Protein 1SBY (pdb70)

Secondary structure (DSSP, 8-state):
---TT-EEEEETTTSHHHHHHHHHHHHT--SEEEEEESS--HHHHHHHHHH-TTSEEEEEE--TTS-HHHHHHHHHHHHHHHS---EEEE------TT-HHHHHIIIIIHHHHHHHHHHHHH-GGGT---EEEEEE--GGGTS--TTSHHHHHHHHHHHHHHHHHHHHHHHHSEEEEEEEE-SEESHHHHS-PPGGGS-TTHHHHHTTS--EEHHHHHHHHHHHHHH--TT-EEEEETTEEEEPPPP-S-----/---TT-EEEEETTTSHHHHHHHHHHHTT--SEEEEEESS--HHHHHHHHHH-TTSEEEEEE--TTS-HHHHHHHHHHHHHHHS---EEEE------TT-HHHHHIIIIIHHHHHHHHHHHHH-GGGT---EEEEEE--GGGTS--TTSHHHHHHHHHHHHHHHHHHHHHHHHSEEEEEEEE-SEESSTTSS-PPGGGS-TTHHHHHTTS--EEHHHHHHHHHHHHHH--TT-EEEEETTEEEEPPPP-S-----

Sequence (508 aa):
MMDLTNKNVIFVAALGGIGLDTSRELVKRNLKNFVILDDRVENPTALAELKAINPKVNITFHTYDVTVPVAESKKLLKKIFDQLLKTVDILINGAGIILDDHQIERTIAINFTGLVNTTTAILDFWDKRKGGPGGIIANICCSVTGFNAIHQVPVYSASKAAVVVSFTNSLAKLAPITGVTAYSINPGITRTPLVHHTFNSWLDVEPRVAELLLSHPTQTSEQCGQNFVKAIEANKNGAIWKLDLGTLEAIEWTKHWDSHIMDLTNKNVIFVAALGGIGLDTSRELVKRNNLKNFVILDDRVVENPTALAELKAINPKVNITTFHTTYDVTVPVVAESKKLLKKKIFDQQLKTVDILINGAGILDDHQIERTIAINFTGLVNTTTAILDFWDKRKGGPGGIIANICSVTGFNAIHQVPVYSASKAAVVSFTNSLAKLAPITGVTAYSINPGITRTPLVHTFNSWLDVEPRVVAELLLSHPTQTTSSEEQCGQQNFVKAIEANKNGAIWKLDLGTLEAIIEWTKHWDSHI

GO terms:
  GO:0042802 identical protein binding (F, IPI)

InterPro domains:
  IPR002347 Short-chain dehydrogenase/reductase SDR [PF00106] (6-195)
  IPR002347 Short-chain dehydrogenase/reductase SDR [PR00080] (83-94)
  IPR002347 Short-chain dehydrogenase/reductase SDR [PR00080] (131-139)
  IPR002347 Short-chain dehydrogenase/reductase SDR [PR00080] (151-170)
  IPR002425 Alcohol dehydrogenase, Drosophila-type [PR01168] (37-45)
  IPR002425 Alcohol dehydrogenase, Drosophila-type [PR01168] (53-63)
  IPR002425 Alcohol dehydrogenase, Drosophila-type [PR01168] (113-131)
  IPR002425 Alcohol dehydrogenase, Drosophila-type [PR01168] (171-181)
  IPR002425 Alcohol dehydrogenase, Drosophila-type [PR01168] (211-226)
  IPR002425 Alcohol dehydrogenase, Drosophila-type [PR01168] (231-244)
  IPR020904 Short-chain dehydrogenase/reductase, conserved site [PS00061] (138-166)
  IPR036291 NAD(P)-binding domain superfamily [SSF51735] (1-243)

B-factor: mean 19.2, std 11.91, range [5.81, 82.91]

Solvent-accessible surface area: 18992 Å² total; per-residue (Å²): 54,99,1,55,92,52,5,1,0,0,4,18,0,20,40,29,30,5,21,19,0,0,62,23,0,0,112,54,63,3,114,17,0,1,0,0,28,135,95,91,54,93,110,3,21,59,64,0,110,81,60,14,116,176,10,82,19,45,38,41,97,14,43,13,58,33,78,47,69,94,1,66,144,32,1,106,120,0,18,116,108,31,178,75,6,41,1,0,0,4,16,22,34,40,17,25,2,97,73,17,92,96,0,4,32,14,1,0,15,1,10,0,6,1,0,10,0,0,4,43,45,0,6,103,106,134,72,17,106,7,14,21,0,0,0,15,3,8,1,3,5,5,10,14,4,27,10,0,0,0,15,0,0,0,9,8,0,0,0,10,0,2,20,0,5,8,112,0,10,99,61,4,24,4,38,0,0,0,0,0,10,4,21,6,130,20,99,65,12,111,96,22,58,2,1,62,73,8,34,109,132,0,8,94,51,2,61,80,66,96,30,1,50,17,106,74,0,0,76,22,0,0,118,0,0,49,36,50,120,68,34,16,7,25,36,0,17,98,24,64,46,91,65,28,148,68,41,147,44,21,52,10,112,51,53,96,2,55,88,54,8,0,0,0,5,28,0,11,42,29,34,5,27,20,0,0,69,16,0,0,99,50,65,0,98,15,0,3,0,0,12,136,110,120,57,100,113,5,40,61,70,0,104,74,63,23,110,103,8,81,10,46,45,24,68,15,37,12,49,34,74,30,75,97,2,66,161,30,3,116,101,1,19,76,108,28,151,76,6,40,1,0,0,4,16,22,33,43,18,25,2,96,77,21,93,106,0,4,31,18,1,0,16,1,12,0,4,1,0,11,0,0,2,58,49,0,7,107,106,130,72,19,107,7,14,21,0,0,0,19,3,8,1,4,6,5,16,15,4,26,10,0,0,0,17,0,0,0,10,8,0,0,0,11,0,2,22,0,5,5,104,1,12,96,52,3,24,3,40,0,1,0,0,0,10,6,19,3,130,34,84,79,14,134,117,16,54,1,2,56,76,10,29,107,129,0,6,89,46,1,79,73,62,108,25,0,49,15,110,82,0,0,64,23,0,0,116,0,0,54,31,50,110,72,30,15,7,24,23,0,16,98,24,71,54,88,62,22,155,68,43,104,42,23,62,8,109,49

Radius of gyration: 23.25 Å; Cα contacts (8 Å, |Δi|>4): 1228; chains: 2; bounding box: 58×46×71 Å

Foldseek 3Di:
DQQAQAAEEEEPLPFFLNLLLLLVSLLRHYQEYEYEYQDDDVVSVVVSCVSHVNYHYYYDHDDLLDALVVLLVVVVVVCVVVVDHAEYEQEWAAQAQVCLPVRLSTLAVSSVSNVVSCLCQAFVVNVHPEHEYEYEAACLLVPNPVQRVSNSVSSVNVQVVQLVQLVCCVRGVYFYEYQHEYAEDTPRQCAYYGNVCPDNCVSVVSVVDDWYYSNLSSVLVVVVVVVRDGNWYWYRTNSDTDTDDDDPPDDPVD/DQQAQAAEEEEAQQFFLNLLLLQVSVLSHYQEYEYEYQDDDVVSVVVSCVSHVNHHYHYDYHDLLDALVVLLVVVVVVCVVVVDHAEYEQDWAAQAQVPLVVRLSTLAVSSVSNVVSCLVQAFVVVPHPEHEYEYEAACLLVPNPVQRVSNSVSSVNVQVVQLVVLVCCVRGVYFYEYQHEYAEPGCSLPFYHGNVCPDRCRSVVSVVDDWYYSNLSSVLVVVVVVVRDGNFYWYRTNSDTDTDDDDPPDDPVD

Structure (mmCIF, N/CA/C/O backbone):
data_1SBY
#
_entry.id   1SBY
#
_cell.length_a   66.30
_cell.length_b   52.73
_cell.length_c   69.92
_cell.angle_alpha   90.0
_cell.angle_beta   107.34
_cell.angle_gamma   90.0
#
_symmetry.space_group_name_H-M   'P 1 21 1'
#
loop_
_entity.id
_entity.type
_entity.pdbx_description
1 polymer 'Alcohol dehydrogenase'
2 non-polymer NICOTINAMIDE-ADENINE-DINUCLEOTIDE
3 non-polymer TRIFLUOROETHANOL
4 water water
#
loop_
_atom_site.group_PDB
_atom_site.id
_atom_site.type_symbol
_atom_site.label_atom_id
_atom_site.label_alt_id
_atom_site.label_comp_id
_atom_site.label_asym_id
_atom_site.label_entity_id
_atom_site.label_seq_id
_atom_site.pdbx_PDB_ins_code
_atom_site.Cartn_x
_atom_site.Cartn_y
_atom_site.Cartn_z
_atom_site.occupancy
_atom_site.B_iso_or_equiv
_atom_site.auth_seq_id
_atom_site.auth_comp_id
_atom_site.auth_asym_id
_atom_site.auth_atom_id
_atom_site.pdbx_PDB_model_num
ATOM 1 N N A MET A 1 1 ? -4.796 2.904 42.796 0.61 10.25 1 MET A N 1
ATOM 2 N N B MET A 1 1 ? -5.327 3.602 43.117 0.39 16.33 1 MET A N 1
ATOM 3 C CA A MET A 1 1 ? -5.127 1.482 42.772 0.61 13.69 1 MET A CA 1
ATOM 4 C CA B MET A 1 1 ? -5.573 2.167 43.155 0.39 17.67 1 MET A CA 1
ATOM 5 C C A MET A 1 1 ? -4.786 0.891 44.138 0.61 11.67 1 MET A C 1
ATOM 6 C C B MET A 1 1 ? -5.034 1.497 44.427 0.39 19.72 1 MET A C 1
ATOM 7 O O A MET A 1 1 ? -3.625 0.886 44.534 0.61 12.55 1 MET A O 1
ATOM 8 O O B MET A 1 1 ? -3.898 1.709 44.835 0.39 23.10 1 MET A O 1
ATOM 17 N N . ASP A 1 2 ? -5.836 0.562 44.899 1.00 17.69 2 ASP A N 1
ATOM 18 C CA . ASP A 1 2 ? -5.689 -0.232 46.102 1.00 18.00 2 ASP A CA 1
ATOM 19 C C . ASP A 1 2 ? -5.671 -1.685 45.618 1.00 14.59 2 ASP A C 1
ATOM 20 O O . ASP A 1 2 ? -6.663 -2.197 45.102 1.00 16.79 2 ASP A O 1
ATOM 25 N N . LEU A 1 3 ? -4.526 -2.325 45.735 1.00 14.09 3 LEU A N 1
ATOM 26 C CA . LEU A 1 3 ? -4.351 -3.670 45.226 1.00 15.20 3 LEU A CA 1
ATOM 27 C C . LEU A 1 3 ? -5.085 -4.732 46.023 1.00 13.59 3 LEU A C 1
ATOM 28 O O . LEU A 1 3 ? -5.204 -5.870 45.573 1.00 13.71 3 LEU A O 1
ATOM 33 N N . THR A 1 4 ? -5.591 -4.341 47.196 1.00 13.68 4 THR A N 1
ATOM 34 C CA . THR A 1 4 ? -6.374 -5.268 48.007 1.00 13.12 4 THR A CA 1
ATOM 35 C C . THR A 1 4 ? -7.494 -5.898 47.179 1.00 12.75 4 THR A C 1
ATOM 36 O O . THR A 1 4 ? -8.281 -5.169 46.570 1.00 12.78 4 THR A O 1
ATOM 40 N N . ASN A 1 5 ? -7.588 -7.219 47.174 1.00 13.16 5 ASN A N 1
ATOM 41 C CA . ASN A 1 5 ? -8.626 -7.973 46.514 1.00 12.18 5 ASN A CA 1
ATOM 42 C C . ASN A 1 5 ? -8.615 -7.869 44.996 1.00 12.52 5 ASN A C 1
ATOM 43 O O . ASN A 1 5 ? -9.615 -8.235 44.382 1.00 14.45 5 ASN A O 1
ATOM 48 N N . LYS A 1 6 ? -7.494 -7.429 44.418 1.00 11.66 6 LYS A N 1
ATOM 49 C CA . LYS A 1 6 ? -7.436 -7.366 42.954 1.00 10.87 6 LYS A CA 1
ATOM 50 C C . LYS A 1 6 ? -6.865 -8.648 42.363 1.00 9.53 6 LYS A C 1
ATOM 51 O O . LYS A 1 6 ? -6.217 -9.455 43.029 1.00 10.96 6 LYS A O 1
ATOM 57 N N . ASN A 1 7 ? -7.138 -8.806 41.077 1.00 9.35 7 ASN A N 1
ATOM 58 C CA . ASN A 1 7 ? -6.643 -9.892 40.260 1.00 9.55 7 ASN A CA 1
ATOM 59 C C . ASN A 1 7 ? -5.617 -9.358 39.263 1.00 8.91 7 ASN A C 1
ATOM 60 O O . ASN A 1 7 ? -5.937 -8.484 38.459 1.00 9.41 7 ASN A O 1
ATOM 65 N N . VAL A 1 8 ? -4.421 -9.926 39.335 1.00 9.27 8 VAL A N 1
ATOM 66 C CA . VAL A 1 8 ? -3.291 -9.448 38.534 1.00 8.89 8 VAL A CA 1
ATOM 67 C C . VAL A 1 8 ? -2.702 -10.613 37.753 1.00 7.97 8 VAL A C 1
ATOM 68 O O . VAL A 1 8 ? -2.401 -11.643 38.345 1.00 9.75 8 VAL A O 1
ATOM 72 N N . ILE A 1 9 ? -2.475 -10.381 36.460 1.00 7.93 9 ILE A N 1
ATOM 73 C CA . ILE A 1 9 ? -1.674 -11.263 35.612 1.00 8.04 9 ILE A CA 1
ATOM 74 C C . ILE A 1 9 ? -0.306 -10.626 35.400 1.00 6.98 9 ILE A C 1
ATOM 75 O O . ILE A 1 9 ? -0.248 -9.479 35.000 1.00 8.69 9 ILE A O 1
ATOM 80 N N . PHE A 1 10 ? 0.746 -11.388 35.658 1.00 7.63 10 PHE A N 1
ATOM 81 C CA . PHE A 1 10 ? 2.114 -10.878 35.475 1.00 8.12 10 PHE A CA 1
ATOM 82 C C . PHE A 1 10 ? 2.850 -11.860 34.559 1.00 7.80 10 PHE A C 1
ATOM 83 O O . PHE A 1 10 ? 3.210 -12.956 34.957 1.00 8.85 10 PHE A O 1
ATOM 91 N N . VAL A 1 11 ? 3.108 -11.367 33.339 1.00 7.66 11 VAL A N 1
ATOM 92 C CA . VAL A 1 11 ? 3.942 -12.073 32.369 1.00 8.06 11 VAL A CA 1
ATOM 93 C C . VAL A 1 11 ? 5.400 -11.796 32.719 1.00 8.32 11 VAL A C 1
ATOM 94 O O . VAL A 1 11 ? 5.818 -10.630 32.802 1.00 9.19 11 VAL A O 1
ATOM 98 N N . ALA A 1 12 ? 6.173 -12.849 32.942 1.00 9.51 12 ALA A N 1
ATOM 99 C CA . ALA A 1 12 ? 7.584 -12.753 33.306 1.00 11.65 12 ALA A CA 1
ATOM 100 C C . ALA A 1 12 ? 7.769 -12.301 34.742 1.00 10.65 12 ALA A C 1
ATOM 101 O O . ALA A 1 12 ? 8.658 -11.519 35.107 1.00 11.72 12 ALA A O 1
ATOM 103 N N . ALA A 1 13 ? 6.956 -12.862 35.629 1.00 10.71 13 ALA A N 1
ATOM 104 C CA . ALA A 1 13 ? 6.983 -12.498 37.035 1.00 11.34 13 ALA A CA 1
ATOM 105 C C . ALA A 1 13 ? 8.152 -13.082 37.814 1.00 12.82 13 ALA A C 1
ATOM 106 O O . ALA A 1 13 ? 8.386 -12.636 38.943 1.00 12.90 13 ALA A O 1
ATOM 108 N N . LEU A 1 14 ? 8.865 -14.042 37.250 1.00 12.59 14 LEU A N 1
ATOM 109 C CA . LEU A 1 14 ? 9.818 -14.812 38.028 1.00 14.55 14 LEU A CA 1
ATOM 110 C C . LEU A 1 14 ? 11.265 -14.480 37.685 1.00 14.20 14 LEU A C 1
ATOM 111 O O . LEU A 1 14 ? 12.139 -15.136 38.260 1.00 17.97 14 LEU A O 1
ATOM 116 N N . GLY A 1 15 ? 11.531 -13.502 36.830 1.00 14.12 15 GLY A N 1
ATOM 117 C CA . GLY A 1 15 ? 12.898 -13.045 36.616 1.00 14.86 15 GLY A CA 1
ATOM 118 C C . GLY A 1 15 ? 13.367 -12.110 37.706 1.00 16.26 15 GLY A C 1
ATOM 119 O O . GLY A 1 15 ? 12.742 -11.991 38.760 1.00 15.14 15 GLY A O 1
ATOM 120 N N . GLY A 1 16 ? 14.504 -11.425 37.517 1.00 14.42 16 GLY A N 1
ATOM 121 C CA . GLY A 1 16 ? 15.100 -10.658 38.592 1.00 14.82 16 GLY A CA 1
ATOM 122 C C . GLY A 1 16 ? 14.231 -9.534 39.108 1.00 15.46 16 GLY A C 1
ATOM 123 O O . GLY A 1 16 ? 13.841 -9.525 40.283 1.00 16.22 16 GLY A O 1
ATOM 124 N N . ILE A 1 17 ? 13.876 -8.612 38.213 1.00 13.46 17 ILE A N 1
ATOM 125 C CA . ILE A 1 17 ? 12.930 -7.542 38.557 1.00 13.43 17 ILE A CA 1
ATOM 126 C C . ILE A 1 17 ? 11.557 -8.120 38.856 1.00 13.02 17 ILE A C 1
ATOM 127 O O . ILE A 1 17 ? 10.901 -7.672 39.798 1.00 13.79 17 ILE A O 1
ATOM 132 N N . GLY A 1 18 ? 11.103 -9.054 38.023 1.00 12.18 18 GLY A N 1
ATOM 133 C CA . GLY A 1 18 ? 9.800 -9.681 38.169 1.00 12.88 18 GLY A CA 1
ATOM 134 C C . GLY A 1 18 ? 9.619 -10.199 39.581 1.00 11.98 18 GLY A C 1
ATOM 135 O O . GLY A 1 18 ? 8.605 -9.927 40.240 1.00 13.81 18 GLY A O 1
ATOM 136 N N . LEU A 1 19 ? 10.569 -11.008 40.059 1.00 13.17 19 LEU A N 1
ATOM 137 C CA . LEU A 1 19 ? 10.341 -11.685 41.335 1.00 13.59 19 LEU A CA 1
ATOM 138 C C . LEU A 1 19 ? 10.362 -10.688 42.490 1.00 11.97 19 LEU A C 1
ATOM 139 O O . LEU A 1 19 ? 9.573 -10.788 43.428 1.00 12.87 19 LEU A O 1
ATOM 144 N N . ASP A 1 20 ? 11.243 -9.686 42.457 1.00 12.97 20 ASP A N 1
ATOM 145 C CA . ASP A 1 20 ? 11.238 -8.663 43.504 1.00 13.59 20 ASP A CA 1
ATOM 146 C C . ASP A 1 20 ? 9.986 -7.801 43.442 1.00 12.50 20 ASP A C 1
ATOM 147 O O . ASP A 1 20 ? 9.450 -7.410 44.481 1.00 15.02 20 ASP A O 1
ATOM 152 N N . THR A 1 21 ? 9.455 -7.532 42.257 1.00 11.53 21 THR A N 1
ATOM 153 C CA . THR A 1 21 ? 8.161 -6.875 42.148 1.00 12.21 21 THR A CA 1
ATOM 154 C C . THR A 1 21 ? 7.040 -7.765 42.683 1.00 11.71 21 THR A C 1
ATOM 155 O O . THR A 1 21 ? 6.167 -7.298 43.413 1.00 12.63 21 THR A O 1
ATOM 159 N N . SER A 1 22 ? 7.085 -9.052 42.353 1.00 12.08 22 SER A N 1
ATOM 160 C CA . SER A 1 22 ? 6.112 -10.037 42.807 1.00 11.31 22 SER A CA 1
ATOM 161 C C . SER A 1 22 ? 6.122 -10.144 44.330 1.00 10.77 22 SER A C 1
ATOM 162 O O . SER A 1 22 ? 5.066 -10.255 44.951 1.00 11.97 22 SER A O 1
ATOM 165 N N . ARG A 1 23 ? 7.308 -10.139 44.935 1.00 12.26 23 ARG A N 1
ATOM 166 C CA . ARG A 1 23 ? 7.407 -10.194 46.392 1.00 12.62 23 ARG A CA 1
ATOM 167 C C . ARG A 1 23 ? 6.642 -9.027 47.008 1.00 12.80 23 ARG A C 1
ATOM 168 O O . ARG A 1 23 ? 5.928 -9.166 48.005 1.00 15.75 23 ARG A O 1
ATOM 176 N N . GLU A 1 24 ? 6.795 -7.851 46.396 1.00 12.59 24 GLU A N 1
ATOM 177 C CA . GLU A 1 24 ? 6.107 -6.672 46.906 1.00 12.81 24 GLU A CA 1
ATOM 178 C C . GLU A 1 24 ? 4.606 -6.725 46.619 1.00 12.51 24 GLU A C 1
ATOM 179 O O . GLU A 1 24 ? 3.787 -6.359 47.466 1.00 13.54 24 GLU A O 1
ATOM 185 N N . LEU A 1 25 ? 4.232 -7.180 45.426 1.00 11.20 25 LEU A N 1
ATOM 186 C CA . LEU A 1 25 ? 2.830 -7.291 45.065 1.00 11.38 25 LEU A CA 1
ATOM 187 C C . LEU A 1 25 ? 2.053 -8.150 46.057 1.00 10.95 25 LEU A C 1
ATOM 188 O O . LEU A 1 25 ? 0.941 -7.804 46.442 1.00 12.38 25 LEU A O 1
ATOM 193 N N . VAL A 1 26 ? 2.631 -9.307 46.415 1.00 10.99 26 VAL A N 1
ATOM 194 C CA . VAL A 1 26 ? 1.874 -10.251 47.224 1.00 12.12 26 VAL A CA 1
ATOM 195 C C . VAL A 1 26 ? 1.785 -9.764 48.657 1.00 13.14 26 VAL A C 1
ATOM 196 O O . VAL A 1 26 ? 0.864 -10.166 49.361 1.00 23.88 26 VAL A O 1
ATOM 200 N N . LYS A 1 27 ? 2.669 -8.842 49.043 1.00 12.40 27 LYS A N 1
ATOM 201 C CA . LYS A 1 27 ? 2.486 -8.177 50.322 1.00 13.45 27 LYS A CA 1
ATOM 202 C C . LYS A 1 27 ? 1.212 -7.347 50.381 1.00 15.39 27 LYS A C 1
ATOM 203 O O . LYS A 1 27 ? 0.724 -7.110 51.489 1.00 21.46 27 LYS A O 1
ATOM 209 N N . ARG A 1 28 ? 0.665 -6.977 49.229 1.00 14.05 28 ARG A N 1
ATOM 210 C CA . ARG A 1 28 ? -0.536 -6.181 49.096 1.00 16.50 28 ARG A CA 1
ATOM 211 C C . ARG A 1 28 ? -1.863 -6.889 49.119 1.00 18.58 28 ARG A C 1
ATOM 212 O O . ARG A 1 28 ? -2.900 -6.201 48.973 1.00 32.10 28 ARG A O 1
ATOM 220 N N . ASN A 1 29 ? -1.961 -8.177 49.355 1.00 29.18 29 ASN A N 1
ATOM 221 C CA . ASN A 1 29 ? -3.287 -8.737 49.676 1.00 20.80 29 ASN A CA 1
ATOM 222 C C . ASN A 1 29 ? -4.209 -8.821 48.464 1.00 17.60 29 ASN A C 1
ATOM 223 O O . ASN A 1 29 ? -5.435 -8.706 48.488 1.00 16.89 29 ASN A O 1
ATOM 228 N N . LEU A 1 30 ? -3.554 -9.069 47.336 1.00 14.83 30 LEU A N 1
ATOM 229 C CA . LEU A 1 30 ? -4.235 -9.445 46.106 1.00 12.96 30 LEU A CA 1
ATOM 230 C C . LEU A 1 30 ? -5.195 -10.602 46.365 1.00 11.87 30 LEU A C 1
ATOM 231 O O . LEU A 1 30 ? -4.916 -11.465 47.188 1.00 16.16 30 LEU A O 1
ATOM 236 N N . LYS A 1 31 ? -6.284 -10.667 45.596 1.00 12.20 31 LYS A N 1
ATOM 237 C CA . LYS A 1 31 ? -7.138 -11.853 45.566 1.00 12.12 31 LYS A CA 1
ATOM 238 C C . LYS A 1 31 ? -6.452 -12.976 44.784 1.00 12.09 31 LYS A C 1
ATOM 239 O O . LYS A 1 31 ? -6.268 -14.080 45.307 1.00 13.14 31 LYS A O 1
ATOM 245 N N . ASN A 1 32 ? -6.064 -12.708 43.542 1.00 10.23 32 ASN A N 1
ATOM 246 C CA . ASN A 1 32 ? -5.408 -13.662 42.681 1.00 10.21 32 ASN A CA 1
ATOM 247 C C . ASN A 1 32 ? -4.160 -13.033 42.047 1.00 10.42 32 ASN A C 1
ATOM 248 O O . ASN A 1 32 ? -4.241 -11.916 41.541 1.00 11.91 32 ASN A O 1
ATOM 253 N N . PHE A 1 33 ? -3.092 -13.799 42.036 1.00 9.95 33 PHE A N 1
ATOM 254 C CA . PHE A 1 33 ? -1.853 -13.421 41.371 1.00 10.15 33 PHE A CA 1
ATOM 255 C C . PHE A 1 33 ? -1.507 -14.552 40.409 1.00 9.49 33 PHE A C 1
ATOM 256 O O . PHE A 1 33 ? -1.220 -15.656 40.842 1.00 10.93 33 PHE A O 1
ATOM 264 N N . VAL A 1 34 ? -1.629 -14.246 39.130 1.00 9.79 34 VAL A N 1
ATOM 265 C CA . VAL A 1 34 ? -1.496 -15.229 38.072 1.00 9.76 34 VAL A CA 1
ATOM 266 C C . VAL A 1 34 ? -0.179 -14.985 37.347 1.00 9.22 34 VAL A C 1
ATOM 267 O O . VAL A 1 34 ? 0.008 -13.947 36.701 1.00 9.87 34 VAL A O 1
ATOM 271 N N . ILE A 1 35 ? 0.738 -15.925 37.502 1.00 10.34 35 ILE A N 1
ATOM 272 C CA . ILE A 1 35 ? 2.058 -15.842 36.916 1.00 10.36 35 ILE A CA 1
ATOM 273 C C . ILE A 1 35 ? 2.094 -16.588 35.582 1.00 10.22 35 ILE A C 1
ATOM 274 O O . ILE A 1 35 ? 1.768 -17.768 35.534 1.00 11.27 35 ILE A O 1
ATOM 279 N N . LEU A 1 36 ? 2.506 -15.862 34.551 1.00 9.65 36 LEU A N 1
ATOM 280 C CA . LEU A 1 36 ? 2.678 -16.449 33.227 1.00 10.30 36 LEU A CA 1
ATOM 281 C C . LEU A 1 36 ? 4.148 -16.346 32.854 1.00 10.81 36 LEU A C 1
ATOM 282 O O . LEU A 1 36 ? 4.681 -15.246 32.665 1.00 15.91 36 LEU A O 1
ATOM 287 N N . ASP A 1 37 ? 4.878 -17.451 32.874 1.00 10.35 37 ASP A N 1
ATOM 288 C CA A ASP A 1 37 ? 6.300 -17.377 32.528 0.68 12.67 37 ASP A CA 1
ATOM 289 C CA B ASP A 1 37 ? 6.308 -17.432 32.618 0.32 12.50 37 ASP A CA 1
ATOM 290 C C . ASP A 1 37 ? 6.679 -18.648 31.775 1.00 12.22 37 ASP A C 1
ATOM 291 O O . ASP A 1 37 ? 5.943 -19.632 31.744 1.00 12.46 37 ASP A O 1
ATOM 300 N N . ARG A 1 38 ? 7.860 -18.579 31.169 1.00 15.05 38 ARG A N 1
ATOM 301 C CA . ARG A 1 38 ? 8.274 -19.594 30.217 1.00 18.49 38 ARG A CA 1
ATOM 302 C C . ARG A 1 38 ? 8.547 -20.909 30.923 1.00 16.95 38 ARG A C 1
ATOM 303 O O . ARG A 1 38 ? 8.240 -21.971 30.374 1.00 22.60 38 ARG A O 1
ATOM 311 N N . VAL A 1 39 ? 9.117 -20.835 32.118 1.00 15.54 39 VAL A N 1
ATOM 312 C CA . VAL A 1 39 ? 9.488 -22.038 32.872 1.00 15.52 39 VAL A CA 1
ATOM 313 C C . VAL A 1 39 ? 9.014 -21.845 34.315 1.00 16.48 39 VAL A C 1
ATOM 314 O O . VAL A 1 39 ? 9.160 -20.750 34.854 1.00 17.74 39 VAL A O 1
ATOM 318 N N . GLU A 1 40 ? 8.450 -22.885 34.889 1.00 17.27 40 GLU A N 1
ATOM 319 C CA . GLU A 1 40 ? 8.003 -22.927 36.279 1.00 17.39 40 GLU A CA 1
ATOM 320 C C . GLU A 1 40 ? 9.174 -22.818 37.244 1.00 22.42 40 GLU A C 1
ATOM 321 O O . GLU A 1 40 ? 10.239 -23.385 36.995 1.00 25.86 40 GLU A O 1
ATOM 327 N N . ASN A 1 41 ? 9.025 -22.069 38.324 1.00 19.52 41 ASN A N 1
ATOM 328 C CA . ASN A 1 41 ? 10.057 -21.999 39.357 1.00 18.59 41 ASN A CA 1
ATOM 329 C C . ASN A 1 41 ? 9.429 -22.314 40.709 1.00 16.67 41 ASN A C 1
ATOM 330 O O . ASN A 1 41 ? 8.874 -21.418 41.340 1.00 17.73 41 ASN A O 1
ATOM 335 N N . PRO A 1 42 ? 9.474 -23.563 41.147 1.00 17.65 42 PRO A N 1
ATOM 336 C CA . PRO A 1 42 ? 8.790 -23.911 42.399 1.00 17.21 42 PRO A CA 1
ATOM 337 C C . PRO A 1 42 ? 9.334 -23.209 43.636 1.00 16.47 42 PRO A C 1
ATOM 338 O O . PRO A 1 42 ? 8.569 -22.985 44.588 1.00 18.58 42 PRO A O 1
ATOM 342 N N . THR A 1 43 ? 10.621 -22.863 43.627 1.00 18.13 43 THR A N 1
ATOM 343 C CA . THR A 1 43 ? 11.206 -22.196 44.795 1.00 18.42 43 THR A CA 1
ATOM 344 C C . THR A 1 43 ? 10.590 -20.810 44.957 1.00 21.21 43 THR A C 1
ATOM 345 O O . THR A 1 43 ? 10.191 -20.398 46.045 1.00 15.78 43 THR A O 1
ATOM 349 N N . ALA A 1 44 ? 10.490 -20.102 43.840 1.00 17.53 44 ALA A N 1
ATOM 350 C CA . ALA A 1 44 ? 9.935 -18.752 43.865 1.00 17.51 44 ALA A CA 1
ATOM 351 C C . ALA A 1 44 ? 8.457 -18.808 44.237 1.00 16.66 44 ALA A C 1
ATOM 352 O O . ALA A 1 44 ? 7.992 -17.973 44.997 1.00 17.47 44 ALA A O 1
ATOM 354 N N . LEU A 1 45 ? 7.715 -19.790 43.714 1.00 18.22 45 LEU A N 1
ATOM 355 C CA . LEU A 1 45 ? 6.315 -19.943 44.109 1.00 20.73 45 LEU A CA 1
ATOM 356 C C . LEU A 1 45 ? 6.192 -20.173 45.611 1.00 19.96 45 LEU A C 1
ATOM 357 O O . LEU A 1 45 ? 5.292 -19.601 46.231 1.00 22.04 45 LEU A O 1
ATOM 362 N N . ALA A 1 46 ? 7.027 -21.051 46.164 1.00 19.76 46 ALA A N 1
ATOM 363 C CA . ALA A 1 46 ? 7.022 -21.282 47.607 1.00 20.54 46 ALA A CA 1
ATOM 364 C C . ALA A 1 46 ? 7.313 -20.002 48.372 1.00 16.94 46 ALA A C 1
ATOM 365 O O . ALA A 1 46 ? 6.728 -19.702 49.411 1.00 20.15 46 ALA A O 1
ATOM 367 N N . GLU A 1 47 ? 8.251 -19.215 47.839 1.00 15.38 47 GLU A N 1
ATOM 368 C CA . GLU A 1 47 ? 8.615 -17.977 48.515 1.00 15.46 47 GLU A CA 1
ATOM 369 C C . GLU A 1 47 ? 7.429 -17.025 48.579 1.00 13.90 47 GLU A C 1
ATOM 370 O O . GLU A 1 47 ? 7.080 -16.467 49.614 1.00 15.39 47 GLU A O 1
ATOM 376 N N . LEU A 1 48 ? 6.770 -16.854 47.428 1.00 12.60 48 LEU A N 1
ATOM 377 C CA . LEU A 1 48 ? 5.621 -15.954 47.382 1.00 12.92 48 LEU A CA 1
ATOM 378 C C . LEU A 1 48 ? 4.497 -16.412 48.296 1.00 13.52 48 LEU A C 1
ATOM 379 O O . LEU A 1 48 ? 3.868 -15.597 48.965 1.00 16.23 48 LEU A O 1
ATOM 384 N N . LYS A 1 49 ? 4.224 -17.715 48.301 1.00 16.11 49 LYS A N 1
ATOM 385 C CA . LYS A 1 49 ? 3.194 -18.257 49.183 1.00 19.55 49 LYS A CA 1
ATOM 386 C C . LYS A 1 49 ? 3.523 -18.033 50.647 1.00 18.65 49 LYS A C 1
ATOM 387 O O . LYS A 1 49 ? 2.620 -17.719 51.439 1.00 22.74 49 LYS A O 1
ATOM 398 N N . ALA A 1 50 ? 4.801 -18.110 51.018 1.00 19.47 50 ALA A N 1
ATOM 399 C CA . ALA A 1 50 ? 5.206 -17.883 52.402 1.00 18.82 50 ALA A CA 1
ATOM 400 C C . ALA A 1 50 ? 5.083 -16.415 52.788 1.00 17.88 50 ALA A C 1
ATOM 401 O O . ALA A 1 50 ? 4.790 -16.082 53.924 1.00 20.93 50 ALA A O 1
ATOM 403 N N . ILE A 1 51 ? 5.262 -15.508 51.820 1.00 19.40 51 ILE A N 1
ATOM 404 C CA . ILE A 1 51 ? 5.149 -14.081 52.119 1.00 17.78 51 ILE A CA 1
ATOM 405 C C . ILE A 1 51 ? 3.709 -13.726 52.449 1.00 17.24 51 ILE A C 1
ATOM 406 O O . ILE A 1 51 ? 3.408 -13.018 53.418 1.00 20.91 51 ILE A O 1
ATOM 411 N N . ASN A 1 52 ? 2.771 -14.319 51.709 1.00 18.16 52 ASN A N 1
ATOM 412 C CA . ASN A 1 52 ? 1.368 -14.029 51.985 1.00 16.97 52 ASN A CA 1
ATOM 413 C C . ASN A 1 52 ? 0.499 -15.214 51.618 1.00 16.53 52 ASN A C 1
ATOM 414 O O . ASN A 1 52 ? 0.058 -15.324 50.483 1.00 17.27 52 ASN A O 1
ATOM 419 N N . PRO A 1 53 ? 0.225 -16.076 52.587 1.00 21.94 53 PRO A N 1
ATOM 420 C CA . PRO A 1 53 ? -0.668 -17.208 52.363 1.00 25.73 53 PRO A CA 1
ATOM 421 C C . PRO A 1 53 ? -2.073 -16.836 51.906 1.00 25.10 53 PRO A C 1
ATOM 422 O O . PRO A 1 53 ? -2.784 -17.717 51.402 1.00 26.19 53 PRO A O 1
ATOM 426 N N . LYS A 1 54 ? -2.517 -15.600 52.047 1.00 21.41 54 LYS A N 1
ATOM 427 C CA . LYS A 1 54 ? -3.868 -15.143 51.741 1.00 23.71 54 LYS A CA 1
ATOM 428 C C . LYS A 1 54 ? -4.104 -15.025 50.230 1.00 21.12 54 LYS A C 1
ATOM 429 O O . LYS A 1 54 ? -5.234 -15.067 49.750 1.00 27.95 54 LYS A O 1
ATOM 435 N N . VAL A 1 55 ? -3.046 -14.794 49.469 1.00 16.70 55 VAL A N 1
ATOM 436 C CA . VAL A 1 55 ? -3.159 -14.591 48.020 1.00 16.55 55 VAL A CA 1
ATOM 437 C C . VAL A 1 55 ? -3.265 -15.938 47.325 1.00 14.21 55 VAL A C 1
ATOM 438 O O . VAL A 1 55 ? -2.524 -16.865 47.633 1.00 16.39 55 VAL A O 1
ATOM 442 N N . ASN A 1 56 ? -4.191 -16.046 46.379 1.00 13.01 56 ASN A N 1
ATOM 443 C CA . ASN A 1 56 ? -4.277 -17.236 45.539 1.00 13.26 56 ASN A CA 1
ATOM 444 C C . ASN A 1 56 ? -3.308 -17.097 44.371 1.00 12.26 56 ASN A C 1
ATOM 445 O O . ASN A 1 56 ? -3.550 -16.266 43.499 1.00 12.23 56 ASN A O 1
ATOM 450 N N . ILE A 1 57 ? -2.221 -17.841 44.428 1.00 14.35 57 ILE A N 1
ATOM 451 C CA . ILE A 1 57 ? -1.178 -17.761 43.410 1.00 14.51 57 ILE A CA 1
ATOM 452 C C . ILE A 1 57 ? -1.249 -18.943 42.463 1.00 15.83 57 ILE A C 1
ATOM 453 O O . ILE A 1 57 ? -1.207 -20.103 42.871 1.00 24.42 57 ILE A O 1
ATOM 458 N N . THR A 1 58 ? -1.316 -18.602 41.179 1.00 14.71 58 THR A N 1
ATOM 459 C CA . THR A 1 58 ? -1.378 -19.651 40.158 1.00 15.78 58 THR A CA 1
ATOM 460 C C . THR A 1 58 ? -0.314 -19.406 39.100 1.00 13.59 58 THR A C 1
ATOM 461 O O . THR A 1 58 ? 0.128 -18.280 38.890 1.00 15.94 58 THR A O 1
ATOM 465 N N . PHE A 1 59 ? 0.120 -20.491 38.481 1.00 14.89 59 PHE A N 1
ATOM 466 C CA . PHE A 1 59 ? 1.151 -20.469 37.459 1.00 13.92 59 PHE A CA 1
ATOM 467 C C . PHE A 1 59 ? 0.604 -21.058 36.165 1.00 12.56 59 PHE A C 1
ATOM 468 O O . PHE A 1 59 ? -0.028 -22.119 36.178 1.00 16.75 59 PHE A O 1
ATOM 476 N N . HIS A 1 60 ? 0.974 -20.433 35.051 1.00 11.89 60 HIS A N 1
ATOM 477 C CA . HIS A 1 60 ? 0.757 -21.013 33.738 1.00 12.00 60 HIS A CA 1
ATOM 478 C C . HIS A 1 60 ? 2.007 -20.806 32.876 1.00 12.23 60 HIS A C 1
ATOM 479 O O . HIS A 1 60 ? 2.559 -19.711 32.820 1.00 11.98 60 HIS A O 1
ATOM 486 N N . THR A 1 61 ? 2.427 -21.873 32.220 1.00 12.90 61 THR A N 1
ATOM 487 C CA . THR A 1 61 ? 3.469 -21.766 31.211 1.00 13.30 61 THR A CA 1
ATOM 488 C C . THR A 1 61 ? 3.027 -20.837 30.091 1.00 13.22 61 THR A C 1
ATOM 489 O O . THR A 1 61 ? 1.913 -20.928 29.575 1.00 15.48 61 THR A O 1
ATOM 493 N N . TYR A 1 62 ? 3.922 -19.926 29.723 1.00 11.94 62 TYR A N 1
ATOM 494 C CA . TYR A 1 62 ? 3.599 -18.940 28.698 1.00 10.40 62 TYR A CA 1
ATOM 495 C C . TYR A 1 62 ? 4.892 -18.431 28.070 1.00 10.89 62 TYR A C 1
ATOM 496 O O . TYR A 1 62 ? 5.803 -17.984 28.772 1.00 13.51 62 TYR A O 1
ATOM 505 N N . ASP A 1 63 ? 4.911 -18.458 26.761 1.00 12.16 63 ASP A N 1
ATOM 506 C CA . ASP A 1 63 ? 5.999 -17.949 25.936 1.00 12.20 63 ASP A CA 1
ATOM 507 C C . ASP A 1 63 ? 5.455 -16.834 25.047 1.00 10.50 63 ASP A C 1
ATOM 508 O O . ASP A 1 63 ? 4.582 -17.090 24.226 1.00 10.50 63 ASP A O 1
ATOM 513 N N . VAL A 1 64 ? 5.961 -15.609 25.205 1.00 10.10 64 VAL A N 1
ATOM 514 C CA . VAL A 1 64 ? 5.370 -14.493 24.484 1.00 9.91 64 VAL A CA 1
ATOM 515 C C . VAL A 1 64 ? 5.584 -14.598 22.978 1.00 9.65 64 VAL A C 1
ATOM 516 O O . VAL A 1 64 ? 5.013 -13.774 22.255 1.00 10.84 64 VAL A O 1
ATOM 520 N N . THR A 1 65 ? 6.406 -15.524 22.508 1.00 9.66 65 THR A N 1
ATOM 521 C CA . THR A 1 65 ? 6.652 -15.603 21.068 1.00 9.84 65 THR A CA 1
ATOM 522 C C . THR A 1 65 ? 5.597 -16.432 20.352 1.00 10.32 65 THR A C 1
ATOM 523 O O . THR A 1 65 ? 5.667 -16.569 19.135 1.00 12.58 65 THR A O 1
ATOM 527 N N . VAL A 1 66 ? 4.608 -16.974 21.068 1.00 11.12 66 VAL A N 1
ATOM 528 C CA . VAL A 1 66 ? 3.552 -17.734 20.426 1.00 12.06 66 VAL A CA 1
ATOM 529 C C . VAL A 1 66 ? 2.637 -16.800 19.642 1.00 11.13 66 VAL A C 1
ATOM 530 O O . VAL A 1 66 ? 2.567 -15.597 19.907 1.00 11.24 66 VAL A O 1
ATOM 534 N N . PRO A 1 67 ? 1.921 -17.330 18.665 1.00 12.47 67 PRO A N 1
ATOM 535 C CA . PRO A 1 67 ? 0.963 -16.497 17.924 1.00 13.65 67 PRO A CA 1
ATOM 536 C C . PRO A 1 67 ? -0.135 -15.935 18.813 1.00 11.47 67 PRO A C 1
ATOM 537 O O . PRO A 1 67 ? -0.485 -16.481 19.864 1.00 12.15 67 PRO A O 1
ATOM 541 N N . VAL A 1 68 ? -0.741 -14.831 18.376 1.00 11.68 68 VAL A N 1
ATOM 542 C CA . VAL A 1 68 ? -1.768 -14.156 19.161 1.00 11.56 68 VAL A CA 1
ATOM 543 C C . VAL A 1 68 ? -2.915 -15.096 19.487 1.00 10.59 68 VAL A C 1
ATOM 544 O O . VAL A 1 68 ? -3.456 -15.032 20.602 1.00 11.86 68 VAL A O 1
ATOM 548 N N . ALA A 1 69 ? -3.302 -16.001 18.587 1.00 12.12 69 ALA A N 1
ATOM 549 C CA . ALA A 1 69 ? -4.366 -16.951 18.898 1.00 13.68 69 ALA A CA 1
ATOM 550 C C . ALA A 1 69 ? -4.071 -17.792 20.138 1.00 11.92 69 ALA A C 1
ATOM 551 O O . ALA A 1 69 ? -4.986 -18.153 20.883 1.00 13.79 69 ALA A O 1
ATOM 553 N N . GLU A 1 70 ? -2.815 -18.196 20.306 1.00 12.97 70 GLU A N 1
ATOM 554 C CA . GLU A 1 70 ? -2.444 -19.019 21.453 1.00 11.83 70 GLU A CA 1
ATOM 555 C C . GLU A 1 70 ? -2.521 -18.203 22.734 1.00 11.34 70 GLU A C 1
ATOM 556 O O . GLU A 1 70 ? -2.941 -18.698 23.779 1.00 13.09 70 GLU A O 1
ATOM 562 N N . SER A 1 71 ? -2.137 -16.927 22.655 1.00 10.15 71 SER A N 1
ATOM 563 C CA . SER A 1 71 ? -2.312 -16.056 23.818 1.00 9.65 71 SER A CA 1
ATOM 564 C C . SER A 1 71 ? -3.784 -15.851 24.158 1.00 9.95 71 SER A C 1
ATOM 565 O O . SER A 1 71 ? -4.181 -15.866 25.323 1.00 11.04 71 SER A O 1
ATOM 568 N N . LYS A 1 72 ? -4.623 -15.625 23.158 1.00 10.30 72 LYS A N 1
ATOM 569 C CA . LYS A 1 72 ? -6.063 -15.515 23.386 1.00 11.08 72 LYS A CA 1
ATOM 570 C C . LYS A 1 72 ? -6.609 -16.759 24.070 1.00 11.35 72 LYS A C 1
ATOM 571 O O . LYS A 1 72 ? -7.454 -16.639 24.959 1.00 12.20 72 LYS A O 1
ATOM 577 N N . LYS A 1 73 ? -6.173 -17.936 23.660 1.00 11.84 73 LYS A N 1
ATOM 578 C CA . LYS A 1 73 ? -6.684 -19.190 24.232 1.00 13.30 73 LYS A CA 1
ATOM 579 C C . LYS A 1 73 ? -6.408 -19.257 25.721 1.00 12.36 73 LYS A C 1
ATOM 580 O O . LYS A 1 73 ? -7.273 -19.638 26.524 1.00 14.33 73 LYS A O 1
ATOM 586 N N . LEU A 1 74 ? -5.183 -18.927 26.106 1.00 11.51 74 LEU A N 1
ATOM 587 C CA . LEU A 1 74 ? -4.776 -18.974 27.502 1.00 11.23 74 LEU A CA 1
ATOM 588 C C . LEU A 1 74 ? -5.513 -17.919 28.303 1.00 10.10 74 LEU A C 1
ATOM 589 O O . LEU A 1 74 ? -6.067 -18.186 29.370 1.00 11.40 74 LEU A O 1
ATOM 594 N N . LEU A 1 75 ? -5.528 -16.694 27.798 1.00 10.41 75 LEU A N 1
ATOM 595 C CA . LEU A 1 75 ? -6.188 -15.615 28.517 1.00 10.09 75 LEU A CA 1
ATOM 596 C C . LEU A 1 75 ? -7.678 -15.884 28.656 1.00 9.60 75 LEU A C 1
ATOM 597 O O . LEU A 1 75 ? -8.288 -15.538 29.660 1.00 10.82 75 LEU A O 1
ATOM 602 N N . LYS A 1 76 ? -8.300 -16.474 27.643 1.00 10.32 76 LYS A N 1
ATOM 603 C CA . LYS A 1 76 ? -9.719 -16.783 27.708 1.00 11.65 76 LYS A CA 1
ATOM 604 C C . LYS A 1 76 ? -10.010 -17.632 28.936 1.00 10.82 76 LYS A C 1
ATOM 605 O O . LYS A 1 76 ? -10.986 -17.396 29.651 1.00 12.11 76 LYS A O 1
ATOM 616 N N . LYS A 1 77 ? -9.186 -18.652 29.132 1.00 11.73 77 LYS A N 1
ATOM 617 C CA . LYS A 1 77 ? -9.362 -19.566 30.255 1.00 12.20 77 LYS A CA 1
ATOM 618 C C . LYS A 1 77 ? -9.172 -18.877 31.602 1.00 10.05 77 LYS A C 1
ATOM 619 O O . LYS A 1 77 ? -9.930 -19.088 32.562 1.00 11.29 77 LYS A O 1
ATOM 629 N N . ILE A 1 78 ? -8.163 -18.031 31.707 1.00 10.27 78 ILE A N 1
ATOM 630 C CA . ILE A 1 78 ? -7.913 -17.293 32.952 1.00 9.90 78 ILE A CA 1
ATOM 631 C C . ILE A 1 78 ? -9.083 -16.377 33.247 1.00 9.56 78 ILE A C 1
ATOM 632 O O . ILE A 1 78 ? -9.573 -16.351 34.379 1.00 10.34 78 ILE A O 1
ATOM 637 N N . PHE A 1 79 ? -9.552 -15.626 32.249 1.00 10.02 79 PHE A N 1
ATOM 638 C CA . PHE A 1 79 ? -10.709 -14.763 32.456 1.00 10.18 79 PHE A CA 1
ATOM 639 C C . PHE A 1 79 ? -11.940 -15.584 32.814 1.00 9.44 79 PHE A C 1
ATOM 640 O O . PHE A 1 79 ? -12.776 -15.167 33.621 1.00 10.64 79 PHE A O 1
ATOM 648 N N . ASP A 1 80 ? -12.088 -16.754 32.216 1.00 9.99 80 ASP A N 1
ATOM 649 C CA . ASP A 1 80 ? -13.250 -17.583 32.544 1.00 9.45 80 ASP A CA 1
ATOM 650 C C . ASP A 1 80 ? -13.225 -17.959 34.026 1.00 10.23 80 ASP A C 1
ATOM 651 O O . ASP A 1 80 ? -14.214 -17.864 34.752 1.00 9.71 80 ASP A O 1
ATOM 656 N N . GLN A 1 81 ? -12.067 -18.438 34.469 1.00 9.52 81 GLN A N 1
ATOM 657 C CA . GLN A 1 81 ? -11.897 -18.899 35.833 1.00 10.31 81 GLN A CA 1
ATOM 658 C C . GLN A 1 81 ? -12.082 -17.789 36.858 1.00 10.51 81 GLN A C 1
ATOM 659 O O . GLN A 1 81 ? -12.741 -17.973 37.889 1.00 11.77 81 GLN A O 1
ATOM 665 N N . LEU A 1 82 ? -11.451 -16.646 36.600 1.00 9.97 82 LEU A N 1
ATOM 666 C CA A LEU A 1 82 ? -11.422 -15.544 37.549 0.44 9.35 82 LEU A CA 1
ATOM 667 C CA B LEU A 1 82 ? -11.419 -15.542 37.549 0.56 9.90 82 LEU A CA 1
ATOM 668 C C . LEU A 1 82 ? -12.622 -14.600 37.417 1.00 9.73 82 LEU A C 1
ATOM 669 O O . LEU A 1 82 ? -12.838 -13.822 38.344 1.00 10.85 82 LEU A O 1
ATOM 678 N N . LYS A 1 83 ? -13.290 -14.615 36.285 1.00 10.83 83 LYS A N 1
ATOM 679 C CA . LYS A 1 83 ? -14.333 -13.701 35.845 1.00 10.76 83 LYS A CA 1
ATOM 680 C C . LYS A 1 83 ? -13.771 -12.333 35.468 1.00 10.68 83 LYS A C 1
ATOM 681 O O . LYS A 1 83 ? -14.102 -11.808 34.410 1.00 12.62 83 LYS A O 1
ATOM 687 N N . THR A 1 84 ? -12.923 -11.768 36.323 1.00 11.26 84 THR A N 1
ATOM 688 C CA . THR A 1 84 ? -12.342 -10.450 36.087 1.00 10.82 84 THR A CA 1
ATOM 689 C C . THR A 1 84 ? -10.827 -10.485 36.307 1.00 9.86 84 THR A C 1
ATOM 690 O O . THR A 1 84 ? -10.302 -11.250 37.114 1.00 10.51 84 THR A O 1
ATOM 694 N N . VAL A 1 85 ? -10.174 -9.605 35.573 1.00 9.26 85 VAL A N 1
ATOM 695 C CA . VAL A 1 85 ? -8.769 -9.291 35.778 1.00 9.21 85 VAL A CA 1
ATOM 696 C C . VAL A 1 85 ? -8.645 -7.774 35.849 1.00 8.76 85 VAL A C 1
ATOM 697 O O . VAL A 1 85 ? -9.197 -7.061 35.009 1.00 9.77 85 VAL A O 1
ATOM 701 N N . ASP A 1 86 ? -7.902 -7.288 36.842 1.00 8.54 86 ASP A N 1
ATOM 702 C CA . ASP A 1 86 ? -7.730 -5.862 37.056 1.00 8.76 86 ASP A CA 1
ATOM 703 C C . ASP A 1 86 ? -6.536 -5.266 36.322 1.00 8.19 86 ASP A C 1
ATOM 704 O O . ASP A 1 86 ? -6.613 -4.149 35.804 1.00 9.31 86 ASP A O 1
ATOM 709 N N . ILE A 1 87 ? -5.407 -5.966 36.344 1.00 7.81 87 ILE A N 1
ATOM 710 C CA . ILE A 1 87 ? -4.139 -5.458 35.839 1.00 7.84 87 ILE A CA 1
ATOM 711 C C . ILE A 1 87 ? -3.377 -6.560 35.108 1.00 7.84 87 ILE A C 1
ATOM 712 O O . ILE A 1 87 ? -3.309 -7.681 35.622 1.00 7.97 87 ILE A O 1
ATOM 717 N N . LEU A 1 88 ? -2.819 -6.216 33.955 1.00 7.40 88 LEU A N 1
ATOM 718 C CA . LEU A 1 88 ? -1.854 -7.040 33.231 1.00 7.10 88 LEU A CA 1
ATOM 719 C C . LEU A 1 88 ? -0.486 -6.334 33.289 1.00 6.97 88 LEU A C 1
ATOM 720 O O . LEU A 1 88 ? -0.413 -5.152 32.954 1.00 7.51 88 LEU A O 1
ATOM 725 N N . ILE A 1 89 ? 0.525 -7.085 33.696 1.00 7.04 89 ILE A N 1
ATOM 726 C CA . ILE A 1 89 ? 1.902 -6.622 33.667 1.00 6.77 89 ILE A CA 1
ATOM 727 C C . ILE A 1 89 ? 2.654 -7.397 32.590 1.00 7.07 89 ILE A C 1
ATOM 728 O O . ILE A 1 89 ? 2.766 -8.618 32.675 1.00 7.94 89 ILE A O 1
ATOM 733 N N . ASN A 1 90 ? 3.133 -6.679 31.576 1.00 7.01 90 ASN A N 1
ATOM 734 C CA . ASN A 1 90 ? 3.912 -7.315 30.509 1.00 7.55 90 ASN A CA 1
ATOM 735 C C . ASN A 1 90 ? 5.401 -7.104 30.786 1.00 6.80 90 ASN A C 1
ATOM 736 O O . ASN A 1 90 ? 5.914 -5.991 30.589 1.00 8.19 90 ASN A O 1
ATOM 741 N N . GLY A 1 91 ? 6.067 -8.153 31.283 1.00 7.63 91 GLY A N 1
ATOM 742 C CA . GLY A 1 91 ? 7.434 -8.064 31.737 1.00 9.24 91 GLY A CA 1
ATOM 743 C C . GLY A 1 91 ? 8.495 -8.793 30.962 1.00 10.07 91 GLY A C 1
ATOM 744 O O . GLY A 1 91 ? 9.640 -8.740 31.397 1.00 12.58 91 GLY A O 1
ATOM 745 N N . ALA A 1 92 ? 8.160 -9.488 29.879 1.00 8.32 92 ALA A N 1
ATOM 746 C CA . ALA A 1 92 ? 9.155 -10.342 29.226 1.00 8.77 92 ALA A CA 1
ATOM 747 C C . ALA A 1 92 ? 10.255 -9.533 28.564 1.00 8.83 92 ALA A C 1
ATOM 748 O O . ALA A 1 92 ? 9.996 -8.554 27.870 1.00 10.93 92 ALA A O 1
ATOM 750 N N . GLY A 1 93 ? 11.508 -9.976 28.696 1.00 9.67 93 GLY A N 1
ATOM 751 C CA . GLY A 1 93 ? 12.584 -9.345 27.954 1.00 9.34 93 GLY A CA 1
ATOM 752 C C . GLY A 1 93 ? 13.821 -10.205 27.909 1.00 9.56 93 GLY A C 1
ATOM 753 O O . GLY A 1 93 ? 14.095 -10.960 28.842 1.00 13.14 93 GLY A O 1
ATOM 754 N N . ILE A 1 94 ? 14.593 -10.032 26.836 1.00 8.96 94 ILE A N 1
ATOM 755 C CA A ILE A 1 94 ? 15.926 -10.582 26.710 0.71 9.11 94 ILE A CA 1
ATOM 756 C CA B ILE A 1 94 ? 15.934 -10.571 26.749 0.29 9.45 94 ILE A CA 1
ATOM 757 C C . ILE A 1 94 ? 16.872 -9.455 26.289 1.00 8.91 94 ILE A C 1
ATOM 758 O O . ILE A 1 94 ? 16.466 -8.472 25.674 1.00 9.24 94 ILE A O 1
ATOM 767 N N . LEU A 1 95 ? 18.142 -9.652 26.619 1.00 9.36 95 LEU A N 1
ATOM 768 C CA . LEU A 1 95 ? 19.222 -8.748 26.277 1.00 10.13 95 LEU A CA 1
ATOM 769 C C . LEU A 1 95 ? 20.358 -9.586 25.673 1.00 9.99 95 LEU A C 1
ATOM 770 O O . LEU A 1 95 ? 21.104 -10.285 26.367 1.00 11.37 95 LEU A O 1
ATOM 775 N N . ASP A 1 96 ? 20.444 -9.546 24.359 1.00 10.70 96 ASP A N 1
ATOM 776 C CA . ASP A 1 96 ? 21.383 -10.325 23.564 1.00 10.63 96 ASP A CA 1
ATOM 777 C C . ASP A 1 96 ? 21.321 -9.838 22.112 1.00 9.74 96 ASP A C 1
ATOM 778 O O . ASP A 1 96 ? 20.511 -10.314 21.306 1.00 9.94 96 ASP A O 1
ATOM 783 N N . ASP A 1 97 ? 22.206 -8.890 21.784 1.00 9.48 97 ASP A N 1
ATOM 784 C CA . ASP A 1 97 ? 22.170 -8.329 20.432 1.00 10.17 97 ASP A CA 1
ATOM 785 C C . ASP A 1 97 ? 22.826 -9.224 19.394 1.00 10.17 97 ASP A C 1
ATOM 786 O O . ASP A 1 97 ? 22.895 -8.826 18.220 1.00 11.73 97 ASP A O 1
ATOM 791 N N . HIS A 1 98 ? 23.236 -10.435 19.755 1.00 10.72 98 HIS A N 1
ATOM 792 C CA . HIS A 1 98 ? 23.501 -11.469 18.768 1.00 12.07 98 HIS A CA 1
ATOM 793 C C . HIS A 1 98 ? 22.217 -12.135 18.277 1.00 11.84 98 HIS A C 1
ATOM 794 O O . HIS A 1 98 ? 22.261 -12.874 17.295 1.00 15.81 98 HIS A O 1
ATOM 801 N N . GLN A 1 99 ? 21.108 -11.909 18.969 1.00 10.91 99 GLN A N 1
ATOM 802 C CA . GLN A 1 99 ? 19.818 -12.523 18.655 1.00 10.65 99 GLN A CA 1
ATOM 803 C C . GLN A 1 99 ? 18.865 -11.414 18.228 1.00 9.51 99 GLN A C 1
ATOM 804 O O . GLN A 1 99 ? 18.006 -10.952 18.982 1.00 10.29 99 GLN A O 1
ATOM 810 N N . ILE A 1 100 ? 19.042 -10.911 17.009 1.00 9.77 100 ILE A N 1
ATOM 811 C CA . ILE A 1 100 ? 18.279 -9.762 16.531 1.00 10.02 100 ILE A CA 1
ATOM 812 C C . ILE A 1 100 ? 16.794 -10.059 16.451 1.00 9.41 100 ILE A C 1
ATOM 813 O O . ILE A 1 100 ? 15.963 -9.381 17.059 1.00 10.46 100 ILE A O 1
ATOM 818 N N . GLU A 1 101 ? 16.433 -11.122 15.740 1.00 10.38 101 GLU A N 1
ATOM 819 C CA . GLU A 1 101 ? 15.037 -11.473 15.543 1.00 10.19 101 GLU A CA 1
ATOM 820 C C . GLU A 1 101 ? 14.360 -11.791 16.874 1.00 9.84 101 GLU A C 1
ATOM 821 O O . GLU A 1 101 ? 13.231 -11.367 17.110 1.00 10.08 101 GLU A O 1
ATOM 827 N N . ARG A 1 102 ? 15.031 -12.536 17.749 1.00 10.26 102 ARG A N 1
ATOM 828 C CA . ARG A 1 102 ? 14.404 -12.984 18.990 1.00 10.32 102 ARG A CA 1
ATOM 829 C C . ARG A 1 102 ? 14.279 -11.819 19.965 1.00 9.19 102 ARG A C 1
ATOM 830 O O . ARG A 1 102 ? 13.291 -11.705 20.714 1.00 9.57 102 ARG A O 1
ATOM 838 N N . THR A 1 103 ? 15.246 -10.908 19.980 1.00 8.66 103 THR A N 1
ATOM 839 C CA . THR A 1 103 ? 15.132 -9.704 20.804 1.00 8.87 103 THR A CA 1
ATOM 840 C C . THR A 1 103 ? 13.864 -8.936 20.456 1.00 8.08 103 THR A C 1
ATOM 841 O O . THR A 1 103 ? 13.092 -8.524 21.315 1.00 8.56 103 THR A O 1
ATOM 845 N N . ILE A 1 104 ? 13.659 -8.752 19.158 1.00 7.92 104 ILE A N 1
ATOM 846 C CA . ILE A 1 104 ? 12.499 -8.020 18.674 1.00 7.90 104 ILE A CA 1
ATOM 847 C C . ILE A 1 104 ? 11.209 -8.777 18.967 1.00 7.52 104 ILE A C 1
ATOM 848 O O . ILE A 1 104 ? 10.221 -8.191 19.442 1.00 7.71 104 ILE A O 1
ATOM 853 N N . ALA A 1 105 ? 11.225 -10.084 18.736 1.00 8.75 105 ALA A N 1
ATOM 854 C CA . ALA A 1 105 ? 10.063 -10.937 18.946 1.00 8.42 105 ALA A CA 1
ATOM 855 C C . ALA A 1 105 ? 9.620 -10.923 20.404 1.00 8.94 105 ALA A C 1
ATOM 856 O O . ALA A 1 105 ? 8.427 -10.936 20.708 1.00 9.36 105 ALA A O 1
ATOM 858 N N . ILE A 1 106 ? 10.565 -10.959 21.333 1.00 8.39 106 ILE A N 1
ATOM 859 C CA . ILE A 1 106 ? 10.213 -11.036 22.746 1.00 8.59 106 ILE A CA 1
ATOM 860 C C . ILE A 1 106 ? 9.874 -9.658 23.273 1.00 8.39 106 ILE A C 1
ATOM 861 O O . ILE A 1 106 ? 8.835 -9.444 23.926 1.00 9.58 106 ILE A O 1
ATOM 866 N N . ASN A 1 107 ? 10.774 -8.703 23.047 1.00 7.85 107 ASN A N 1
ATOM 867 C CA . ASN A 1 107 ? 10.699 -7.425 23.725 1.00 7.62 107 ASN A CA 1
ATOM 868 C C . ASN A 1 107 ? 9.626 -6.510 23.178 1.00 7.23 107 ASN A C 1
ATOM 869 O O . ASN A 1 107 ? 9.123 -5.633 23.885 1.00 9.13 107 ASN A O 1
ATOM 874 N N . PHE A 1 108 ? 9.303 -6.638 21.888 1.00 7.22 108 PHE A N 1
ATOM 875 C CA . PHE A 1 108 ? 8.397 -5.745 21.199 1.00 7.06 108 PHE A CA 1
ATOM 876 C C . PHE A 1 108 ? 7.180 -6.541 20.733 1.00 6.91 108 PHE A C 1
ATOM 877 O O . PHE A 1 108 ? 6.077 -6.331 21.224 1.00 7.15 108 PHE A O 1
ATOM 885 N N . THR A 1 109 ? 7.339 -7.400 19.771 1.00 7.31 109 THR A N 1
ATOM 886 C CA . THR A 1 109 ? 6.211 -8.095 19.129 1.00 7.35 109 THR A CA 1
ATOM 887 C C . THR A 1 109 ? 5.387 -8.828 20.187 1.00 7.60 109 THR A C 1
ATOM 888 O O . THR A 1 109 ? 4.161 -8.769 20.193 1.00 7.92 109 THR A O 1
ATOM 892 N N . GLY A 1 110 ? 6.079 -9.517 21.089 1.00 7.43 110 GLY A N 1
ATOM 893 C CA . GLY A 1 110 ? 5.383 -10.320 22.080 1.00 8.19 110 GLY A CA 1
ATOM 894 C C . GLY A 1 110 ? 4.501 -9.479 22.980 1.00 7.21 110 GLY A C 1
ATOM 895 O O . GLY A 1 110 ? 3.405 -9.888 23.343 1.00 8.18 110 GLY A O 1
ATOM 896 N N . LEU A 1 111 ? 5.021 -8.344 23.407 1.00 7.78 111 LEU A N 1
ATOM 897 C CA . LEU A 1 111 ? 4.278 -7.444 24.275 1.00 7.17 111 LEU A CA 1
ATOM 898 C C . LEU A 1 111 ? 3.042 -6.934 23.546 1.00 7.05 111 LEU A C 1
ATOM 899 O O . LEU A 1 111 ? 1.952 -6.834 24.112 1.00 7.86 111 LEU A O 1
ATOM 904 N N . VAL A 1 112 ? 3.234 -6.531 22.305 1.00 7.14 112 VAL A N 1
ATOM 905 C CA . VAL A 1 112 ? 2.123 -6.061 21.482 1.00 7.03 112 VAL A CA 1
ATOM 906 C C . VAL A 1 112 ? 1.071 -7.153 21.332 1.00 6.97 112 VAL A C 1
ATOM 907 O O . VAL A 1 112 ? -0.135 -6.884 21.419 1.00 7.81 112 VAL A O 1
ATOM 911 N N . ASN A 1 113 ? 1.493 -8.385 21.127 1.00 7.53 113 ASN A N 1
ATOM 912 C CA . ASN A 1 113 ? 0.556 -9.484 20.918 1.00 7.42 113 ASN A CA 1
ATOM 913 C C . ASN A 1 113 ? -0.179 -9.836 22.198 1.00 7.74 113 ASN A C 1
ATOM 914 O O . ASN A 1 113 ? -1.369 -10.143 22.139 1.00 8.41 113 ASN A O 1
ATOM 919 N N . THR A 1 114 ? 0.493 -9.858 23.363 1.00 7.50 114 THR A N 1
ATOM 920 C CA . THR A 1 114 ? -0.264 -10.182 24.586 1.00 7.52 114 THR A CA 1
ATOM 921 C C . THR A 1 114 ? -1.322 -9.108 24.801 1.00 7.67 114 THR A C 1
ATOM 922 O O . THR A 1 114 ? -2.451 -9.373 25.237 1.00 7.93 114 THR A O 1
ATOM 926 N N . THR A 1 115 ? -0.948 -7.856 24.569 1.00 7.30 115 THR A N 1
ATOM 927 C CA . THR A 1 115 ? -1.850 -6.722 24.678 1.00 7.09 115 THR A CA 1
ATOM 928 C C . THR A 1 115 ? -3.049 -6.856 23.736 1.00 7.43 115 THR A C 1
ATOM 929 O O . THR A 1 115 ? -4.215 -6.723 24.129 1.00 8.07 115 THR A O 1
ATOM 933 N N . THR A 1 116 ? -2.754 -7.170 22.478 1.00 7.80 116 THR A N 1
ATOM 934 C CA . THR A 1 116 ? -3.788 -7.362 21.469 1.00 7.72 116 THR A CA 1
ATOM 935 C C . THR A 1 116 ? -4.727 -8.477 21.907 1.00 8.03 116 THR A C 1
ATOM 936 O O . THR A 1 116 ? -5.952 -8.365 21.825 1.00 9.44 116 THR A O 1
ATOM 940 N N . ALA A 1 117 ? -4.174 -9.557 22.433 1.00 8.29 117 ALA A N 1
ATOM 941 C CA . ALA A 1 117 ? -4.974 -10.676 22.902 1.00 9.06 117 ALA A CA 1
ATOM 942 C C . ALA A 1 117 ? -5.890 -10.295 24.055 1.00 8.50 117 ALA A C 1
ATOM 943 O O . ALA A 1 117 ? -7.067 -10.651 24.060 1.00 9.52 117 ALA A O 1
ATOM 945 N N . ILE A 1 118 ? -5.363 -9.620 25.073 1.00 8.13 118 ILE A N 1
ATOM 946 C CA . ILE A 1 118 ? -6.180 -9.340 26.254 1.00 8.25 118 ILE A CA 1
ATOM 947 C C . ILE A 1 118 ? -7.301 -8.369 25.930 1.00 8.12 118 ILE A C 1
ATOM 948 O O . ILE A 1 118 ? -8.345 -8.349 26.589 1.00 8.99 118 ILE A O 1
ATOM 953 N N . LEU A 1 119 ? -7.114 -7.554 24.886 1.00 9.13 119 LEU A N 1
ATOM 954 C CA . LEU A 1 119 ? -8.196 -6.659 24.481 1.00 9.31 119 LEU A CA 1
ATOM 955 C C . LEU A 1 119 ? -9.445 -7.438 24.106 1.00 9.68 119 LEU A C 1
ATOM 956 O O . LEU A 1 119 ? -10.534 -6.867 24.184 1.00 10.70 119 LEU A O 1
ATOM 961 N N . ASP A 1 120 ? -9.367 -8.703 23.702 1.00 9.52 120 ASP A N 1
ATOM 962 C CA . ASP A 1 120 ? -10.579 -9.447 23.397 1.00 10.93 120 ASP A CA 1
ATOM 963 C C . ASP A 1 120 ? -11.497 -9.502 24.623 1.00 12.22 120 ASP A C 1
ATOM 964 O O . ASP A 1 120 ? -12.711 -9.552 24.454 1.00 14.56 120 ASP A O 1
ATOM 969 N N . PHE A 1 121 ? -10.915 -9.529 25.818 1.00 10.48 121 PHE A N 1
ATOM 970 C CA . PHE A 1 121 ? -11.669 -9.719 27.046 1.00 10.01 121 PHE A CA 1
ATOM 971 C C . PHE A 1 121 ? -11.936 -8.419 27.770 1.00 10.19 121 PHE A C 1
ATOM 972 O O . PHE A 1 121 ? -12.797 -8.362 28.651 1.00 12.99 121 PHE A O 1
ATOM 980 N N . TRP A 1 122 ? -11.201 -7.373 27.425 1.00 9.50 122 TRP A N 1
ATOM 981 C CA . TRP A 1 122 ? -11.323 -6.082 28.085 1.00 9.26 122 TRP A CA 1
ATOM 982 C C . TRP A 1 122 ? -11.970 -4.988 27.254 1.00 9.61 122 TRP A C 1
ATOM 983 O O . TRP A 1 122 ? -12.553 -4.066 27.833 1.00 10.59 122 TRP A O 1
ATOM 994 N N . ASP A 1 123 ? -11.807 -4.986 25.939 1.00 10.05 123 ASP A N 1
ATOM 995 C CA . ASP A 1 123 ? 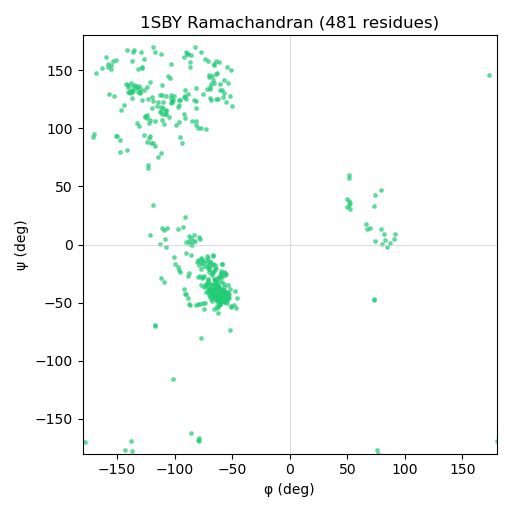-12.209 -3.871 25.100 1.00 10.34 123 ASP A CA 1
ATOM 996 C C . ASP A 1 123 ? -13.687 -3.563 25.326 1.00 10.66 123 ASP A C 1
ATOM 997 O O . ASP A 1 123 ? -14.566 -4.413 25.164 1.00 12.18 123 ASP A O 1
ATOM 1002 N N . LYS A 1 124 ? -13.951 -2.325 25.712 1.00 10.84 124 LYS A N 1
ATOM 1003 C CA . LYS A 1 124 ? -15.334 -1.989 25.976 1.00 14.30 124 LYS A CA 1
ATOM 1004 C C . LYS A 1 124 ? -16.200 -2.052 24.734 1.00 14.14 124 LYS A C 1
ATOM 1005 O O . LYS A 1 124 ? -17.410 -2.229 24.857 1.00 17.76 124 LYS A O 1
ATOM 1011 N N . ARG A 1 125 ? -15.613 -1.969 23.559 1.00 14.49 125 ARG A N 1
ATOM 1012 C CA . ARG A 1 125 ? -16.417 -2.040 22.340 1.00 16.35 125 ARG A CA 1
ATOM 1013 C C . ARG A 1 125 ? -16.918 -3.453 22.099 1.00 19.15 125 ARG A C 1
ATOM 1014 O O . ARG A 1 125 ? -17.800 -3.676 21.269 1.00 24.06 125 ARG A O 1
ATOM 1022 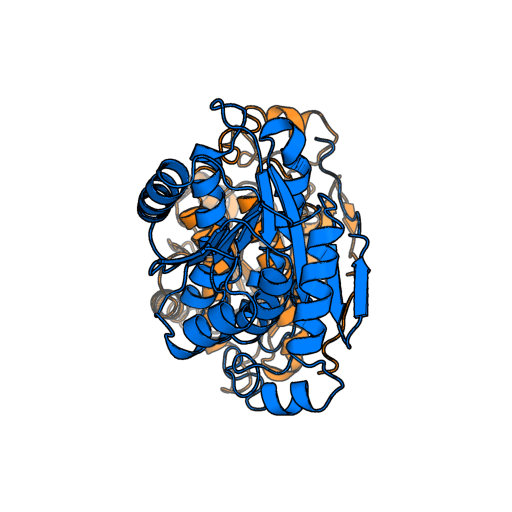N N . LYS A 1 126 ? -16.351 -4.415 22.814 1.00 18.66 126 LYS A N 1
ATOM 1023 C CA . LYS A 1 126 ? -16.815 -5.796 22.736 1.00 19.23 126 LYS A CA 1
ATOM 1024 C C . LYS A 1 126 ? -17.593 -6.200 23.984 1.00 21.51 126 LYS A C 1
ATOM 1025 O O . LYS A 1 126 ? -17.815 -7.384 24.253 1.00 28.55 126 LYS A O 1
ATOM 1031 N N . GLY A 1 127 ? -17.972 -5.210 24.777 1.00 20.58 127 GLY A N 1
ATOM 1032 C CA . GLY A 1 127 ? -18.730 -5.499 25.985 1.00 20.70 127 GLY A CA 1
ATOM 1033 C C . GLY A 1 127 ? -17.888 -5.730 27.212 1.00 20.13 127 GLY A C 1
ATOM 1034 O O . GLY A 1 127 ? -18.434 -6.059 28.264 1.00 19.93 127 GLY A O 1
ATOM 1035 N N . GLY A 1 128 ? -16.576 -5.560 27.120 1.00 14.17 128 GLY A N 1
ATOM 1036 C CA . GLY A 1 128 ? -15.710 -5.782 28.261 1.00 12.10 128 GLY A CA 1
ATOM 1037 C C . GLY A 1 128 ? -15.647 -4.590 29.197 1.00 12.05 128 GLY A C 1
ATOM 1038 O O . GLY A 1 128 ? -16.136 -3.506 28.900 1.00 13.40 128 GLY A O 1
ATOM 1039 N N . PRO A 1 129 ? -15.044 -4.791 30.368 1.00 11.47 129 PRO A N 1
ATOM 1040 C CA . PRO A 1 129 ? -15.021 -3.774 31.411 1.00 11.73 129 PRO A CA 1
ATOM 1041 C C . PRO A 1 129 ? -13.856 -2.813 31.390 1.00 10.38 129 PRO A C 1
ATOM 1042 O O . PRO A 1 129 ? -13.739 -1.990 32.303 1.00 11.73 129 PRO A O 1
ATOM 1046 N N . GLY A 1 130 ? -12.970 -2.934 30.403 1.00 9.47 130 GLY A N 1
ATOM 1047 C CA . GLY A 1 130 ? -11.724 -2.193 30.463 1.00 9.44 130 GLY A CA 1
ATOM 1048 C C . GLY A 1 130 ? -10.734 -2.805 31.425 1.00 8.86 130 GLY A C 1
ATOM 1049 O O . GLY A 1 130 ? -11.012 -3.828 32.060 1.00 10.21 130 GLY A O 1
ATOM 1050 N N . GLY A 1 131 ? -9.563 -2.165 31.529 1.00 8.99 131 GLY A N 1
ATOM 1051 C CA . GLY A 1 131 ? -8.513 -2.733 32.367 1.00 9.25 131 GLY A CA 1
ATOM 1052 C C . GLY A 1 131 ? -7.306 -1.801 32.370 1.00 7.90 131 GLY A C 1
ATOM 1053 O O . GLY A 1 131 ? -7.403 -0.660 31.920 1.00 9.00 131 GLY A O 1
ATOM 1054 N N . ILE A 1 132 ? -6.202 -2.291 32.916 1.00 8.27 132 ILE A N 1
ATOM 1055 C CA . ILE A 1 132 ? -4.985 -1.532 33.151 1.00 7.93 132 ILE A CA 1
ATOM 1056 C C . ILE A 1 132 ? -3.801 -2.408 32.709 1.00 7.31 132 ILE A C 1
ATOM 1057 O O . ILE A 1 132 ? -3.699 -3.564 33.124 1.00 7.46 132 ILE A O 1
ATOM 1062 N N . ILE A 1 133 ? -2.899 -1.831 31.931 1.00 7.48 133 ILE A N 1
ATOM 1063 C CA . ILE A 1 133 ? -1.668 -2.508 31.500 1.00 7.61 133 ILE A CA 1
ATOM 1064 C C . ILE A 1 133 ? -0.455 -1.739 31.984 1.00 7.24 133 ILE A C 1
ATOM 1065 O O . ILE A 1 133 ? -0.309 -0.543 31.714 1.00 8.36 133 ILE A O 1
ATOM 1070 N N . ALA A 1 134 ? 0.431 -2.458 32.674 1.00 7.15 134 ALA A N 1
ATOM 1071 C CA . ALA A 1 134 ? 1.743 -1.949 33.061 1.00 7.12 134 ALA A CA 1
ATOM 1072 C C . ALA A 1 134 ? 2.779 -2.654 32.186 1.00 7.30 134 ALA A C 1
ATOM 1073 O O . ALA A 1 134 ? 2.932 -3.874 32.266 1.00 8.08 134 ALA A O 1
ATOM 1075 N N . ASN A 1 135 ? 3.468 -1.899 31.324 1.00 6.92 135 ASN A N 1
ATOM 1076 C CA . ASN A 1 135 ? 4.484 -2.445 30.447 1.00 7.19 135 ASN A CA 1
ATOM 1077 C C . ASN A 1 135 ? 5.883 -2.148 30.976 1.00 6.85 135 ASN A C 1
ATOM 1078 O O . ASN A 1 135 ? 6.223 -0.979 31.181 1.00 7.56 135 ASN A O 1
ATOM 1083 N N . ILE A 1 136 ? 6.659 -3.211 31.175 1.00 7.02 136 ILE A N 1
ATOM 1084 C CA . ILE A 1 136 ? 8.053 -3.038 31.556 1.00 7.94 136 ILE A CA 1
ATOM 1085 C C . ILE A 1 136 ? 8.852 -2.735 30.288 1.00 8.07 136 ILE A C 1
ATOM 1086 O O . ILE A 1 136 ? 9.111 -3.574 29.440 1.00 9.84 136 ILE A O 1
ATOM 1091 N N A CYS A 1 137 ? 9.355 -1.517 30.453 0.17 9.57 137 CYS A N 1
ATOM 1092 N N B CYS A 1 137 ? 9.175 -1.452 30.112 0.83 7.76 137 CYS A N 1
ATOM 1093 C CA A CYS A 1 137 ? 10.077 -1.068 29.284 0.17 10.09 137 CYS A CA 1
ATOM 1094 C CA B CYS A 1 137 ? 9.990 -0.966 28.993 0.83 8.16 137 CYS A CA 1
ATOM 1095 C C A CYS A 1 137 ? 11.541 -0.898 29.599 0.17 8.72 137 CYS A C 1
ATOM 1096 C C B CYS A 1 137 ? 11.425 -0.834 29.484 0.83 7.94 137 CYS A C 1
ATOM 1097 O O A CYS A 1 137 ? 12.194 -1.896 29.935 0.17 8.92 137 CYS A O 1
ATOM 1098 O O B CYS A 1 137 ? 11.972 -1.892 29.855 0.83 9.92 137 CYS A O 1
ATOM 1103 N N . SER A 1 138 ? 12.060 0.318 29.544 1.00 9.14 138 SER A N 1
ATOM 1104 C CA . SER A 1 138 ? 13.448 0.512 29.947 1.00 8.76 138 SER A CA 1
ATOM 1105 C C . SER A 1 138 ? 13.831 1.959 29.704 1.00 8.39 138 SER A C 1
ATOM 1106 O O . SER A 1 138 ? 13.378 2.536 28.706 1.00 9.15 138 SER A O 1
ATOM 1109 N N . VAL A 1 139 ? 14.722 2.520 30.522 1.00 8.55 139 VAL A N 1
ATOM 1110 C CA . VAL A 1 139 ? 15.305 3.809 30.215 1.00 9.58 139 VAL A CA 1
ATOM 1111 C C . VAL A 1 139 ? 15.988 3.815 28.848 1.00 9.47 139 VAL A C 1
ATOM 1112 O O . VAL A 1 139 ? 16.112 4.873 28.238 1.00 9.65 139 VAL A O 1
ATOM 1116 N N . THR A 1 140 ? 16.419 2.655 28.362 1.00 8.83 140 THR A N 1
ATOM 1117 C CA . THR A 1 140 ? 17.071 2.586 27.061 1.00 8.96 140 THR A CA 1
ATOM 1118 C C . THR A 1 140 ? 16.127 2.925 25.917 1.00 8.56 140 THR A C 1
ATOM 1119 O O . THR A 1 140 ? 16.603 3.226 24.825 1.00 9.60 140 THR A O 1
ATOM 1123 N N . GLY A 1 141 ? 14.826 2.895 26.173 1.00 8.88 141 GLY A N 1
ATOM 1124 C CA . GLY A 1 141 ? 13.837 3.377 25.222 1.00 9.18 141 GLY A CA 1
ATOM 1125 C C . GLY A 1 141 ? 13.739 4.874 25.122 1.00 9.82 141 GLY A C 1
ATOM 1126 O O . GLY A 1 141 ? 13.107 5.412 24.201 1.00 12.88 141 GLY A O 1
ATOM 1127 N N . PHE A 1 142 ? 14.318 5.574 26.090 1.00 10.04 142 PH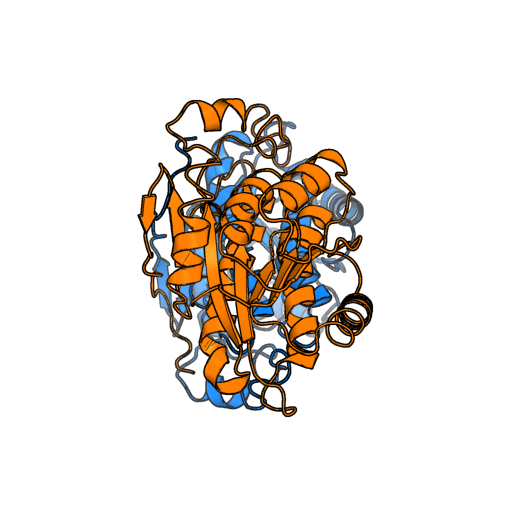E A N 1
ATOM 1128 C CA . PHE A 1 142 ? 14.467 7.021 26.040 1.00 10.83 142 PHE A CA 1
ATOM 1129 C C . PHE A 1 142 ? 15.764 7.381 25.313 1.00 10.09 142 PHE A C 1
ATOM 1130 O O . PHE A 1 142 ? 15.797 8.230 24.423 1.00 11.89 142 PHE A O 1
ATOM 1138 N N . ASN A 1 143 ? 16.848 6.775 25.756 1.00 9.82 143 ASN A N 1
ATOM 1139 C CA . ASN A 1 143 ? 18.216 7.054 25.325 1.00 10.56 143 ASN A CA 1
ATOM 1140 C C . ASN A 1 143 ? 18.967 5.725 25.370 1.00 9.85 143 ASN A C 1
ATOM 1141 O O . ASN A 1 143 ? 19.053 5.105 26.426 1.00 10.28 143 ASN A O 1
ATOM 1146 N N . ALA A 1 144 ? 19.416 5.243 24.211 1.00 9.48 144 ALA A N 1
ATOM 1147 C CA . ALA A 1 144 ? 19.923 3.887 24.100 1.00 9.01 144 ALA A CA 1
ATOM 1148 C C . ALA A 1 144 ? 21.199 3.642 24.889 1.00 9.60 144 ALA A C 1
ATOM 1149 O O . ALA A 1 144 ? 22.017 4.543 25.111 1.00 11.43 144 ALA A O 1
ATOM 1151 N N . ILE A 1 145 ? 21.414 2.377 25.244 1.00 9.85 145 ILE A N 1
ATOM 1152 C CA . ILE A 1 145 ? 22.784 1.860 25.332 1.00 9.62 145 ILE A CA 1
ATOM 1153 C C . ILE A 1 145 ? 23.168 1.515 23.898 1.00 9.48 145 ILE A C 1
ATOM 1154 O O . ILE A 1 145 ? 22.672 0.554 23.320 1.00 9.42 145 ILE A O 1
ATOM 1159 N N . HIS A 1 146 ? 23.966 2.383 23.293 1.00 9.88 146 HIS A N 1
ATOM 1160 C CA . HIS A 1 146 ? 24.164 2.263 21.844 1.00 9.72 146 HIS A CA 1
ATOM 1161 C C . HIS A 1 146 ? 24.964 1.031 21.462 1.00 9.30 146 HIS A C 1
ATOM 1162 O O . HIS A 1 146 ? 24.923 0.633 20.294 1.00 10.40 146 HIS A O 1
ATOM 1169 N N . GLN A 1 147 ? 25.641 0.380 22.396 1.00 9.69 147 GLN A N 1
ATOM 1170 C CA . GLN A 1 147 ? 26.342 -0.878 22.139 1.00 10.20 147 GLN A CA 1
ATOM 1171 C C . GLN A 1 147 ? 25.393 -2.067 22.048 1.00 9.50 147 GLN A C 1
ATOM 1172 O O . GLN A 1 147 ? 25.780 -3.113 21.521 1.00 10.29 147 GLN A O 1
ATOM 1178 N N . VAL A 1 148 ? 24.150 -1.895 22.517 1.00 9.68 148 VAL A N 1
ATOM 1179 C CA . VAL A 1 148 ? 23.069 -2.855 22.293 1.00 9.33 148 VAL A CA 1
ATOM 1180 C C . VAL A 1 148 ? 21.931 -2.115 21.607 1.00 8.55 148 VAL A C 1
ATOM 1181 O O . VAL A 1 148 ? 20.854 -1.845 22.166 1.00 9.16 148 VAL A O 1
ATOM 1185 N N . PRO A 1 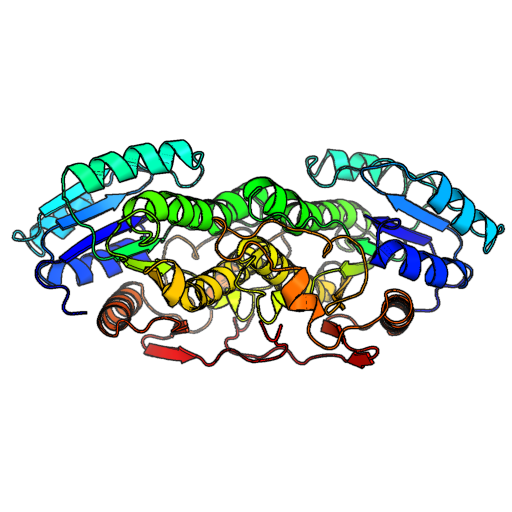149 ? 22.186 -1.725 20.354 1.00 8.94 149 PRO A N 1
ATOM 1186 C CA . PRO A 1 149 ? 21.227 -0.884 19.635 1.00 9.00 149 PRO A CA 1
ATOM 1187 C C . PRO A 1 149 ? 19.914 -1.587 19.357 1.00 7.83 149 PRO A C 1
ATOM 1188 O O . PRO A 1 149 ? 18.884 -0.918 19.217 1.00 8.51 149 PRO A O 1
ATOM 1192 N N . VAL A 1 150 ? 19.921 -2.899 19.196 1.00 8.17 150 VAL A N 1
ATOM 1193 C CA . VAL A 1 150 ? 18.702 -3.628 18.891 1.00 7.93 150 VAL A CA 1
ATOM 1194 C C . VAL A 1 150 ? 17.813 -3.713 20.120 1.00 8.40 150 VAL A C 1
ATOM 1195 O O . VAL A 1 150 ? 16.628 -3.364 20.084 1.00 8.28 150 VAL A O 1
ATOM 1199 N N . TYR A 1 151 ? 18.406 -4.136 21.234 1.00 8.56 151 TYR A N 1
ATOM 1200 C CA . TYR A 1 151 ? 17.708 -4.120 22.513 1.00 8.24 151 TYR A CA 1
ATOM 1201 C C . TYR A 1 151 ? 17.098 -2.747 22.749 1.00 7.91 151 TYR A C 1
ATOM 1202 O O . TYR A 1 151 ? 15.912 -2.591 23.062 1.00 7.64 151 TYR A O 1
ATOM 1211 N N . SER A 1 152 ? 17.932 -1.712 22.660 1.00 8.04 152 SER A N 1
ATOM 1212 C CA . SER A 1 152 ? 17.457 -0.375 23.014 1.00 7.35 152 SER A CA 1
ATOM 1213 C C . SER A 1 152 ? 16.312 0.065 22.101 1.00 7.21 152 SER A C 1
ATOM 1214 O O . SER A 1 152 ? 15.336 0.675 22.549 1.00 7.70 152 SER A O 1
ATOM 1217 N N . ALA A 1 153 ? 16.436 -0.245 20.808 1.00 7.59 153 ALA A N 1
ATOM 1218 C CA . ALA A 1 153 ? 15.399 0.097 19.839 1.00 7.14 153 ALA A CA 1
ATOM 1219 C C . ALA A 1 153 ? 14.090 -0.633 20.131 1.00 6.55 153 ALA A C 1
ATOM 1220 O O . ALA A 1 153 ? 13.007 -0.048 20.009 1.00 7.08 153 ALA A O 1
ATOM 1222 N N . SER A 1 154 ? 14.191 -1.880 20.570 1.00 7.07 154 SER A N 1
ATOM 1223 C CA . SER A 1 154 ? 13.001 -2.659 20.934 1.00 7.00 154 SER A CA 1
ATOM 1224 C C . SER A 1 154 ? 12.291 -2.011 22.114 1.00 7.53 154 SER A C 1
ATOM 1225 O O . SER A 1 154 ? 11.061 -2.021 22.219 1.00 8.00 154 SER A O 1
ATOM 1228 N N . LYS A 1 155 ? 13.075 -1.415 23.013 1.00 7.39 155 LYS A N 1
ATOM 1229 C CA . LYS A 1 155 ? 12.492 -0.729 24.162 1.00 7.44 155 LYS A CA 1
ATOM 1230 C C . LYS A 1 155 ? 11.921 0.624 23.795 1.00 7.17 155 LYS A C 1
ATOM 1231 O O . LYS A 1 155 ? 10.888 1.051 24.326 1.00 7.38 155 LYS A O 1
ATOM 1237 N N . ALA A 1 156 ? 12.553 1.339 22.854 1.00 7.21 156 ALA A N 1
ATOM 1238 C CA . ALA A 1 156 ? 11.957 2.571 22.344 1.00 6.94 156 ALA A CA 1
ATOM 1239 C C . ALA A 1 156 ? 10.587 2.269 21.742 1.00 6.74 156 ALA A C 1
ATOM 1240 O O . ALA A 1 156 ? 9.629 3.026 21.905 1.00 7.35 156 ALA A O 1
ATOM 1242 N N . ALA A 1 157 ? 10.468 1.157 21.045 1.00 6.54 157 ALA A N 1
ATOM 1243 C CA . ALA A 1 157 ? 9.204 0.728 20.453 1.00 6.04 157 ALA A CA 1
ATOM 1244 C C . ALA A 1 157 ? 8.127 0.548 21.519 1.00 6.58 157 ALA A C 1
ATOM 1245 O O . ALA A 1 157 ? 7.021 1.045 21.318 1.00 6.78 157 ALA A O 1
ATOM 1247 N N . VAL A 1 158 ? 8.442 -0.144 22.612 1.00 6.81 158 VAL A N 1
ATOM 1248 C CA A VAL A 1 158 ? 7.395 -0.383 23.606 0.52 6.77 158 VAL A CA 1
ATOM 1249 C CA B VAL A 1 158 ? 7.385 -0.377 23.597 0.48 7.72 158 VAL A CA 1
ATOM 1250 C C . VAL A 1 158 ? 7.100 0.847 24.441 1.00 6.63 158 VAL A C 1
ATOM 1251 O O . VAL A 1 158 ? 5.943 1.022 24.868 1.00 7.13 158 VAL A O 1
ATOM 1258 N N . VAL A 1 159 ? 8.035 1.770 24.634 1.00 6.88 159 VAL A N 1
ATOM 1259 C CA . VAL A 1 159 ? 7.706 3.070 25.226 1.00 7.45 159 VAL A CA 1
ATOM 1260 C C . VAL A 1 159 ? 6.633 3.769 24.393 1.00 7.19 159 VAL A C 1
ATOM 1261 O O . VAL A 1 159 ? 5.623 4.267 24.897 1.00 7.30 159 VAL A O 1
ATOM 1265 N N . SER A 1 160 ? 6.859 3.830 23.074 1.00 6.82 160 SER A N 1
ATOM 1266 C CA . SER A 1 160 ? 5.935 4.451 22.139 1.00 7.05 160 SER A CA 1
ATOM 1267 C C . SER A 1 160 ? 4.575 3.743 22.178 1.00 6.51 160 SER A C 1
ATOM 1268 O O . SER A 1 160 ? 3.544 4.388 22.318 1.00 7.25 160 SER A O 1
ATOM 1271 N N . PHE A 1 161 ? 4.582 2.436 22.041 1.00 6.89 161 PHE A N 1
ATOM 1272 C CA . PHE A 1 161 ? 3.358 1.635 22.045 1.00 6.22 161 PHE A CA 1
ATOM 1273 C C . PHE A 1 161 ? 2.542 1.938 23.291 1.00 6.64 161 PHE A C 1
ATOM 1274 O O . PHE A 1 161 ? 1.321 2.096 23.212 1.00 6.94 161 PHE A O 1
ATOM 1282 N N . THR A 1 162 ? 3.197 1.991 24.452 1.00 7.25 162 THR A N 1
ATOM 1283 C CA . THR A 1 162 ? 2.480 2.267 25.688 1.00 7.14 162 THR A CA 1
ATOM 1284 C C . THR A 1 162 ? 1.862 3.650 25.695 1.00 6.73 162 THR A C 1
ATOM 1285 O O . THR A 1 162 ? 0.732 3.843 26.147 1.00 7.88 162 THR A O 1
ATOM 1289 N N . ASN A 1 163 ? 2.626 4.646 25.239 1.00 7.50 163 ASN A N 1
ATOM 1290 C CA . ASN A 1 163 ? 2.068 5.987 25.109 1.00 7.80 163 ASN A CA 1
ATOM 1291 C C . ASN A 1 163 ? 0.801 5.998 24.287 1.00 7.44 163 ASN A C 1
ATOM 1292 O O . ASN A 1 163 ? -0.178 6.637 24.624 1.00 8.69 163 ASN A O 1
ATOM 1297 N N . SER A 1 164 ? 0.825 5.229 23.204 1.00 7.40 164 SER A N 1
ATOM 1298 C CA . SER A 1 164 ? -0.342 5.175 22.324 1.00 7.55 164 SER A CA 1
ATOM 1299 C C . SER A 1 164 ? -1.504 4.461 22.992 1.00 7.04 164 SER A C 1
ATOM 1300 O O . SER A 1 164 ? -2.644 4.905 22.863 1.00 7.93 164 SER A O 1
ATOM 1303 N N . LEU A 1 165 ? -1.241 3.360 23.688 1.00 7.63 165 LEU A N 1
ATOM 1304 C CA . LEU A 1 165 ? -2.303 2.675 24.424 1.00 7.65 165 LEU A CA 1
ATOM 1305 C C . LEU A 1 165 ? -3.039 3.641 25.342 1.00 7.66 165 LEU A C 1
ATOM 1306 O O . LEU A 1 165 ? -4.260 3.647 25.404 1.00 8.06 165 LEU A O 1
ATOM 1311 N N . ALA A 1 166 ? -2.266 4.450 26.061 1.00 7.67 166 ALA A N 1
ATOM 1312 C CA . ALA A 1 166 ? -2.900 5.371 27.006 1.00 8.57 166 ALA A CA 1
ATOM 1313 C C . ALA A 1 166 ? -3.809 6.355 26.292 1.00 8.08 166 ALA A C 1
ATOM 1314 O O . ALA A 1 166 ? -4.870 6.719 26.803 1.00 9.21 166 ALA A O 1
ATOM 1316 N N . LYS A 1 167 ? -3.407 6.819 25.120 1.00 8.39 167 LYS A N 1
ATOM 1317 C CA . LYS A 1 167 ? -4.221 7.745 24.338 1.00 9.12 167 LYS A CA 1
ATOM 1318 C C . LYS A 1 167 ? -5.435 7.068 23.730 1.00 9.16 167 LYS A C 1
ATOM 1319 O O . LYS A 1 167 ? -6.405 7.761 23.390 1.00 10.96 167 LYS A O 1
ATOM 1325 N N . LEU A 1 168 ? -5.436 5.759 23.624 1.00 8.99 168 LEU A N 1
ATOM 1326 C CA . LEU A 1 168 ? -6.570 4.986 23.143 1.00 9.32 168 LEU A CA 1
ATOM 1327 C C . LEU A 1 168 ? -7.534 4.555 24.241 1.00 8.96 168 LEU A C 1
ATOM 1328 O O . LEU A 1 168 ? -8.606 4.029 23.927 1.00 9.54 168 LEU A O 1
ATOM 1333 N N . ALA A 1 169 ? -7.176 4.779 25.491 1.00 9.39 169 ALA A N 1
ATOM 1334 C CA . ALA A 1 169 ? -8.057 4.365 26.592 1.00 8.32 169 ALA A CA 1
ATOM 1335 C C . ALA A 1 169 ? -9.479 4.853 26.475 1.00 9.32 169 ALA A C 1
ATOM 1336 O O . ALA A 1 169 ? -10.394 4.104 26.864 1.00 9.66 169 ALA A O 1
ATOM 1338 N N . PRO A 1 170 ? -9.802 6.060 26.024 1.00 9.26 170 PRO A N 1
ATOM 1339 C CA . PRO A 1 170 ? -11.215 6.454 25.895 1.00 10.84 170 PRO A CA 1
ATOM 1340 C C . PRO A 1 170 ? -11.997 5.559 24.947 1.00 10.82 170 PRO A C 1
ATOM 1341 O O . PRO A 1 170 ? -13.228 5.498 25.056 1.00 13.07 170 PRO A O 1
ATOM 1345 N N . ILE A 1 171 ? -11.347 4.917 24.003 1.00 10.14 171 ILE A N 1
ATOM 1346 C CA . ILE A 1 171 ? -11.980 4.065 23.001 1.00 11.42 171 ILE A CA 1
ATOM 1347 C C . ILE A 1 171 ? -12.052 2.626 23.474 1.00 10.95 171 ILE A C 1
ATOM 1348 O O . ILE A 1 171 ? -13.070 1.954 23.330 1.00 13.39 171 ILE A O 1
ATOM 1353 N N . THR A 1 172 ? -10.986 2.103 24.077 1.00 10.04 172 THR A N 1
ATOM 1354 C CA . THR A 1 172 ? -10.909 0.694 24.447 1.00 10.06 172 THR A CA 1
ATOM 1355 C C . THR A 1 172 ? -11.312 0.414 25.894 1.00 9.85 172 THR A C 1
ATOM 1356 O O . THR A 1 172 ? -11.603 -0.726 26.243 1.00 10.67 172 THR A O 1
ATOM 1360 N N . GLY A 1 173 ? -11.200 1.425 26.753 1.00 9.52 173 GLY A N 1
ATOM 1361 C CA . GLY A 1 173 ? -11.358 1.222 28.174 1.00 10.44 173 GLY A CA 1
ATOM 1362 C C . GLY A 1 173 ? -10.158 0.715 28.931 1.00 9.49 173 GLY A C 1
ATOM 1363 O O . GLY A 1 173 ? -10.188 0.424 30.127 1.00 10.22 173 GLY A O 1
ATOM 1364 N N . VAL A 1 174 ? -9.029 0.546 28.376 1.00 10.33 174 VAL A N 1
ATOM 1365 C CA . VAL A 1 174 ? -7.775 -0.010 28.751 1.00 7.45 174 VAL A CA 1
ATOM 1366 C C . VAL A 1 174 ? -6.742 1.110 28.866 1.00 7.92 174 VAL A C 1
ATOM 1367 O O . VAL A 1 174 ? -6.269 1.714 27.906 1.00 8.52 174 VAL A O 1
ATOM 1371 N N . THR A 1 175 ? -6.394 1.407 30.116 1.00 7.73 175 THR A N 1
ATOM 1372 C CA . THR A 1 175 ? -5.362 2.380 30.421 1.00 8.21 175 THR A CA 1
ATOM 1373 C C . THR A 1 175 ? -4.024 1.655 30.460 1.00 7.65 175 THR A C 1
ATOM 1374 O O . THR A 1 175 ? -3.949 0.423 30.535 1.00 8.16 175 THR A O 1
ATOM 1378 N N . ALA A 1 176 ? -2.956 2.460 30.388 1.00 7.82 176 ALA A N 1
ATOM 1379 C CA . ALA A 1 176 ? -1.621 1.864 30.322 1.00 7.14 176 ALA A CA 1
ATOM 1380 C C . ALA A 1 176 ? -0.577 2.872 30.797 1.00 7.43 176 ALA A C 1
ATOM 1381 O O . ALA A 1 176 ? -0.750 4.068 30.594 1.00 8.71 176 ALA A O 1
ATOM 1383 N N . TYR A 1 177 ? 0.518 2.371 31.322 1.00 7.24 177 TYR A N 1
ATOM 1384 C CA . TYR A 1 177 ? 1.664 3.215 31.679 1.00 7.58 177 TYR A CA 1
ATOM 1385 C C . TYR A 1 177 ? 2.909 2.343 31.543 1.00 6.80 177 TYR A C 1
ATOM 1386 O O . TYR A 1 177 ? 2.843 1.129 31.571 1.00 7.26 177 TYR A O 1
ATOM 1395 N N . SER A 1 178 ? 4.055 3.009 31.399 1.00 7.19 178 SER A N 1
ATOM 1396 C CA . SER A 1 178 ? 5.310 2.289 31.251 1.00 7.18 178 SER A CA 1
ATOM 1397 C C . SER A 1 178 ? 6.109 2.382 32.545 1.00 7.38 178 SER A C 1
ATOM 1398 O O . SER A 1 178 ? 6.129 3.394 33.250 1.00 8.23 178 SER A O 1
ATOM 1401 N N . ILE A 1 179 ? 6.790 1.285 32.801 1.00 7.51 179 ILE A N 1
ATOM 1402 C CA . ILE A 1 179 ? 7.720 1.127 33.917 1.00 7.74 179 ILE A CA 1
ATOM 1403 C C . ILE A 1 179 ? 9.105 0.993 33.297 1.00 7.99 179 ILE A C 1
ATOM 1404 O O . ILE A 1 179 ? 9.355 0.033 32.557 1.00 8.59 179 ILE A O 1
ATOM 1409 N N . ASN A 1 180 ? 9.963 1.971 33.550 1.00 7.98 180 ASN A N 1
ATOM 1410 C CA . ASN A 1 180 ? 11.250 2.088 32.872 1.00 8.35 180 ASN A CA 1
ATOM 1411 C C . ASN A 1 180 ? 12.390 2.042 33.870 1.00 8.74 180 ASN A C 1
ATOM 1412 O O . ASN A 1 180 ? 12.826 3.091 34.360 1.00 10.38 180 ASN A O 1
ATOM 1417 N N . PRO A 1 181 ? 12.861 0.853 34.204 1.00 9.72 181 PRO A N 1
ATOM 1418 C CA . PRO A 1 181 ? 13.996 0.755 35.134 1.00 9.68 181 PRO A CA 1
ATOM 1419 C C . PRO A 1 181 ? 15.257 1.309 34.472 1.00 10.44 181 PRO A C 1
ATOM 1420 O O . PRO A 1 181 ? 15.456 1.128 33.264 1.00 10.59 181 PRO A O 1
ATOM 1424 N N . GLY A 1 182 ? 16.085 1.944 35.292 1.00 10.87 182 GLY A N 1
ATOM 1425 C CA . GLY A 1 182 ? 17.494 2.127 35.010 1.00 10.84 182 GLY A CA 1
ATOM 1426 C C . GLY A 1 182 ? 18.257 0.844 35.308 1.00 11.58 182 GLY A C 1
ATOM 1427 O O . GLY A 1 182 ? 17.650 -0.218 35.467 1.00 12.75 182 GLY A O 1
ATOM 1428 N N . ILE A 1 183 ? 19.578 0.944 35.311 1.00 11.11 183 ILE A N 1
ATOM 1429 C CA . ILE A 1 183 ? 20.364 -0.289 35.392 1.00 11.62 183 ILE A CA 1
ATOM 1430 C C . ILE A 1 183 ? 20.178 -0.924 36.764 1.00 11.94 183 ILE A C 1
ATOM 1431 O O . ILE A 1 183 ? 20.364 -0.273 37.783 1.00 12.48 183 ILE A O 1
ATOM 1436 N N . THR A 1 184 ? 19.757 -2.178 36.748 1.00 12.84 184 THR A N 1
ATOM 1437 C CA . THR A 1 184 ? 19.284 -2.921 37.921 1.00 13.86 184 THR A CA 1
ATOM 1438 C C . THR A 1 184 ? 20.030 -4.252 37.947 1.00 14.84 184 THR A C 1
ATOM 1439 O O . THR A 1 184 ? 20.109 -4.944 36.924 1.00 15.99 184 THR A O 1
ATOM 1443 N N . ARG A 1 185 ? 20.582 -4.599 39.099 1.00 15.83 185 ARG A N 1
ATOM 1444 C CA . ARG A 1 185 ? 21.448 -5.771 39.149 1.00 16.55 185 ARG A CA 1
ATOM 1445 C C . ARG A 1 185 ? 20.632 -7.061 39.147 1.00 20.33 185 ARG A C 1
ATOM 1446 O O . ARG A 1 185 ? 20.005 -7.439 40.139 1.00 23.09 185 ARG A O 1
ATOM 1454 N N . THR A 1 186 ? 20.541 -7.677 37.964 1.00 16.38 186 THR A N 1
ATOM 1455 C CA . THR A 1 186 ? 19.829 -8.909 37.660 1.00 16.62 186 THR A CA 1
ATOM 1456 C C . THR A 1 186 ? 20.630 -9.760 36.672 1.00 18.84 186 THR A C 1
ATOM 1457 O O . THR A 1 186 ? 21.616 -9.236 36.125 1.00 19.23 186 THR A O 1
ATOM 1461 N N . PRO A 1 187 ? 20.318 -11.026 36.426 1.00 21.12 187 PRO A N 1
ATOM 1462 C CA . PRO A 1 187 ? 21.007 -11.815 35.402 1.00 23.89 187 PRO A CA 1
ATOM 1463 C C . PRO A 1 187 ? 20.997 -11.251 33.990 1.00 22.77 187 PRO A C 1
ATOM 1464 O O . PRO A 1 187 ? 21.862 -11.602 33.182 1.00 30.44 187 PRO A O 1
ATOM 1468 N N . LEU A 1 188 ? 20.016 -10.452 33.614 1.00 17.94 188 LEU A N 1
ATOM 1469 C CA . LEU A 1 188 ? 20.004 -9.720 32.353 1.00 17.47 188 LEU A CA 1
ATOM 1470 C C . LEU A 1 188 ? 21.321 -9.032 32.039 1.00 16.78 188 LEU A C 1
ATOM 1471 O O . LEU A 1 188 ? 21.741 -9.020 30.871 1.00 19.53 188 LEU A O 1
ATOM 1476 N N . VAL A 1 189 ? 21.919 -8.339 33.004 1.00 17.59 189 VAL A N 1
ATOM 1477 C CA . VAL A 1 189 ? 22.960 -7.363 32.688 1.00 17.14 189 VAL A CA 1
ATOM 1478 C C . VAL A 1 189 ? 24.368 -7.780 33.061 1.00 17.62 189 VAL A C 1
ATOM 1479 O O . VAL A 1 189 ? 25.338 -7.051 32.810 1.00 20.90 189 VAL A O 1
ATOM 1483 N N . HIS A 1 190 ? 24.546 -8.947 33.677 1.00 23.34 190 HIS A N 1
ATOM 1484 C CA A HIS A 1 190 ? 25.876 -9.235 34.214 0.47 25.27 190 HIS A CA 1
ATOM 1485 C CA B HIS A 1 190 ? 25.865 -9.270 34.216 0.53 25.63 190 HIS A CA 1
ATOM 1486 C C . HIS A 1 190 ? 26.845 -9.636 33.114 1.00 27.97 190 HIS A C 1
ATOM 1487 O O . HIS A 1 190 ? 28.020 -9.261 33.133 1.00 29.35 190 HIS A O 1
ATOM 1500 N N . THR A 1 191 ? 26.376 -10.405 32.143 1.00 28.57 191 THR A N 1
ATOM 1501 C CA . THR A 1 191 ? 27.129 -10.698 30.932 1.00 33.16 191 THR A CA 1
ATOM 1502 C C . THR A 1 191 ? 26.136 -10.635 29.773 1.00 32.87 191 THR A C 1
ATOM 1503 O O . THR A 1 191 ? 25.020 -11.160 29.917 1.00 33.59 191 THR A O 1
ATOM 1507 N N . PHE A 1 192 ? 26.491 -9.900 28.719 1.00 20.77 192 PHE A N 1
ATOM 1508 C CA . PHE A 1 192 ? 25.645 -9.904 27.537 1.00 16.12 192 PHE A CA 1
ATOM 1509 C C . PHE A 1 192 ? 26.406 -9.452 26.293 1.00 13.61 192 PHE A C 1
ATOM 1510 O O . PHE A 1 192 ? 27.447 -8.812 26.357 1.00 17.27 192 PHE A O 1
ATOM 1518 N N . ASN A 1 193 ? 25.820 -9.805 25.167 1.00 12.76 193 ASN A N 1
ATOM 1519 C CA . ASN A 1 193 ? 26.359 -9.614 23.845 1.00 11.97 193 ASN A CA 1
ATOM 1520 C C . ASN A 1 193 ? 25.949 -8.287 23.208 1.00 12.08 193 ASN A C 1
ATOM 1521 O O . ASN A 1 193 ? 24.780 -7.923 23.108 1.00 12.15 193 ASN A O 1
ATOM 1526 N N . SER A 1 194 ? 26.970 -7.563 22.737 1.00 10.88 194 SER A N 1
ATOM 1527 C CA . SER A 1 194 ? 26.784 -6.349 21.954 1.00 10.02 194 SER A CA 1
ATOM 1528 C C . SER A 1 194 ? 26.624 -6.628 20.461 1.00 10.50 194 SER A C 1
ATOM 1529 O O . SER A 1 194 ? 27.049 -7.661 19.949 1.00 11.04 194 SER A O 1
ATOM 1532 N N . TRP A 1 195 ? 25.930 -5.739 19.763 1.00 10.11 195 TRP A N 1
ATOM 1533 C CA . TRP A 1 195 ? 25.690 -5.917 18.328 1.00 9.82 195 TRP A CA 1
ATOM 1534 C C . TRP A 1 195 ? 27.017 -5.908 17.572 1.00 9.49 195 TRP A C 1
ATOM 1535 O O . TRP A 1 195 ? 27.826 -4.993 17.755 1.00 10.02 195 TRP A O 1
ATOM 1546 N N . LEU A 1 196 ? 27.230 -6.970 16.806 1.00 10.41 196 LEU A N 1
ATOM 1547 C CA . LEU A 1 196 ? 28.454 -7.133 16.039 1.00 10.87 196 LEU A CA 1
ATOM 1548 C C . LEU A 1 196 ? 29.698 -6.981 16.903 1.00 11.56 196 LEU A C 1
ATOM 1549 O O . LEU A 1 196 ? 30.777 -6.582 16.441 1.00 12.79 196 LEU A O 1
ATOM 1554 N N . ASP A 1 197 ? 29.554 -7.365 18.165 1.00 11.31 197 ASP A N 1
ATOM 1555 C CA . ASP A 1 197 ? 30.648 -7.304 19.124 1.00 11.49 197 ASP A CA 1
ATOM 1556 C C . ASP A 1 197 ? 31.322 -5.946 19.124 1.00 10.64 197 ASP A C 1
ATOM 1557 O O . ASP A 1 197 ? 32.543 -5.827 19.294 1.00 12.59 197 ASP A O 1
ATOM 1562 N N . VAL A 1 198 ? 30.554 -4.863 19.008 1.00 11.43 198 VAL A N 1
ATOM 1563 C CA . VAL A 1 198 ? 31.121 -3.537 19.046 1.00 11.22 198 VAL A CA 1
ATOM 1564 C C . VAL A 1 198 ? 31.808 -3.256 20.383 1.00 13.73 198 VAL A C 1
ATOM 1565 O O . VAL A 1 198 ? 32.761 -2.485 20.405 1.00 13.95 198 VAL A O 1
ATOM 1569 N N . GLU A 1 199 ? 31.308 -3.845 21.461 1.00 12.07 199 GLU A N 1
ATOM 1570 C CA . GLU A 1 199 ? 31.881 -3.623 22.787 1.00 11.81 199 GLU A CA 1
ATOM 1571 C C . GLU A 1 199 ? 31.749 -4.881 23.633 1.00 12.90 199 GLU A C 1
ATOM 1572 O O . GLU A 1 199 ? 30.751 -5.103 24.322 1.00 13.38 199 GLU A O 1
ATOM 1578 N N . PRO A 1 200 ? 32.763 -5.732 23.553 1.00 16.04 200 PRO A N 1
ATOM 1579 C CA . PRO A 1 200 ? 32.777 -6.988 24.302 1.00 18.65 200 PRO A CA 1
ATOM 1580 C C . PRO A 1 200 ? 32.691 -6.769 25.804 1.00 17.83 200 PRO A C 1
ATOM 1581 O O . PRO A 1 200 ? 32.263 -7.683 26.517 1.00 26.55 200 PRO A O 1
ATOM 1585 N N . ARG A 1 201 ? 33.076 -5.579 26.250 1.00 18.36 201 ARG A N 1
ATOM 1586 C CA . ARG A 1 201 ? 33.150 -5.285 27.676 1.00 17.83 201 ARG A CA 1
ATOM 1587 C C . ARG A 1 201 ? 31.891 -4.575 28.159 1.00 17.96 201 ARG A C 1
ATOM 1588 O O . ARG A 1 201 ? 31.871 -3.970 29.237 1.00 18.33 201 ARG A O 1
ATOM 1596 N N . VAL A 1 202 ? 30.845 -4.589 27.333 1.00 16.26 202 VAL A N 1
ATOM 1597 C CA . VAL A 1 202 ? 29.699 -3.750 27.610 1.00 16.27 202 VAL A CA 1
ATOM 1598 C C . VAL A 1 202 ? 29.095 -3.945 28.992 1.00 16.34 202 VAL A C 1
ATOM 1599 O O . VAL A 1 202 ? 28.859 -2.972 29.720 1.00 17.08 202 VAL A O 1
ATOM 1603 N N . ALA A 1 203 ? 28.962 -5.169 29.522 1.00 18.88 203 ALA A N 1
ATOM 1604 C CA . ALA A 1 203 ? 28.397 -5.311 30.868 1.00 18.00 203 ALA A CA 1
ATOM 1605 C C . ALA A 1 203 ? 29.336 -4.795 31.955 1.00 19.16 203 ALA A C 1
ATOM 1606 O O . ALA A 1 203 ? 28.923 -4.132 32.912 1.00 20.96 203 ALA A O 1
ATOM 1608 N N . GLU A 1 204 ? 30.611 -5.138 31.830 1.00 18.61 204 GLU A N 1
ATOM 1609 C CA . GLU A 1 204 ? 31.615 -4.679 32.795 1.00 18.72 204 GLU A CA 1
ATOM 1610 C C . GLU A 1 204 ? 31.589 -3.159 32.930 1.00 18.51 204 GLU A C 1
ATOM 1611 O O . GLU A 1 204 ? 31.634 -2.613 34.035 1.00 20.00 204 GLU A O 1
ATOM 1617 N N . LEU A 1 205 ? 31.570 -2.465 31.796 1.00 18.96 205 LEU A N 1
ATOM 1618 C CA . LEU A 1 205 ? 31.620 -1.004 31.771 1.00 17.37 205 LEU A CA 1
ATOM 1619 C C . LEU A 1 205 ? 30.335 -0.404 32.319 1.00 15.78 205 LEU A C 1
ATOM 1620 O O . LEU A 1 205 ? 30.346 0.537 33.105 1.00 17.58 205 LEU A O 1
ATOM 1625 N N . LEU A 1 206 ? 29.225 -0.984 31.862 1.00 17.28 206 LEU A N 1
ATOM 1626 C CA . LEU A 1 206 ? 27.914 -0.507 32.304 1.00 17.32 206 LEU A CA 1
ATOM 1627 C C . LEU A 1 206 ? 27.837 -0.573 33.822 1.00 18.25 206 LEU A C 1
ATOM 1628 O O . LEU A 1 206 ? 27.428 0.340 34.542 1.00 19.86 206 LEU A O 1
ATOM 1633 N N . LEU A 1 207 ? 28.328 -1.690 34.375 1.00 18.49 207 LEU A N 1
ATOM 1634 C CA . LEU A 1 207 ? 28.224 -1.913 35.803 1.00 19.79 207 LEU A CA 1
ATOM 1635 C C . LEU A 1 207 ? 29.305 -1.218 36.615 1.00 20.74 207 LEU A C 1
ATOM 1636 O O . LEU A 1 207 ? 29.325 -1.377 37.842 1.00 21.42 207 LEU A O 1
ATOM 1641 N N . SER A 1 208 ? 30.173 -0.445 35.984 1.00 18.24 208 SER A N 1
ATOM 1642 C CA . SER A 1 208 ? 31.149 0.398 36.648 1.00 17.69 208 SER A CA 1
ATOM 1643 C C . SER A 1 208 ? 30.576 1.744 37.072 1.00 18.92 208 SER A C 1
ATOM 1644 O O . SER A 1 208 ? 31.293 2.596 37.605 1.00 22.44 208 SER A O 1
ATOM 1647 N N . HIS A 1 209 ? 29.288 1.952 36.846 1.00 20.10 209 HIS A N 1
ATOM 1648 C CA . HIS A 1 209 ? 28.619 3.191 37.231 1.00 18.60 209 HIS A CA 1
ATOM 1649 C C . HIS A 1 209 ? 27.516 2.884 38.233 1.00 21.65 209 HIS A C 1
ATOM 1650 O O . HIS A 1 209 ? 27.165 1.724 38.455 1.00 20.13 209 HIS A O 1
ATOM 1657 N N . PRO A 1 210 ? 26.919 3.890 38.859 1.00 22.67 210 PRO A N 1
ATOM 1658 C CA . PRO A 1 210 ? 25.834 3.633 39.822 1.00 20.98 210 PRO A CA 1
ATOM 1659 C C . PRO A 1 210 ? 24.666 2.853 39.232 1.00 19.66 210 PRO A C 1
ATOM 1660 O O . PRO A 1 210 ? 24.280 3.018 38.080 1.00 24.96 210 PRO A O 1
ATOM 1664 N N . THR A 1 211 ? 24.128 1.953 40.054 1.00 19.19 211 THR A N 1
ATOM 1665 C CA . THR A 1 211 ? 23.022 1.079 39.724 1.00 16.74 211 THR A CA 1
ATOM 1666 C C . THR A 1 211 ? 22.033 1.020 40.888 1.00 16.49 211 THR A C 1
ATOM 1667 O O . THR A 1 211 ? 22.259 1.672 41.909 1.00 22.86 211 THR A O 1
ATOM 1671 N N . GLN A 1 212 ? 20.983 0.228 40.755 1.00 13.89 212 GLN A N 1
ATOM 1672 C CA . GLN A 1 212 ? 20.090 -0.066 41.866 1.00 14.14 212 GLN A CA 1
ATOM 1673 C C . GLN A 1 212 ? 19.901 -1.567 41.995 1.00 15.31 212 GLN A C 1
ATOM 1674 O O . GLN A 1 212 ? 20.212 -2.360 41.097 1.00 15.71 212 GLN A O 1
ATOM 1680 N N . THR A 1 213 ? 19.355 -1.988 43.133 1.00 16.24 213 THR A N 1
ATOM 1681 C CA . THR A 1 213 ? 19.086 -3.426 43.264 1.00 18.50 213 THR A CA 1
ATOM 1682 C C . THR A 1 213 ? 17.691 -3.722 42.734 1.00 16.30 213 THR A C 1
ATOM 1683 O O . THR A 1 213 ? 16.821 -2.850 42.588 1.00 13.73 213 THR A O 1
ATOM 1687 N N . SER A 1 214 ? 17.436 -5.011 42.486 1.00 16.31 214 SER A N 1
ATOM 1688 C CA . SER A 1 214 ? 16.085 -5.378 42.071 1.00 17.08 214 SER A CA 1
ATOM 1689 C C . SER A 1 214 ? 15.075 -5.174 43.198 1.00 15.46 214 SER A C 1
ATOM 1690 O O . SER A 1 214 ? 13.914 -4.905 42.891 1.00 15.35 214 SER A O 1
ATOM 1693 N N . GLU A 1 215 ? 15.484 -5.224 44.468 1.00 15.59 215 GLU A N 1
ATOM 1694 C CA . GLU A 1 215 ? 14.557 -4.930 45.563 1.00 15.71 215 GLU A CA 1
ATOM 1695 C C . GLU A 1 215 ? 14.035 -3.500 45.531 1.00 14.70 215 GLU A C 1
ATOM 1696 O O . GLU A 1 215 ? 12.832 -3.251 45.623 1.00 14.81 215 GLU A O 1
ATOM 1702 N N . GLN A 1 216 ? 14.836 -2.457 45.469 1.00 18.21 216 GLN A N 1
ATOM 1703 C CA . GLN A 1 216 ? 14.556 -1.074 45.223 1.00 15.90 216 GLN A CA 1
ATOM 1704 C C . GLN A 1 216 ? 13.649 -0.939 43.995 1.00 13.95 216 GLN A C 1
ATOM 1705 O O . GLN A 1 216 ? 12.642 -0.247 44.076 1.00 13.93 216 GLN A O 1
ATOM 1711 N N . CYS A 1 217 ? 14.029 -1.557 42.881 1.00 12.22 217 CYS A N 1
ATOM 1712 C CA . CYS A 1 217 ? 13.210 -1.452 41.690 1.00 11.21 217 CYS A CA 1
ATOM 1713 C C . CYS A 1 217 ? 11.806 -1.993 41.958 1.00 11.14 217 CYS A C 1
ATOM 1714 O O . CYS A 1 217 ? 10.810 -1.349 41.644 1.00 11.98 217 CYS A O 1
ATOM 1717 N N . GLY A 1 218 ? 11.724 -3.150 42.628 1.00 12.07 218 GLY A N 1
ATOM 1718 C CA . GLY A 1 218 ? 10.452 -3.789 42.870 1.00 11.68 218 GLY A CA 1
ATOM 1719 C C . GLY A 1 218 ? 9.551 -2.966 43.770 1.00 11.60 218 GLY A C 1
ATOM 1720 O O . GLY A 1 218 ? 8.342 -2.824 43.574 1.00 11.76 218 GLY A O 1
ATOM 1721 N N . GLN A 1 219 ? 10.187 -2.343 44.764 1.00 11.54 219 GLN A N 1
ATOM 1722 C CA . GLN A 1 219 ? 9.426 -1.479 45.666 1.00 11.93 219 GLN A CA 1
ATOM 1723 C C . GLN A 1 219 ? 8.784 -0.324 44.911 1.00 11.49 219 GLN A C 1
ATOM 1724 O O . GLN A 1 219 ? 7.610 0.005 45.065 1.00 12.05 219 GLN A O 1
ATOM 1730 N N . ASN A 1 220 ? 9.599 0.323 44.069 1.00 10.76 220 ASN A N 1
ATOM 1731 C CA . ASN A 1 220 ? 9.098 1.481 43.325 1.00 10.46 220 ASN A CA 1
ATOM 1732 C C . ASN A 1 220 ? 8.103 1.100 42.231 1.00 9.75 220 ASN A C 1
ATOM 1733 O O . ASN A 1 220 ? 7.214 1.882 41.895 1.00 10.13 220 ASN A O 1
ATOM 1738 N N . PHE A 1 221 ? 8.260 -0.090 41.692 1.00 9.60 221 PHE A N 1
ATOM 1739 C CA . PHE A 1 221 ? 7.338 -0.637 40.687 1.00 9.67 221 PHE A CA 1
ATOM 1740 C C . PHE A 1 221 ? 5.952 -0.726 41.301 1.00 8.98 221 PHE A C 1
ATOM 1741 O O . PHE A 1 221 ? 4.968 -0.263 40.710 1.00 9.73 221 PHE A O 1
ATOM 1749 N N . VAL A 1 222 ? 5.845 -1.315 42.485 1.00 9.57 222 VAL A N 1
ATOM 1750 C CA . VAL A 1 222 ? 4.507 -1.414 43.089 1.00 10.09 222 VAL A CA 1
ATOM 1751 C C . VAL A 1 222 ? 3.956 -0.054 43.468 1.00 9.66 222 VAL A C 1
ATOM 1752 O O . VAL A 1 222 ? 2.763 0.202 43.305 1.00 10.68 222 VAL A O 1
ATOM 1756 N N . LYS A 1 223 ? 4.775 0.901 43.899 1.00 10.66 223 LYS A N 1
ATOM 1757 C CA . LYS A 1 223 ? 4.321 2.270 44.129 1.00 10.95 223 LYS A CA 1
ATOM 1758 C C . LYS A 1 223 ? 3.768 2.876 42.844 1.00 10.49 223 LYS A C 1
ATOM 1759 O O . LYS A 1 223 ? 2.732 3.544 42.881 1.00 10.69 223 LYS A O 1
ATOM 1765 N N . ALA A 1 224 ? 4.430 2.648 41.714 1.00 9.67 224 ALA A N 1
ATOM 1766 C CA . ALA A 1 224 ? 3.916 3.156 40.433 1.00 9.20 224 ALA A CA 1
ATOM 1767 C C . ALA A 1 224 ? 2.570 2.527 40.097 1.00 8.91 224 ALA A C 1
ATOM 1768 O O . ALA A 1 224 ? 1.656 3.205 39.607 1.00 9.36 224 ALA A O 1
ATOM 1770 N N . ILE A 1 225 ? 2.420 1.228 40.307 1.00 8.34 225 ILE A N 1
ATOM 1771 C CA . ILE A 1 225 ? 1.140 0.555 40.094 1.00 8.84 225 ILE A CA 1
ATOM 1772 C C . ILE A 1 225 ? 0.063 1.214 40.938 1.00 9.32 225 ILE A C 1
ATOM 1773 O O . ILE A 1 225 ? -1.039 1.520 40.490 1.00 9.74 225 ILE A O 1
ATOM 1778 N N . GLU A 1 226 ? 0.398 1.452 42.205 1.00 9.48 226 GLU A N 1
ATOM 1779 C CA . GLU A 1 226 ? -0.557 2.057 43.123 1.00 10.58 226 GLU A CA 1
ATOM 1780 C C . GLU A 1 226 ? -0.922 3.476 42.736 1.00 11.42 226 GLU A C 1
ATOM 1781 O O . GLU A 1 226 ? -2.044 3.947 42.970 1.00 13.75 226 GLU A O 1
ATOM 1787 N N . ALA A 1 227 ? -0.009 4.215 42.117 1.00 10.54 227 ALA A N 1
ATOM 1788 C CA . ALA A 1 227 ? -0.352 5.547 41.627 1.00 11.21 227 ALA A CA 1
ATOM 1789 C C . ALA A 1 227 ? -1.397 5.517 40.519 1.00 10.99 227 ALA A C 1
ATOM 1790 O O . ALA A 1 227 ? -2.203 6.419 40.348 1.00 13.31 227 ALA A O 1
ATOM 1792 N N . ASN A 1 228 ? -1.329 4.483 39.690 1.00 10.15 228 ASN A N 1
ATOM 1793 C CA . ASN A 1 228 ? -2.305 4.196 38.671 1.00 9.87 228 ASN A CA 1
ATOM 1794 C C . ASN A 1 228 ? -2.636 5.360 37.745 1.00 10.17 228 ASN A C 1
ATOM 1795 O O . ASN A 1 228 ? -3.784 5.799 37.638 1.00 12.13 228 ASN A O 1
ATOM 1800 N N . LYS A 1 229 ? -1.597 5.834 37.059 1.00 9.25 229 LYS A N 1
ATOM 1801 C CA . LYS A 1 229 ? -1.694 7.017 36.217 1.00 10.06 229 LYS A CA 1
ATOM 1802 C C . LYS A 1 229 ? -1.606 6.627 34.743 1.00 8.64 229 LYS A C 1
ATOM 1803 O O . LYS A 1 229 ? -0.524 6.319 34.235 1.00 8.88 229 LYS A O 1
ATOM 1809 N N . ASN A 1 230 ? -2.735 6.621 34.058 1.00 8.76 230 ASN A N 1
ATOM 1810 C CA . ASN A 1 230 ? -2.756 6.340 32.632 1.00 8.44 230 ASN A CA 1
ATOM 1811 C C . ASN A 1 230 ? -1.855 7.337 31.908 1.00 8.22 230 ASN A C 1
ATOM 1812 O O . ASN A 1 230 ? -1.983 8.542 32.110 1.00 10.58 230 ASN A O 1
ATOM 1817 N N . GLY A 1 231 ? -0.978 6.821 31.057 1.00 8.04 231 GLY A N 1
ATOM 1818 C CA . GLY A 1 231 ? -0.065 7.635 30.283 1.00 8.27 231 GLY A CA 1
ATOM 1819 C C . GLY A 1 231 ? 1.192 8.017 31.012 1.00 9.07 231 GLY A C 1
ATOM 1820 O O . GLY A 1 231 ? 2.068 8.686 30.440 1.00 9.88 231 GLY A O 1
ATOM 1821 N N . ALA A 1 232 ? 1.353 7.640 32.277 1.00 8.76 232 ALA A N 1
ATOM 1822 C CA . ALA A 1 232 ? 2.604 7.914 32.972 1.00 8.77 232 ALA A CA 1
ATOM 1823 C C . ALA A 1 232 ? 3.747 7.151 32.305 1.00 9.26 232 ALA A C 1
ATOM 1824 O O . ALA A 1 232 ? 3.585 6.052 31.806 1.00 8.97 232 ALA A O 1
ATOM 1826 N N . ILE A 1 233 ? 4.900 7.797 32.357 1.00 8.90 233 ILE A N 1
ATOM 1827 C CA . ILE A 1 233 ? 6.145 7.229 31.874 1.00 8.88 233 ILE A CA 1
ATOM 1828 C C . ILE A 1 233 ? 7.096 7.235 33.072 1.00 8.00 233 ILE A C 1
ATOM 1829 O O . ILE A 1 233 ? 7.719 8.242 33.383 1.00 9.73 233 ILE A O 1
ATOM 1834 N N . TRP A 1 234 ? 7.098 6.130 33.805 1.00 8.59 234 TRP A N 1
ATOM 1835 C CA . TRP A 1 234 ? 7.794 6.079 35.083 1.00 8.84 234 TRP A CA 1
ATOM 1836 C C . TRP A 1 234 ? 9.247 5.662 34.872 1.00 8.74 234 TRP A C 1
ATOM 1837 O O . TRP A 1 234 ? 9.535 4.635 34.255 1.00 9.49 234 TRP A O 1
ATOM 1848 N N . LYS A 1 235 ? 10.142 6.449 35.447 1.00 9.81 235 LYS A N 1
ATOM 1849 C CA . LYS A 1 235 ? 11.560 6.137 35.497 1.00 8.65 235 LYS A CA 1
ATOM 1850 C C . LYS A 1 235 ? 11.861 5.588 36.900 1.00 9.84 235 LYS A C 1
ATOM 1851 O O . LYS A 1 235 ? 11.606 6.281 37.887 1.00 11.00 235 LYS A O 1
ATOM 1857 N N . LEU A 1 236 ? 12.424 4.399 36.992 1.00 9.94 236 LEU A N 1
ATOM 1858 C CA . LEU A 1 236 ? 12.783 3.725 38.237 1.00 10.40 236 LEU A CA 1
ATOM 1859 C C . LEU A 1 236 ? 14.303 3.518 38.211 1.00 10.39 236 LEU A C 1
ATOM 1860 O O . LEU A 1 236 ? 14.805 2.480 37.758 1.00 10.35 236 LEU A O 1
ATOM 1865 N N . ASP A 1 237 ? 15.018 4.522 38.684 1.00 11.18 237 ASP A N 1
ATOM 1866 C CA . ASP A 1 237 ? 16.465 4.610 38.505 1.00 11.17 237 ASP A CA 1
ATOM 1867 C C . ASP A 1 237 ? 17.128 5.038 39.811 1.00 13.24 237 ASP A C 1
ATOM 1868 O O . ASP A 1 237 ? 16.607 5.921 40.482 1.00 12.85 237 ASP A O 1
ATOM 1873 N N . LEU A 1 238 ? 18.229 4.396 40.158 1.00 12.95 238 LEU A N 1
ATOM 1874 C CA . LEU A 1 238 ? 18.981 4.752 41.355 1.00 14.50 238 LEU A CA 1
ATOM 1875 C C . LEU A 1 238 ? 18.094 4.785 42.592 1.00 16.43 238 LEU A C 1
ATOM 1876 O O . LEU A 1 238 ? 18.306 5.576 43.510 1.00 15.71 238 LEU A O 1
ATOM 1881 N N . GLY A 1 239 ? 17.115 3.885 42.646 1.00 13.82 239 GLY A N 1
ATOM 1882 C CA . GLY A 1 239 ? 16.313 3.688 43.829 1.00 15.34 239 GLY A CA 1
ATOM 1883 C C . GLY A 1 239 ? 15.184 4.669 44.004 1.00 13.89 239 GLY A C 1
ATOM 1884 O O . GLY A 1 239 ? 14.507 4.614 45.039 1.00 15.40 239 GLY A O 1
ATOM 1885 N N . THR A 1 240 ? 14.907 5.494 43.001 1.00 13.20 240 THR A N 1
ATOM 1886 C CA . THR A 1 240 ? 13.816 6.449 43.053 1.00 13.57 240 THR A CA 1
ATOM 1887 C C . THR A 1 240 ? 12.760 6.164 41.991 1.00 12.46 240 THR A C 1
ATOM 1888 O O . THR A 1 240 ? 12.960 5.412 41.047 1.00 12.63 240 THR A O 1
ATOM 1892 N N . LEU A 1 241 ? 11.612 6.820 42.209 1.00 13.81 241 LEU A N 1
ATOM 1893 C CA . LEU A 1 241 ? 10.493 6.785 41.268 1.00 12.36 241 LEU A CA 1
ATOM 1894 C C . LEU A 1 241 ? 10.206 8.202 40.777 1.00 13.83 241 LEU A C 1
ATOM 1895 O O . LEU A 1 241 ? 9.952 9.117 41.571 1.00 16.82 241 LEU A O 1
ATOM 1900 N N . GLU A 1 242 ? 10.235 8.412 39.472 1.00 13.48 242 GLU A N 1
ATOM 1901 C CA . GLU A 1 242 ? 10.033 9.719 38.861 1.00 13.30 242 GLU A CA 1
ATOM 1902 C C . GLU A 1 242 ? 9.208 9.604 37.593 1.00 12.43 242 GLU A C 1
ATOM 1903 O O . GLU A 1 242 ? 9.427 8.665 36.827 1.00 19.51 242 GLU A O 1
ATOM 1914 N N . ALA A 1 243 ? 8.259 10.483 37.360 1.00 14.07 243 ALA A N 1
ATOM 1915 C CA . ALA A 1 243 ? 7.526 10.495 36.095 1.00 14.09 243 ALA A CA 1
ATOM 1916 C C . ALA A 1 243 ? 8.238 11.429 35.127 1.00 14.73 243 ALA A C 1
ATOM 1917 O O . ALA A 1 243 ? 8.627 12.530 35.508 1.00 22.33 243 ALA A O 1
ATOM 1919 N N . ILE A 1 244 ? 8.446 10.975 33.889 1.00 12.37 244 ILE A N 1
ATOM 1920 C CA . ILE A 1 244 ? 9.062 11.895 32.943 1.00 14.92 244 ILE A CA 1
ATOM 1921 C C . ILE A 1 244 ? 8.036 12.483 31.977 1.00 13.78 244 ILE A C 1
ATOM 1922 O O . ILE A 1 244 ? 6.970 11.912 31.750 1.00 15.28 244 ILE A O 1
ATOM 1927 N N . GLU A 1 245 ? 8.379 13.660 31.457 1.00 13.54 245 GLU A N 1
ATOM 1928 C CA . GLU A 1 245 ? 7.565 14.368 30.482 1.00 16.42 245 GLU A CA 1
ATOM 1929 C C . GLU A 1 245 ? 8.065 14.073 29.073 1.00 13.95 245 GLU A C 1
ATOM 1930 O O . GLU A 1 245 ? 9.202 14.360 28.728 1.00 15.38 245 GLU A O 1
ATOM 1936 N N . TRP A 1 246 ? 7.188 13.500 28.266 1.00 14.05 246 TRP A N 1
ATOM 1937 C CA . TRP A 1 246 ? 7.555 13.141 26.903 1.00 15.39 246 TRP A CA 1
ATOM 1938 C C . TRP A 1 246 ? 7.613 14.393 26.044 1.00 13.91 246 TRP A C 1
ATOM 1939 O O . TRP A 1 246 ? 6.691 15.211 26.044 1.00 18.41 246 TRP A O 1
ATOM 1950 N N . THR A 1 247 ? 8.691 14.592 25.312 1.00 12.97 247 THR A N 1
ATOM 1951 C CA . THR A 1 247 ? 8.808 15.784 24.479 1.00 12.78 247 THR A CA 1
ATOM 1952 C C . THR A 1 247 ? 7.843 15.751 23.310 1.00 12.21 247 THR A C 1
ATOM 1953 O O . THR A 1 247 ? 7.731 14.737 22.612 1.00 13.62 247 THR A O 1
ATOM 1957 N N . LYS A 1 248 ? 7.180 16.886 23.068 1.00 14.49 248 LYS A N 1
ATOM 1958 C CA . LYS A 1 248 ? 6.305 16.995 21.902 1.00 15.19 248 LYS A CA 1
ATOM 1959 C C . LYS A 1 248 ? 7.055 17.593 20.715 1.00 14.54 248 LYS A C 1
ATOM 1960 O O . LYS A 1 248 ? 7.062 18.794 20.479 1.00 21.46 248 LYS A O 1
ATOM 1966 N N . HIS A 1 249 ? 7.720 16.740 19.947 1.00 12.88 249 HIS A N 1
ATOM 1967 C CA . HIS A 1 249 ? 8.442 17.138 18.749 1.00 12.44 249 HIS A CA 1
ATOM 1968 C C . HIS A 1 249 ? 7.504 17.319 17.558 1.00 12.56 249 HIS A C 1
ATOM 1969 O O . HIS A 1 249 ? 7.794 18.067 16.636 1.00 15.92 249 HIS A O 1
ATOM 1976 N N . TRP A 1 250 ? 6.389 16.601 17.568 1.00 12.53 250 TRP A N 1
ATOM 1977 C CA . TRP A 1 250 ? 5.464 16.556 16.454 1.00 12.08 250 TRP A CA 1
ATOM 1978 C C . TRP A 1 250 ? 4.072 16.191 16.978 1.00 12.06 250 TRP A C 1
ATOM 1979 O O . TRP A 1 250 ? 3.968 15.481 17.979 1.00 13.57 250 TRP A O 1
ATOM 1990 N N . ASP A 1 251 ? 3.048 16.662 16.279 1.00 13.42 251 ASP A N 1
ATOM 1991 C CA . ASP A 1 251 ? 1.656 16.350 16.607 1.00 12.76 251 ASP A CA 1
ATOM 1992 C C . ASP A 1 251 ? 0.897 16.052 15.325 1.00 11.81 251 ASP A C 1
ATOM 1993 O O . ASP A 1 251 ? 0.906 16.852 14.389 1.00 13.80 251 ASP A O 1
ATOM 1998 N N . SER A 1 252 ? 0.240 14.904 15.270 1.00 13.05 252 SER A N 1
ATOM 1999 C CA . SER A 1 252 ? -0.599 14.522 14.144 1.00 13.10 252 SER A CA 1
ATOM 2000 C C . SER A 1 252 ? -1.832 15.401 13.990 1.00 13.50 252 SER A C 1
ATOM 2001 O O . SER A 1 252 ? -2.437 15.439 12.912 1.00 15.01 252 SER A O 1
ATOM 2004 N N . HIS A 1 253 ? -2.233 16.022 15.091 1.00 14.87 253 HIS A N 1
ATOM 2005 C CA . HIS A 1 253 ? -3.462 16.779 15.192 1.00 15.15 253 HIS A CA 1
ATOM 2006 C C . HIS A 1 253 ? -4.704 15.904 15.078 1.00 16.10 253 HIS A C 1
ATOM 2007 O O . HIS A 1 253 ? -5.809 16.448 14.941 1.00 17.75 253 HIS A O 1
ATOM 2014 N N . ILE A 1 254 ? -4.511 14.594 15.189 1.00 15.02 254 ILE A N 1
ATOM 2015 C CA . ILE A 1 254 ? -5.664 13.708 15.309 1.00 15.78 254 ILE A CA 1
ATOM 2016 C C . ILE A 1 254 ? -5.630 12.897 16.593 1.00 15.34 254 ILE A C 1
ATOM 2017 O O . ILE A 1 254 ? -4.768 13.065 17.462 1.00 19.25 254 ILE A O 1
ATOM 2023 N N . MET B 1 1 ? 28.440 16.013 1.654 1.00 20.36 1 MET B N 1
ATOM 2024 C CA . MET B 1 1 ? 28.437 14.943 0.666 1.00 17.73 1 MET B CA 1
ATOM 2025 C C . MET B 1 1 ? 28.161 15.542 -0.714 1.00 17.97 1 MET B C 1
ATOM 2026 O O . MET B 1 1 ? 27.094 16.108 -0.943 1.00 19.98 1 MET B O 1
ATOM 2031 N N . ASP B 1 2 ? 29.150 15.443 -1.589 1.00 21.50 2 ASP B N 1
ATOM 2032 C CA . ASP B 1 2 ? 28.948 15.750 -3.003 1.00 21.85 2 ASP B CA 1
ATOM 2033 C C . ASP B 1 2 ? 28.576 14.457 -3.720 1.00 20.77 2 ASP B C 1
ATOM 2034 O O . ASP B 1 2 ? 29.401 13.548 -3.817 1.00 21.70 2 ASP B O 1
ATOM 2039 N N . LEU B 1 3 ? 27.334 14.401 -4.186 1.00 18.03 3 LEU B N 1
ATOM 2040 C CA . LEU B 1 3 ? 26.843 13.179 -4.792 1.00 17.32 3 LEU B CA 1
ATOM 2041 C C . LEU B 1 3 ? 27.432 12.877 -6.158 1.00 18.21 3 LEU B C 1
ATOM 2042 O O . LEU B 1 3 ? 27.229 11.775 -6.677 1.00 16.08 3 LEU B O 1
ATOM 2047 N N . THR B 1 4 ? 28.161 13.830 -6.729 1.00 19.85 4 THR B N 1
ATOM 2048 C CA . THR B 1 4 ? 28.733 13.631 -8.063 1.00 21.35 4 THR B CA 1
ATOM 2049 C C . THR B 1 4 ? 29.628 12.401 -8.069 1.00 19.36 4 THR B C 1
ATOM 2050 O O . THR B 1 4 ? 30.529 12.274 -7.229 1.00 21.13 4 THR B O 1
ATOM 2054 N N . ASN B 1 5 ? 29.374 11.496 -9.004 1.00 19.51 5 ASN B N 1
ATOM 2055 C CA . ASN B 1 5 ? 30.197 10.318 -9.204 1.00 20.58 5 ASN B CA 1
ATOM 2056 C C . ASN B 1 5 ? 30.078 9.314 -8.067 1.00 18.18 5 ASN B C 1
ATOM 2057 O O . ASN B 1 5 ? 30.904 8.399 -7.960 1.00 19.56 5 ASN B O 1
ATOM 2062 N N . LYS B 1 6 ? 29.067 9.467 -7.209 1.00 15.49 6 LYS B N 1
ATOM 2063 C CA . LYS B 1 6 ? 28.931 8.509 -6.119 1.00 15.53 6 LYS B CA 1
ATOM 2064 C C . LYS B 1 6 ? 28.056 7.312 -6.470 1.00 13.76 6 LYS B C 1
ATOM 2065 O O . LYS B 1 6 ? 27.307 7.298 -7.457 1.00 15.05 6 LYS B O 1
ATOM 2071 N N . ASN B 1 7 ? 28.165 6.288 -5.622 1.00 13.30 7 ASN B N 1
ATOM 2072 C CA . ASN B 1 7 ? 27.391 5.060 -5.754 1.00 12.45 7 ASN B CA 1
ATOM 2073 C C . ASN B 1 7 ? 26.443 4.904 -4.563 1.00 11.56 7 ASN B C 1
ATOM 2074 O O . ASN B 1 7 ? 26.881 4.941 -3.412 1.00 12.31 7 ASN B O 1
ATOM 2079 N N . VAL B 1 8 ? 25.165 4.859 -4.869 1.00 12.44 8 VAL B N 1
ATOM 2080 C CA . VAL B 1 8 ? 24.118 4.874 -3.836 1.00 11.10 8 VAL B CA 1
ATOM 2081 C C . VAL B 1 8 ? 23.247 3.647 -4.014 1.00 10.66 8 VAL B C 1
ATOM 2082 O O . VAL B 1 8 ? 22.789 3.352 -5.126 1.00 13.35 8 VAL B O 1
ATOM 2086 N N . ILE B 1 9 ? 22.937 2.981 -2.905 1.00 10.08 9 ILE B N 1
ATOM 2087 C CA . ILE B 1 9 ? 21.928 1.935 -2.881 1.00 10.44 9 ILE B CA 1
ATOM 2088 C C . ILE B 1 9 ? 20.703 2.487 -2.151 1.00 10.43 9 ILE B C 1
ATOM 2089 O O . ILE B 1 9 ? 20.865 3.032 -1.057 1.00 11.58 9 ILE B O 1
ATOM 2094 N N . PHE B 1 10 ? 19.541 2.394 -2.767 1.00 10.43 10 PHE B N 1
ATOM 2095 C CA . PHE B 1 10 ? 18.307 2.915 -2.169 1.00 9.97 10 PHE B CA 1
ATOM 2096 C C . PHE B 1 10 ? 17.333 1.739 -2.122 1.00 9.93 10 PHE B C 1
ATOM 2097 O O . PHE B 1 10 ? 16.821 1.314 -3.151 1.00 10.94 10 PHE B O 1
ATOM 2105 N N . VAL B 1 11 ? 17.056 1.291 -0.901 1.00 10.04 11 VAL B N 1
ATOM 2106 C CA . VAL B 1 11 ? 16.019 0.298 -0.628 1.00 10.54 11 VAL B CA 1
ATOM 2107 C C . VAL B 1 11 ? 14.668 1.003 -0.572 1.00 10.59 11 VAL B C 1
ATOM 2108 O O . VAL B 1 11 ? 14.468 1.892 0.255 1.00 12.93 11 VAL B O 1
ATOM 2112 N N . ALA B 1 12 ? 13.760 0.656 -1.464 1.00 11.82 12 ALA B N 1
ATOM 2113 C CA . ALA B 1 12 ? 12.413 1.190 -1.588 1.00 14.26 12 ALA B CA 1
ATOM 2114 C C . ALA B 1 12 ? 12.401 2.541 -2.280 1.00 15.02 12 ALA B C 1
ATOM 2115 O O . ALA B 1 12 ? 11.751 3.502 -1.879 1.00 16.85 12 ALA B O 1
ATOM 2117 N N . ALA B 1 13 ? 13.129 2.639 -3.394 1.00 16.09 13 ALA B N 1
ATOM 2118 C CA . ALA B 1 13 ? 13.331 3.897 -4.082 1.00 14.26 13 ALA B CA 1
ATOM 2119 C C . ALA B 1 13 ? 12.172 4.350 -4.950 1.00 16.11 13 ALA B C 1
ATOM 2120 O O . ALA B 1 13 ? 12.119 5.511 -5.379 1.00 19.28 13 ALA B O 1
ATOM 2122 N N . LEU B 1 14 ? 11.242 3.458 -5.303 1.00 17.63 14 LEU B N 1
ATOM 2123 C CA . LEU B 1 14 ? 10.241 3.836 -6.295 1.00 20.44 14 LEU B CA 1
ATOM 2124 C C . LEU B 1 14 ? 8.849 3.976 -5.693 1.00 22.92 14 LEU B C 1
ATOM 2125 O O . LEU B 1 14 ? 7.890 4.049 -6.466 1.00 26.38 14 LEU B O 1
ATOM 2130 N N . GLY B 1 15 ? 8.721 4.036 -4.365 1.00 25.71 15 GLY B N 1
ATOM 2131 C CA . GLY B 1 15 ? 7.424 4.362 -3.786 1.00 27.57 15 GLY B CA 1
ATOM 2132 C C . GLY B 1 15 ? 7.192 5.854 -3.671 1.00 26.84 15 GLY B C 1
ATOM 2133 O O . GLY B 1 15 ? 7.870 6.652 -4.325 1.00 25.13 15 GLY B O 1
ATOM 2134 N N . GLY B 1 16 ? 6.236 6.254 -2.844 1.00 30.77 16 GLY B N 1
ATOM 2135 C CA . GLY B 1 16 ? 5.796 7.632 -2.755 1.00 35.78 16 GLY B CA 1
ATOM 2136 C C . GLY B 1 16 ? 6.935 8.606 -2.556 1.00 33.65 16 GLY B C 1
ATOM 2137 O O . GLY B 1 16 ? 7.370 9.319 -3.468 1.00 33.15 16 GLY B O 1
ATOM 2138 N N . ILE B 1 17 ? 7.500 8.638 -1.357 1.00 28.25 17 ILE B N 1
ATOM 2139 C CA . ILE B 1 17 ? 8.593 9.583 -1.096 1.00 25.21 17 ILE B CA 1
ATOM 2140 C C . ILE B 1 17 ? 9.893 9.193 -1.773 1.00 23.68 17 ILE B C 1
ATOM 2141 O O . ILE B 1 17 ? 10.701 10.023 -2.210 1.00 22.11 17 ILE B O 1
ATOM 2146 N N . GLY B 1 18 ? 10.128 7.887 -1.878 1.00 20.17 18 GLY B N 1
ATOM 2147 C CA . GLY B 1 18 ? 11.319 7.379 -2.525 1.00 20.17 18 GLY B CA 1
ATOM 2148 C C . GLY B 1 18 ? 11.466 7.913 -3.936 1.00 20.44 18 GLY B C 1
ATOM 2149 O O . GLY B 1 18 ? 12.561 8.295 -4.341 1.00 20.96 18 GLY B O 1
ATOM 2150 N N . LEU B 1 19 ? 10.368 7.919 -4.693 1.00 22.08 19 LEU B N 1
ATOM 2151 C CA . LEU B 1 19 ? 10.480 8.278 -6.104 1.00 21.20 19 LEU B CA 1
ATOM 2152 C C . LEU B 1 19 ? 10.853 9.740 -6.289 1.00 21.01 19 LEU B C 1
ATOM 2153 O O . LEU B 1 19 ? 11.673 10.075 -7.143 1.00 20.76 19 LEU B O 1
ATOM 2158 N N . ASP B 1 20 ? 10.238 10.641 -5.526 1.00 20.86 20 ASP B N 1
ATOM 2159 C CA . ASP B 1 20 ? 10.647 12.047 -5.636 1.00 19.85 20 ASP B CA 1
ATOM 2160 C C . ASP B 1 20 ? 12.074 12.246 -5.158 1.00 18.36 20 ASP B C 1
ATOM 2161 O O . ASP B 1 20 ? 12.828 13.041 -5.720 1.00 20.64 20 ASP B O 1
ATOM 2166 N N . THR B 1 21 ? 12.465 11.539 -4.095 1.00 17.36 21 THR B N 1
ATOM 2167 C CA . THR B 1 21 ? 13.854 11.612 -3.654 1.00 18.00 21 THR B CA 1
ATOM 2168 C C . THR B 1 21 ? 14.787 11.126 -4.753 1.00 18.06 21 THR B C 1
ATOM 2169 O O . THR B 1 21 ? 15.835 11.709 -5.028 1.00 18.16 21 THR B O 1
ATOM 2173 N N . SER B 1 22 ? 14.385 10.033 -5.391 1.00 16.99 22 SER B N 1
ATOM 2174 C CA . SER B 1 22 ? 15.166 9.427 -6.456 1.00 18.92 22 SER B CA 1
ATOM 2175 C C . SER B 1 22 ? 15.328 10.400 -7.618 1.00 18.38 22 SER B C 1
ATOM 2176 O O . SER B 1 22 ? 16.415 10.497 -8.189 1.00 19.14 22 SER B O 1
ATOM 2179 N N . ARG B 1 23 ? 14.247 11.085 -7.972 1.00 20.61 23 ARG B N 1
ATOM 2180 C CA . ARG B 1 23 ? 14.313 12.086 -9.032 1.00 19.46 23 ARG B CA 1
ATOM 2181 C C . ARG B 1 23 ? 15.368 13.147 -8.733 1.00 20.62 23 ARG B C 1
ATOM 2182 O O . ARG B 1 23 ? 16.158 13.504 -9.609 1.00 26.35 23 ARG B O 1
ATOM 2190 N N . GLU B 1 24 ? 15.401 13.603 -7.479 1.00 21.55 24 GLU B N 1
ATOM 2191 C CA . GLU B 1 24 ? 16.380 14.597 -7.046 1.00 21.58 24 GLU B CA 1
ATOM 2192 C C . GLU B 1 24 ? 17.785 14.010 -6.994 1.00 20.03 24 GLU B C 1
ATOM 2193 O O . GLU B 1 24 ? 18.750 14.701 -7.335 1.00 21.68 24 GLU B O 1
ATOM 2199 N N . LEU B 1 25 ? 17.927 12.765 -6.548 1.00 18.36 25 LEU B N 1
ATOM 2200 C CA . LEU B 1 25 ? 19.254 12.144 -6.493 1.00 19.32 25 LEU B CA 1
ATOM 2201 C C . LEU B 1 25 ? 19.911 12.020 -7.862 1.00 20.81 25 LEU B C 1
ATOM 2202 O O . LEU B 1 25 ? 21.093 12.341 -8.024 1.00 20.41 25 LEU B O 1
ATOM 2207 N N . VAL B 1 26 ? 19.192 11.497 -8.846 1.00 19.52 26 VAL B N 1
ATOM 2208 C CA . VAL B 1 26 ? 19.782 11.251 -10.159 1.00 21.69 26 VAL B CA 1
ATOM 2209 C C . VAL B 1 26 ? 20.035 12.535 -10.933 1.00 23.59 26 VAL B C 1
ATOM 2210 O O . VAL B 1 26 ? 20.822 12.528 -11.875 1.00 29.13 26 VAL B O 1
ATOM 2214 N N . LYS B 1 27 ? 19.436 13.650 -10.530 1.00 23.40 27 LYS B N 1
ATOM 2215 C CA . LYS B 1 27 ? 19.789 14.943 -11.112 1.00 24.76 27 LYS B CA 1
ATOM 2216 C C . LYS B 1 27 ? 21.183 15.380 -10.681 1.00 22.12 27 LYS B C 1
ATOM 2217 O O . LYS B 1 27 ? 21.794 16.238 -11.323 1.00 27.24 27 LYS B O 1
ATOM 2223 N N . ARG B 1 28 ? 21.681 14.779 -9.601 1.00 22.53 28 ARG B N 1
ATOM 2224 C CA . ARG B 1 28 ? 22.967 15.112 -9.033 1.00 21.85 28 ARG B CA 1
ATOM 2225 C C . ARG B 1 28 ? 24.132 14.333 -9.645 1.00 23.79 28 ARG B C 1
ATOM 2226 O O . ARG B 1 28 ? 25.226 14.399 -9.053 1.00 40.22 28 ARG B O 1
ATOM 2234 N N . ASN B 1 29 ? 23.935 13.562 -10.694 1.00 27.58 29 ASN B N 1
ATOM 2235 C CA A ASN B 1 29 ? 25.057 13.018 -11.457 0.59 26.48 29 ASN B CA 1
ATOM 2236 C CA B ASN B 1 29 ? 25.063 13.026 -11.457 0.41 26.52 29 ASN B CA 1
ATOM 2237 C C . ASN B 1 29 ? 25.808 11.919 -10.722 1.00 21.39 29 ASN B C 1
ATOM 2238 O O . ASN B 1 29 ? 27.028 11.805 -10.809 1.00 20.05 29 ASN B O 1
ATOM 2247 N N . LEU B 1 30 ? 25.060 11.063 -10.045 1.00 19.42 30 LEU B N 1
ATOM 2248 C CA . LEU B 1 30 ? 25.590 9.835 -9.472 1.00 16.48 30 LEU B CA 1
ATOM 2249 C C . LEU B 1 30 ? 26.300 9.004 -10.537 1.00 15.97 30 LEU B C 1
ATOM 2250 O O . LEU B 1 30 ? 25.956 9.066 -11.705 1.00 18.78 30 LEU B O 1
ATOM 2255 N N . LYS B 1 31 ? 27.263 8.202 -10.100 1.00 17.38 31 LYS B N 1
ATOM 2256 C CA . LYS B 1 31 ? 27.802 7.204 -11.031 1.00 17.94 31 LYS B CA 1
ATOM 2257 C C . LYS B 1 31 ? 26.825 6.030 -11.141 1.00 15.80 31 LYS B C 1
ATOM 2258 O O . LYS B 1 31 ? 26.490 5.622 -12.242 1.00 17.32 31 LYS B O 1
ATOM 2264 N N . ASN B 1 32 ? 26.425 5.492 -9.987 1.00 14.23 32 ASN B N 1
ATOM 2265 C CA 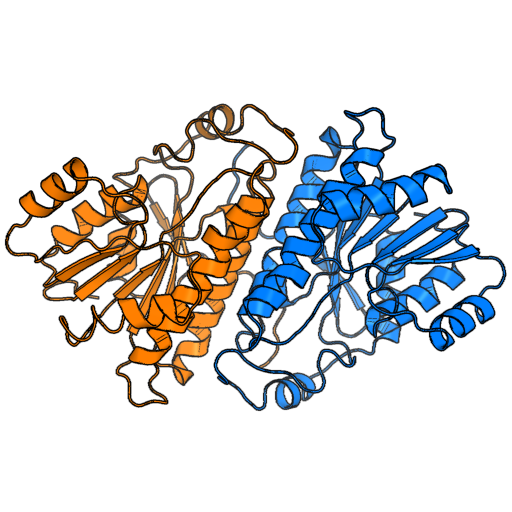. ASN B 1 32 ? 25.510 4.362 -9.933 1.00 13.68 32 ASN B CA 1
ATOM 2266 C C . ASN B 1 32 ? 24.407 4.619 -8.912 1.00 14.52 32 ASN B C 1
ATOM 2267 O O . ASN B 1 32 ? 24.687 5.047 -7.791 1.00 14.39 32 ASN B O 1
ATOM 2272 N N . PHE B 1 33 ? 23.198 4.290 -9.334 1.00 14.14 33 PHE B N 1
ATOM 2273 C CA . PHE B 1 33 ? 22.019 4.335 -8.479 1.00 13.05 33 PHE B CA 1
ATOM 2274 C C . PHE B 1 33 ? 21.401 2.951 -8.501 1.00 13.02 33 PHE B C 1
ATOM 2275 O O . PHE B 1 33 ? 20.882 2.505 -9.523 1.00 14.25 33 PHE B O 1
ATOM 2283 N N . VAL B 1 34 ? 21.521 2.244 -7.391 1.00 11.69 34 VAL B N 1
ATOM 2284 C CA . VAL B 1 34 ? 21.035 0.868 -7.319 1.00 11.92 34 VAL B CA 1
ATOM 2285 C C . VAL B 1 34 ? 19.779 0.799 -6.468 1.00 11.85 34 VAL B C 1
ATOM 2286 O O . VAL B 1 34 ? 19.778 1.152 -5.296 1.00 12.52 34 VAL B O 1
ATOM 2290 N N . ILE B 1 35 ? 18.683 0.417 -7.116 1.00 12.71 35 ILE B N 1
ATOM 2291 C CA . ILE B 1 35 ? 17.383 0.381 -6.467 1.00 12.31 35 ILE B CA 1
ATOM 2292 C C . ILE B 1 35 ? 17.044 -1.048 -6.068 1.00 12.37 35 ILE B C 1
ATOM 2293 O O . ILE B 1 35 ? 17.074 -1.937 -6.926 1.00 14.10 35 ILE B O 1
ATOM 2298 N N . LEU B 1 36 ? 16.701 -1.240 -4.809 1.00 11.87 36 LEU B N 1
ATOM 2299 C CA . LEU B 1 36 ? 16.342 -2.550 -4.267 1.00 11.65 36 LEU B CA 1
ATOM 2300 C C . LEU B 1 36 ? 14.930 -2.431 -3.718 1.00 12.68 36 LEU B C 1
ATOM 2301 O O . LEU B 1 36 ? 14.685 -1.771 -2.703 1.00 17.70 36 LEU B O 1
ATOM 2306 N N . ASP B 1 37 ? 13.972 -3.019 -4.418 1.00 13.09 37 ASP B N 1
ATOM 2307 C CA A ASP B 1 37 ? 12.575 -2.863 -4.025 0.54 14.45 37 ASP B CA 1
ATOM 2308 C CA B ASP B 1 37 ? 12.566 -2.862 -4.040 0.46 14.12 37 ASP B CA 1
ATOM 2309 C C . ASP B 1 37 ? 11.888 -4.225 -4.127 1.00 14.48 37 ASP B C 1
ATOM 2310 O O . ASP B 1 37 ? 12.291 -5.109 -4.894 1.00 14.40 37 ASP B O 1
ATOM 2319 N N . ARG B 1 38 ? 10.817 -4.426 -3.362 1.00 16.53 38 ARG B N 1
ATOM 2320 C CA . ARG B 1 38 ? 10.141 -5.714 -3.417 1.00 17.24 38 ARG B CA 1
ATOM 2321 C C . ARG B 1 38 ? 9.382 -5.911 -4.719 1.00 16.06 38 ARG B C 1
ATOM 2322 O O . ARG B 1 38 ? 9.252 -7.042 -5.189 1.00 20.13 38 ARG B O 1
ATOM 2337 N N . VAL B 1 39 ? 8.841 -4.841 -5.273 1.00 15.93 39 VAL B N 1
ATOM 2338 C CA A VAL B 1 39 ? 7.981 -4.862 -6.456 0.58 16.87 39 VAL B CA 1
ATOM 2339 C CA B VAL B 1 39 ? 8.097 -5.019 -6.522 0.42 16.87 39 VAL B CA 1
ATOM 2340 C C . VAL B 1 39 ? 8.640 -4.077 -7.583 1.00 16.69 39 VAL B C 1
ATOM 2341 O O . VAL B 1 39 ? 9.165 -2.990 -7.322 1.00 19.96 39 VAL B O 1
ATOM 2348 N N . GLU B 1 40 ? 8.609 -4.592 -8.809 1.00 18.91 40 GLU B N 1
ATOM 2349 C CA . GLU B 1 40 ? 9.038 -3.864 -9.995 1.00 18.59 40 GLU B CA 1
ATOM 2350 C C . GLU B 1 40 ? 8.074 -2.736 -10.341 1.00 19.45 40 GLU B C 1
ATOM 2351 O O . GLU B 1 40 ? 6.874 -2.820 -10.085 1.00 22.32 40 GLU B O 1
ATOM 2357 N N . ASN B 1 41 ? 8.616 -1.640 -10.859 1.00 20.42 41 ASN B N 1
ATOM 2358 C CA . ASN B 1 41 ? 7.813 -0.519 -11.328 1.00 22.54 41 ASN B CA 1
ATOM 2359 C C . ASN B 1 41 ? 8.443 0.051 -12.600 1.00 22.27 41 ASN B C 1
ATOM 2360 O O . ASN B 1 41 ? 9.214 1.005 -12.564 1.00 22.55 41 ASN B O 1
ATOM 2365 N N . PRO B 1 42 ? 8.156 -0.610 -13.716 1.00 26.74 42 PRO B N 1
ATOM 2366 C CA . PRO B 1 42 ? 8.815 -0.282 -14.979 1.00 25.98 42 PRO B CA 1
ATOM 2367 C C . PRO B 1 42 ? 8.646 1.170 -15.407 1.00 28.32 42 PRO B C 1
ATOM 2368 O O . PRO B 1 42 ? 9.566 1.794 -15.943 1.00 27.73 42 PRO B O 1
ATOM 2372 N N . THR B 1 43 ? 7.448 1.704 -15.199 1.00 31.14 43 THR B N 1
ATOM 2373 C CA . THR B 1 43 ? 7.157 3.092 -15.556 1.00 32.00 43 THR B CA 1
ATOM 2374 C C . THR B 1 43 ? 8.077 4.034 -14.790 1.00 30.07 43 THR B C 1
ATOM 2375 O O . THR B 1 43 ? 8.735 4.905 -15.347 1.00 33.43 43 THR B O 1
ATOM 2379 N N . ALA B 1 44 ? 8.100 3.817 -13.475 1.00 30.66 44 ALA B N 1
ATOM 2380 C CA . ALA B 1 44 ? 8.936 4.622 -12.595 1.00 29.67 44 ALA B CA 1
ATOM 2381 C C . ALA B 1 44 ? 10.405 4.458 -12.978 1.00 29.58 44 ALA B C 1
ATOM 2382 O O . ALA B 1 44 ? 11.150 5.440 -13.015 1.00 28.86 44 ALA B O 1
ATOM 2384 N N . LEU B 1 45 ? 10.812 3.222 -13.268 1.00 26.96 45 LEU B N 1
ATOM 2385 C CA . LEU B 1 45 ? 12.199 2.953 -13.634 1.00 28.31 45 LEU B CA 1
ATOM 2386 C C . LEU B 1 45 ? 12.559 3.675 -14.928 1.00 28.65 45 LEU B C 1
ATOM 2387 O O . LEU B 1 45 ? 13.632 4.264 -15.023 1.00 29.27 45 LEU B O 1
ATOM 2392 N N . ALA B 1 46 ? 11.648 3.662 -15.900 1.00 29.93 46 ALA B N 1
ATOM 2393 C CA . ALA B 1 46 ? 11.879 4.352 -17.167 1.00 33.41 46 ALA B CA 1
ATOM 2394 C C . ALA B 1 46 ? 12.016 5.863 -16.990 1.00 30.97 46 ALA B C 1
ATOM 2395 O O . ALA B 1 46 ? 12.898 6.478 -17.605 1.00 34.77 46 ALA B O 1
ATOM 2397 N N . GLU B 1 47 ? 11.136 6.489 -16.213 1.00 28.36 47 GLU B N 1
ATOM 2398 C CA . GLU B 1 47 ? 11.259 7.923 -15.964 1.00 31.31 47 GLU B CA 1
ATOM 2399 C C . GLU B 1 47 ? 12.625 8.263 -15.388 1.00 34.02 47 GLU B C 1
ATOM 2400 O O . GLU B 1 47 ? 13.326 9.159 -15.865 1.00 34.55 47 GLU B O 1
ATOM 2406 N N . LEU B 1 48 ? 13.036 7.528 -14.355 1.00 29.82 48 LEU B N 1
ATOM 2407 C CA . LEU B 1 48 ? 14.298 7.864 -13.710 1.00 30.09 48 LEU B CA 1
ATOM 2408 C C . LEU B 1 48 ? 15.461 7.788 -14.685 1.00 30.50 48 LEU B C 1
ATOM 2409 O O . LEU B 1 48 ? 16.322 8.661 -14.689 1.00 37.26 48 LEU B O 1
ATOM 2414 N N . LYS B 1 49 ? 15.494 6.703 -15.441 1.00 31.31 49 LYS B N 1
ATOM 2415 C CA . LYS B 1 49 ? 16.573 6.450 -16.387 1.00 31.22 49 LYS B CA 1
ATOM 2416 C C . LYS B 1 49 ? 16.700 7.591 -17.397 1.00 32.82 49 LYS B C 1
ATOM 2417 O O . LYS B 1 49 ? 17.811 7.914 -17.815 1.00 32.65 49 LYS B O 1
ATOM 2428 N N . ALA B 1 50 ? 15.571 8.193 -17.752 1.00 31.85 50 ALA B N 1
ATOM 2429 C CA . ALA B 1 50 ? 15.535 9.258 -18.749 1.00 33.20 50 ALA B CA 1
ATOM 2430 C C . ALA B 1 50 ? 16.013 10.592 -18.198 1.00 32.68 50 ALA B C 1
ATOM 2431 O O . ALA B 1 50 ? 16.410 11.511 -18.923 1.00 37.45 50 ALA B O 1
ATOM 2433 N N . ILE B 1 51 ? 15.984 10.751 -16.877 1.00 32.20 51 ILE B N 1
ATOM 2434 C CA . ILE B 1 51 ? 16.350 12.062 -16.328 1.00 34.27 51 ILE B CA 1
ATOM 2435 C C . ILE B 1 51 ? 17.804 12.377 -16.629 1.00 33.32 51 ILE B C 1
ATOM 2436 O O . ILE B 1 51 ? 18.174 13.473 -17.053 1.00 35.77 51 ILE B O 1
ATOM 2441 N N . ASN B 1 52 ? 18.644 11.360 -16.461 1.00 27.81 52 ASN B N 1
ATOM 2442 C CA . ASN B 1 52 ? 20.086 11.573 -16.599 1.00 30.50 52 ASN B CA 1
ATOM 2443 C C . ASN B 1 52 ? 20.723 10.309 -17.150 1.00 29.47 52 ASN B C 1
ATOM 2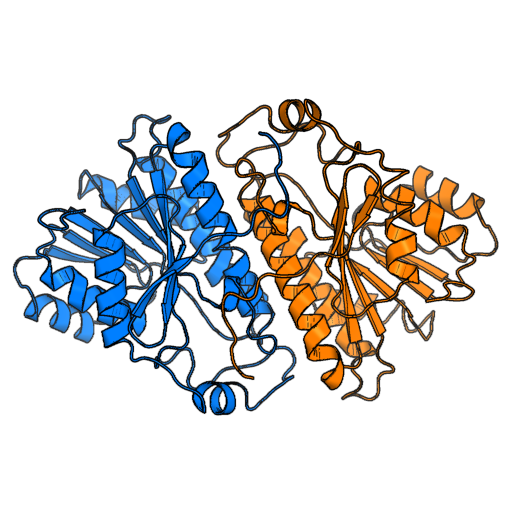444 O O . ASN B 1 52 ? 21.201 9.472 -16.395 1.00 24.33 52 ASN B O 1
ATOM 2449 N N . PRO B 1 53 ? 20.617 10.101 -18.453 1.00 32.70 53 PRO B N 1
ATOM 2450 C CA . PRO B 1 53 ? 20.954 8.790 -19.013 1.00 29.11 53 PRO B CA 1
ATOM 2451 C C . PRO B 1 53 ? 22.362 8.326 -18.668 1.00 27.31 53 PRO B C 1
ATOM 2452 O O . PRO B 1 53 ? 22.594 7.112 -18.641 1.00 24.63 53 PRO B O 1
ATOM 2456 N N . LYS B 1 54 ? 23.270 9.255 -18.391 1.00 26.56 54 LYS B N 1
ATOM 2457 C CA . LYS B 1 54 ? 24.622 8.985 -17.952 1.00 31.97 54 LYS B CA 1
ATOM 2458 C C . LYS B 1 54 ? 24.706 8.149 -16.679 1.00 26.64 54 LYS B C 1
ATOM 2459 O O . LYS B 1 54 ? 25.631 7.337 -16.545 1.00 22.29 54 LYS B O 1
ATOM 2465 N N . VAL B 1 55 ? 23.815 8.457 -15.739 1.00 22.50 55 VAL B N 1
ATOM 2466 C CA . VAL B 1 55 ? 23.756 7.686 -14.501 1.00 17.05 55 VAL B CA 1
ATOM 2467 C C . VAL B 1 55 ? 23.432 6.230 -14.834 1.00 14.93 55 VAL B C 1
ATOM 2468 O O . VAL B 1 55 ? 22.605 5.957 -15.697 1.00 17.87 55 VAL B O 1
ATOM 2472 N N . ASN B 1 56 ? 24.110 5.310 -14.164 1.00 15.10 56 ASN B N 1
ATOM 2473 C CA . ASN B 1 56 ? 23.801 3.893 -14.310 1.00 15.84 56 ASN B CA 1
ATOM 2474 C C . ASN B 1 56 ? 22.766 3.523 -13.246 1.00 14.74 56 ASN B C 1
ATOM 2475 O O . ASN B 1 56 ? 23.118 3.517 -12.062 1.00 15.91 56 ASN B O 1
ATOM 2480 N N . ILE B 1 57 ? 21.537 3.274 -13.659 1.00 16.36 57 ILE B N 1
ATOM 2481 C CA . ILE B 1 57 ? 20.478 2.847 -12.751 1.00 15.33 57 ILE B CA 1
ATOM 2482 C C . ILE B 1 57 ? 20.248 1.356 -12.912 1.00 16.66 57 ILE B C 1
ATOM 2483 O O . ILE B 1 57 ? 20.014 0.820 -13.987 1.00 20.81 57 ILE B O 1
ATOM 2488 N N . THR B 1 58 ? 20.411 0.647 -11.811 1.00 15.36 58 THR B N 1
ATOM 2489 C CA A THR B 1 58 ? 20.189 -0.794 -11.770 0.58 15.18 58 THR B CA 1
ATOM 2490 C CA B THR B 1 58 ? 20.167 -0.793 -11.801 0.41 16.01 58 THR B CA 1
ATOM 2491 C C . THR B 1 58 ? 19.091 -1.134 -10.782 1.00 14.99 58 THR B C 1
ATOM 2492 O O . THR B 1 58 ? 19.050 -0.579 -9.692 1.00 22.70 58 THR B O 1
ATOM 2499 N N . PHE B 1 59 ? 18.197 -2.028 -11.126 1.00 17.29 59 PHE B N 1
ATOM 2500 C CA . PHE B 1 59 ? 17.134 -2.486 -10.234 1.00 15.49 59 PHE B CA 1
ATOM 2501 C C . PHE B 1 59 ? 17.414 -3.937 -9.856 1.00 15.49 59 PHE B C 1
ATOM 2502 O O . PHE B 1 59 ? 17.656 -4.752 -10.756 1.00 17.12 59 PHE B O 1
ATOM 2510 N N . HIS B 1 60 ? 17.226 -4.264 -8.586 1.00 14.16 60 HIS B N 1
ATOM 2511 C CA . HIS B 1 60 ? 17.199 -5.648 -8.150 1.00 15.30 60 HIS B CA 1
ATOM 2512 C C . HIS B 1 60 ? 15.992 -5.836 -7.224 1.00 13.26 60 HIS B C 1
ATOM 2513 O O . HIS B 1 60 ? 15.748 -5.039 -6.323 1.00 14.92 60 HIS B O 1
ATOM 2520 N N . THR B 1 61 ? 15.255 -6.915 -7.432 1.00 14.26 61 THR B N 1
ATOM 2521 C CA A THR B 1 61 ? 14.178 -7.288 -6.524 0.71 13.58 61 THR B CA 1
ATOM 2522 C CA B THR B 1 61 ? 14.166 -7.197 -6.501 0.29 12.31 61 THR B CA 1
ATOM 2523 C C . THR B 1 61 ? 14.784 -7.604 -5.171 1.00 13.14 61 THR B C 1
ATOM 2524 O O . THR B 1 61 ? 15.805 -8.278 -5.081 1.00 15.22 61 THR B O 1
ATOM 2531 N N . TYR B 1 62 ? 14.184 -7.111 -4.103 1.00 12.32 62 TYR B N 1
ATOM 2532 C CA . TYR B 1 62 ? 14.725 -7.298 -2.755 1.00 12.89 62 TYR B CA 1
ATOM 2533 C C . TYR B 1 62 ? 13.575 -7.248 -1.752 1.00 13.43 62 TYR B C 1
ATOM 2534 O O . TYR B 1 62 ? 12.810 -6.290 -1.768 1.00 16.95 62 TYR B O 1
ATOM 2543 N N . ASP B 1 63 ? 13.502 -8.265 -0.919 1.00 14.77 63 ASP B N 1
ATOM 2544 C CA . ASP B 1 63 ? 12.525 -8.361 0.161 1.00 17.36 63 ASP B CA 1
ATOM 2545 C C . ASP B 1 63 ? 13.271 -8.228 1.485 1.00 13.83 63 ASP B C 1
ATOM 2546 O O . ASP B 1 63 ? 14.052 -9.121 1.828 1.00 14.49 63 ASP B O 1
ATOM 2551 N N . VAL B 1 64 ? 13.056 -7.134 2.212 1.00 12.90 64 VAL B N 1
ATOM 2552 C CA . VAL B 1 64 ? 13.822 -6.882 3.415 1.00 11.73 64 VAL B CA 1
ATOM 2553 C C . VAL B 1 64 ? 13.516 -7.901 4.508 1.00 12.42 64 VAL B C 1
ATOM 2554 O O . VAL B 1 64 ? 14.235 -7.906 5.521 1.00 12.18 64 VAL B O 1
ATOM 2558 N N . THR B 1 65 ? 12.514 -8.756 4.354 1.00 12.60 65 THR B N 1
ATOM 2559 C CA . THR B 1 65 ? 12.238 -9.733 5.399 1.00 13.29 65 THR B CA 1
ATOM 2560 C C . THR B 1 65 ? 13.045 -11.012 5.244 1.00 13.97 65 THR B C 1
ATOM 2561 O O . THR B 1 65 ? 12.872 -11.963 6.015 1.00 15.82 65 THR B O 1
ATOM 2565 N N . VAL B 1 66 ? 13.928 -11.078 4.248 1.00 14.41 66 VAL B N 1
ATOM 2566 C CA . VAL B 1 66 ? 14.765 -12.280 4.129 1.00 15.14 66 VAL B CA 1
ATOM 2567 C C . VAL B 1 66 ? 15.831 -12.295 5.214 1.00 14.81 66 VAL B C 1
ATOM 2568 O O . VAL B 1 66 ? 16.133 -11.251 5.797 1.00 13.58 66 VAL B O 1
ATOM 2572 N N . PRO B 1 67 ? 16.406 -13.447 5.527 1.00 16.57 67 PRO B N 1
ATOM 2573 C CA . PRO B 1 67 ? 17.449 -13.478 6.564 1.00 16.76 67 PRO B CA 1
ATOM 2574 C C . PRO B 1 67 ? 18.692 -12.685 6.162 1.00 15.86 67 PRO B C 1
ATOM 2575 O O . PRO B 1 67 ? 18.962 -12.456 4.977 1.00 16.30 67 PRO B O 1
ATOM 2579 N N . VAL B 1 68 ? 19.470 -12.273 7.163 1.00 16.34 68 VAL B N 1
ATOM 2580 C CA A VAL B 1 68 ? 20.684 -11.499 6.939 0.64 15.86 68 VAL B CA 1
ATOM 2581 C CA B VAL B 1 68 ? 20.684 -11.504 6.941 0.36 14.93 68 VAL B CA 1
ATOM 2582 C C . VAL B 1 68 ? 21.594 -12.147 5.898 1.00 15.33 68 VAL B C 1
ATOM 2583 O O . VAL B 1 68 ? 22.186 -11.439 5.075 1.00 14.78 68 VAL B O 1
ATOM 2590 N N . ALA B 1 69 ? 21.734 -13.473 5.949 1.00 16.04 69 ALA B N 1
ATOM 2591 C CA . ALA B 1 69 ? 22.707 -14.071 5.024 1.00 15.29 69 ALA B CA 1
ATOM 2592 C C . ALA B 1 69 ? 22.272 -13.884 3.572 1.00 14.90 69 ALA B C 1
ATOM 2593 O O . ALA B 1 69 ? 23.126 -13.751 2.690 1.00 16.75 69 ALA B O 1
ATOM 2595 N N . GLU B 1 70 ? 20.963 -13.832 3.317 1.00 15.61 70 GLU B N 1
ATOM 2596 C CA . GLU B 1 70 ? 20.477 -13.579 1.967 1.00 14.53 70 GLU B CA 1
ATOM 2597 C C . GLU B 1 70 ? 20.733 -12.147 1.533 1.00 14.57 70 GLU B C 1
ATOM 2598 O O . GLU B 1 70 ? 21.059 -11.860 0.383 1.00 15.69 70 GLU B O 1
ATOM 2609 N N . SER B 1 71 ? 20.573 -11.206 2.456 1.00 13.57 71 SER B N 1
ATOM 2610 C CA . SER B 1 71 ? 20.936 -9.827 2.165 1.00 12.67 71 SER B CA 1
ATOM 2611 C C . SER B 1 71 ? 22.419 -9.695 1.844 1.00 11.66 71 SER B C 1
ATOM 2612 O O . SER B 1 71 ? 22.822 -8.986 0.931 1.00 13.37 71 SER B O 1
ATOM 2615 N N . LYS B 1 72 ? 23.260 -10.374 2.617 1.00 13.15 72 LYS B N 1
ATOM 2616 C CA . LYS B 1 72 ? 24.696 -10.344 2.339 1.00 14.51 72 LYS B CA 1
ATOM 2617 C C . LYS B 1 72 ? 25.003 -10.873 0.951 1.00 14.77 72 LYS B C 1
ATOM 2618 O O . LYS B 1 72 ? 25.855 -10.326 0.247 1.00 15.61 72 LYS B O 1
ATOM 2624 N N . LYS B 1 73 ? 24.296 -11.909 0.496 1.00 15.25 73 LYS B N 1
ATOM 2625 C CA . LYS B 1 73 ? 24.602 -12.433 -0.833 1.00 16.48 73 LYS B CA 1
ATOM 2626 C C . LYS B 1 73 ? 24.267 -11.426 -1.929 1.00 16.66 73 LYS B C 1
ATOM 2627 O O . LYS B 1 73 ? 25.012 -11.269 -2.897 1.00 17.10 73 LYS B O 1
ATOM 2633 N N . LEU B 1 74 ? 23.155 -10.723 -1.771 1.00 14.91 74 LEU B N 1
ATOM 2634 C CA . LEU B 1 74 ? 22.778 -9.703 -2.739 1.00 14.32 74 LEU B CA 1
ATOM 2635 C C . LEU B 1 74 ? 23.771 -8.550 -2.723 1.00 14.59 74 LEU B C 1
ATOM 2636 O O . LEU B 1 74 ? 24.212 -8.049 -3.757 1.00 16.48 74 LEU B O 1
ATOM 2641 N N . LEU B 1 75 ? 24.123 -8.080 -1.528 1.00 13.88 75 LEU B N 1
ATOM 2642 C CA . LEU B 1 75 ? 25.094 -7.005 -1.410 1.00 12.22 75 LEU B CA 1
ATOM 2643 C C . LEU B 1 75 ? 26.453 -7.395 -1.980 1.00 13.73 75 LEU B C 1
ATOM 2644 O O . LEU B 1 75 ? 27.110 -6.597 -2.649 1.00 14.52 75 LEU B O 1
ATOM 2649 N N . LYS B 1 76 ? 26.888 -8.630 -1.767 1.00 14.11 76 LYS B N 1
ATOM 2650 C CA A LYS B 1 76 ? 28.131 -9.077 -2.399 0.43 15.48 76 LYS B CA 1
ATOM 2651 C CA B LYS B 1 76 ? 28.135 -9.068 -2.399 0.57 15.42 76 LYS B CA 1
ATOM 2652 C C . LYS B 1 76 ? 28.062 -8.933 -3.910 1.00 16.47 76 LYS B C 1
ATOM 2653 O O . LYS B 1 76 ? 29.026 -8.475 -4.538 1.00 17.23 76 LYS B O 1
ATOM 2664 N N . LYS B 1 77 ? 26.940 -9.307 -4.522 1.00 15.92 77 LYS B N 1
ATOM 2665 C CA . LYS B 1 77 ? 26.782 -9.133 -5.961 1.00 16.89 77 LYS B CA 1
ATOM 2666 C C . LYS B 1 77 ? 26.943 -7.675 -6.381 1.00 16.68 77 LYS B C 1
ATOM 2667 O O . LYS B 1 77 ? 27.605 -7.357 -7.366 1.00 18.38 77 LYS B O 1
ATOM 2673 N N . ILE B 1 78 ? 26.347 -6.757 -5.633 1.00 14.90 78 ILE B N 1
ATOM 2674 C CA . ILE B 1 78 ? 26.430 -5.330 -5.922 1.00 14.46 78 ILE B CA 1
ATOM 2675 C C . ILE B 1 78 ? 27.828 -4.771 -5.714 1.00 14.91 78 ILE B C 1
ATOM 2676 O O . ILE B 1 78 ? 28.378 -4.085 -6.592 1.00 15.52 78 ILE B O 1
ATOM 2681 N N . PHE B 1 79 ? 28.451 -5.115 -4.583 1.00 14.71 79 PHE B N 1
ATOM 2682 C CA . PHE B 1 79 ? 29.822 -4.664 -4.342 1.00 14.32 79 PHE B CA 1
ATOM 2683 C C . PHE B 1 79 ? 30.795 -5.229 -5.359 1.00 13.73 79 PHE B C 1
ATOM 2684 O O . PHE B 1 79 ? 31.760 -4.567 -5.771 1.00 15.83 79 PHE B O 1
ATOM 2692 N N . ASP B 1 80 ? 30.582 -6.480 -5.782 1.00 15.09 80 ASP B N 1
ATOM 2693 C CA . ASP B 1 80 ? 31.486 -7.042 -6.789 1.00 16.40 80 ASP B CA 1
ATOM 2694 C C . ASP B 1 80 ? 31.402 -6.282 -8.096 1.00 15.74 80 ASP B C 1
ATOM 2695 O O . ASP B 1 80 ? 32.381 -6.171 -8.827 1.00 20.70 80 ASP B O 1
ATOM 2700 N N . GLN B 1 81 ? 30.232 -5.744 -8.409 1.00 17.22 81 GLN B N 1
ATOM 2701 C CA A GLN B 1 81 ? 30.029 -4.969 -9.628 0.52 19.06 81 GLN B CA 1
ATOM 2702 C CA B GLN B 1 81 ? 30.123 -4.996 -9.659 0.48 18.67 81 GLN B CA 1
ATOM 2703 C C . GLN B 1 81 ? 30.601 -3.561 -9.492 1.00 17.84 81 GLN B C 1
ATOM 2704 O O . GLN B 1 81 ? 31.338 -3.052 -10.336 1.00 20.97 81 GLN B O 1
ATOM 2715 N N . LEU B 1 82 ? 30.231 -2.889 -8.412 1.00 17.94 82 LEU B N 1
ATOM 2716 C CA . LEU B 1 82 ? 30.519 -1.484 -8.200 1.00 17.39 82 LEU B CA 1
ATOM 2717 C C . LEU B 1 82 ? 31.863 -1.218 -7.541 1.00 17.23 82 LEU B C 1
ATOM 2718 O O . LEU B 1 82 ? 32.379 -0.099 -7.640 1.00 16.98 82 LEU B O 1
ATOM 2723 N N . LYS B 1 83 ? 32.362 -2.194 -6.803 1.00 16.69 83 LYS B N 1
ATOM 2724 C CA . LYS B 1 83 ? 33.540 -2.141 -5.968 1.00 17.10 83 LYS B CA 1
ATOM 2725 C C . LYS B 1 83 ? 33.354 -1.337 -4.689 1.00 16.12 83 LYS B C 1
ATOM 2726 O O . LYS B 1 83 ? 33.730 -1.783 -3.607 1.00 17.11 83 LYS B O 1
ATOM 2732 N N . THR B 1 84 ? 32.772 -0.155 -4.825 1.00 15.90 84 THR B N 1
ATOM 2733 C CA . THR B 1 84 ? 32.491 0.684 -3.671 1.00 16.61 84 THR B CA 1
ATOM 2734 C C . THR B 1 84 ? 31.023 1.135 -3.675 1.00 15.30 84 THR B C 1
ATOM 2735 O O . THR B 1 84 ? 30.389 1.272 -4.720 1.00 16.12 84 THR B O 1
ATOM 2739 N N . VAL B 1 85 ? 30.515 1.380 -2.468 1.00 13.89 85 VAL B N 1
ATOM 2740 C CA . VAL B 1 85 ? 29.208 2.002 -2.269 1.00 11.86 85 VAL B CA 1
ATOM 2741 C C . VAL B 1 85 ? 29.403 3.116 -1.247 1.00 11.25 85 VAL B C 1
ATOM 2742 O O . VAL B 1 85 ? 30.026 2.878 -0.205 1.00 13.78 85 VAL B O 1
ATOM 2746 N N . ASP B 1 86 ? 28.888 4.297 -1.561 1.00 12.00 86 ASP B N 1
ATOM 2747 C CA . ASP B 1 86 ? 29.103 5.452 -0.709 1.00 11.56 86 ASP B CA 1
ATOM 2748 C C . ASP B 1 86 ? 27.983 5.614 0.323 1.00 10.56 86 ASP B C 1
ATOM 2749 O O . ASP B 1 86 ? 28.266 6.033 1.444 1.00 12.47 86 ASP B O 1
ATOM 2754 N N . ILE B 1 87 ? 26.734 5.346 -0.039 1.00 11.05 87 ILE B N 1
ATOM 2755 C CA . ILE B 1 87 ? 25.577 5.599 0.813 1.00 9.66 87 ILE B CA 1
ATOM 2756 C C . ILE B 1 87 ? 24.579 4.453 0.611 1.00 9.65 87 ILE B C 1
ATOM 2757 O O . ILE B 1 87 ? 24.312 4.026 -0.509 1.00 10.79 87 ILE B O 1
ATOM 2762 N N . LEU B 1 88 ? 24.014 4.004 1.720 1.00 10.06 88 LEU B N 1
ATOM 2763 C CA . LEU B 1 88 ? 22.850 3.124 1.738 1.00 9.35 88 LEU B CA 1
ATOM 2764 C C . LEU B 1 88 ? 21.674 3.921 2.335 1.00 8.87 88 LEU B C 1
ATOM 2765 O O . LEU B 1 88 ? 21.797 4.490 3.412 1.00 9.48 88 LEU B O 1
ATOM 2770 N N . ILE B 1 89 ? 20.566 3.905 1.618 1.00 8.64 89 ILE B N 1
ATOM 2771 C CA . ILE B 1 89 ? 19.322 4.524 2.061 1.00 9.61 89 ILE B CA 1
ATOM 2772 C C . ILE B 1 89 ? 18.335 3.400 2.326 1.00 8.94 89 ILE B C 1
ATOM 2773 O O . ILE B 1 89 ? 17.959 2.659 1.425 1.00 10.23 89 ILE B O 1
ATOM 2778 N N . ASN B 1 90 ? 17.928 3.216 3.578 1.00 9.12 90 ASN B N 1
ATOM 2779 C CA . ASN B 1 90 ? 16.963 2.203 3.976 1.00 9.33 90 ASN B CA 1
ATOM 2780 C C . ASN B 1 90 ? 15.578 2.836 4.055 1.00 9.29 90 ASN B C 1
ATOM 2781 O O . ASN B 1 90 ? 15.260 3.562 5.011 1.00 10.34 90 ASN B O 1
ATOM 2786 N N . GLY B 1 91 ? 14.729 2.547 3.072 1.00 8.94 91 GLY B N 1
ATOM 2787 C CA . GLY B 1 91 ? 13.433 3.170 2.955 1.00 10.82 91 GLY B CA 1
ATOM 2788 C C . GLY B 1 91 ? 12.253 2.238 2.964 1.00 11.09 91 GLY B C 1
ATOM 2789 O O . GLY B 1 91 ? 11.136 2.726 2.711 1.00 13.89 91 GLY B O 1
ATOM 2790 N N . ALA B 1 92 ? 12.400 0.946 3.232 1.00 10.34 92 ALA B N 1
ATOM 2791 C CA . ALA B 1 92 ? 11.232 0.058 3.191 1.00 12.14 92 ALA B CA 1
ATOM 2792 C C . ALA B 1 92 ? 10.233 0.379 4.291 1.00 12.53 92 ALA B C 1
ATOM 2793 O O . ALA B 1 92 ? 10.615 0.633 5.435 1.00 12.93 92 ALA B O 1
ATOM 2795 N N . GLY B 1 93 ? 8.947 0.297 3.999 1.00 14.66 93 GLY B N 1
ATOM 2796 C CA . GLY B 1 93 ? 7.962 0.499 5.059 1.00 14.92 93 GLY B CA 1
ATOM 2797 C C . GLY B 1 93 ? 6.585 0.089 4.579 1.00 15.27 93 GLY B C 1
ATOM 2798 O O . GLY B 1 93 ? 6.263 0.267 3.419 1.00 21.76 93 GLY B O 1
ATOM 2799 N N . ILE B 1 94 ? 5.789 -0.418 5.499 1.00 11.05 94 ILE B N 1
ATOM 2800 C CA . ILE B 1 94 ? 4.353 -0.578 5.307 1.00 11.79 94 ILE B CA 1
ATOM 2801 C C . ILE B 1 94 ? 3.601 0.087 6.451 1.00 10.46 94 ILE B C 1
ATOM 2802 O O . ILE B 1 94 ? 4.144 0.247 7.552 1.00 11.32 94 ILE B O 1
ATOM 2807 N N . LEU B 1 95 ? 2.334 0.387 6.183 1.00 10.62 95 LEU B N 1
ATOM 2808 C CA . LEU B 1 95 ? 1.423 0.960 7.175 1.00 11.89 95 LEU B CA 1
ATOM 2809 C C . LEU B 1 95 ? 0.139 0.139 7.077 1.00 11.83 95 LEU B C 1
ATOM 2810 O O . LEU B 1 95 ? -0.654 0.318 6.149 1.00 13.73 95 LEU B O 1
ATOM 2815 N N . ASP B 1 96 ? -0.025 -0.720 8.068 1.00 12.06 96 ASP B N 1
ATOM 2816 C CA . ASP B 1 96 ? -1.189 -1.594 8.146 1.00 11.36 96 ASP B CA 1
ATOM 2817 C C . ASP B 1 96 ? -1.147 -2.247 9.531 1.00 9.69 96 ASP B C 1
ATOM 2818 O O . ASP B 1 96 ? -0.487 -3.257 9.732 1.00 10.19 96 ASP B O 1
ATOM 2823 N N . ASP B 1 97 ? -1.855 -1.663 10.494 1.00 10.10 97 ASP B N 1
ATOM 2824 C CA . ASP B 1 97 ? -1.818 -2.177 11.854 1.00 9.33 97 ASP B CA 1
ATOM 2825 C C . ASP B 1 97 ? -2.675 -3.408 12.066 1.00 9.92 97 ASP B C 1
ATOM 2826 O O . ASP B 1 97 ? -2.770 -3.925 13.182 1.00 12.09 97 ASP B O 1
ATOM 2831 N N . HIS B 1 98 ? -3.295 -3.959 11.024 1.00 10.71 98 HIS B N 1
ATOM 2832 C CA . HIS B 1 98 ? -3.817 -5.309 11.033 1.00 10.89 98 HIS B CA 1
ATOM 2833 C C . HIS B 1 98 ? -2.730 -6.363 10.788 1.00 12.38 98 HIS B C 1
ATOM 2834 O O . HIS B 1 98 ? -3.008 -7.555 10.945 1.00 15.23 98 HIS B O 1
ATOM 2841 N N . GLN B 1 99 ? -1.567 -5.942 10.313 1.00 10.40 99 GLN B N 1
ATOM 2842 C CA . GLN B 1 99 ? -0.453 -6.832 10.047 1.00 10.37 99 GLN B CA 1
ATOM 2843 C C . GLN B 1 99 ? 0.645 -6.509 11.060 1.00 10.07 99 GLN B C 1
ATOM 2844 O O . GLN B 1 99 ? 1.635 -5.837 10.756 1.00 10.76 99 GLN B O 1
ATOM 2850 N N . ILE B 1 100 ? 0.492 -6.992 12.285 1.00 9.97 100 ILE B N 1
ATOM 2851 C CA . ILE B 1 100 ? 1.415 -6.651 13.364 1.00 9.70 100 ILE B CA 1
ATOM 2852 C C . ILE B 1 100 ? 2.807 -7.192 13.110 1.00 9.20 100 ILE B C 1
ATOM 2853 O O . ILE B 1 100 ? 3.777 -6.430 13.087 1.00 9.61 100 ILE B O 1
ATOM 2858 N N . GLU B 1 101 ? 2.921 -8.496 12.884 1.00 10.41 101 GLU B N 1
ATOM 2859 C CA . GLU B 1 101 ? 4.221 -9.115 12.675 1.00 10.58 101 GLU B CA 1
ATOM 2860 C C . GLU B 1 101 ? 4.918 -8.547 11.447 1.00 10.00 101 GLU B C 1
ATOM 2861 O O . GLU B 1 101 ? 6.123 -8.266 11.490 1.00 9.95 101 GLU B O 1
ATOM 2867 N N . ARG B 1 102 ? 4.162 -8.384 10.371 1.00 10.08 102 ARG B N 1
ATOM 2868 C CA . ARG B 1 102 ? 4.788 -7.945 9.119 1.00 10.47 102 ARG B CA 1
ATOM 2869 C C . ARG B 1 102 ? 5.189 -6.489 9.191 1.00 8.95 102 ARG B C 1
ATOM 2870 O O . ARG B 1 102 ? 6.233 -6.104 8.652 1.00 10.23 102 ARG B O 1
ATOM 2885 N N . THR B 1 103 ? 4.419 -5.649 9.887 1.00 9.00 103 THR B N 1
ATOM 2886 C CA . THR B 1 103 ? 4.836 -4.265 10.099 1.00 8.92 103 THR B CA 1
ATOM 2887 C C . THR B 1 103 ? 6.201 -4.214 10.770 1.00 8.75 103 THR B C 1
ATOM 2888 O O . THR B 1 103 ? 7.105 -3.472 10.376 1.00 9.06 103 THR B O 1
ATOM 2892 N N . ILE B 1 104 ? 6.342 -5.002 11.840 1.00 8.43 104 ILE B N 1
ATOM 2893 C CA . ILE B 1 104 ? 7.578 -4.991 12.607 1.00 8.31 104 ILE B CA 1
ATOM 2894 C C . ILE B 1 104 ? 8.714 -5.575 11.767 1.00 7.87 104 ILE B C 1
ATOM 2895 O O . ILE B 1 104 ? 9.817 -5.024 11.778 1.00 8.77 104 ILE B O 1
ATOM 2900 N N . ALA B 1 105 ? 8.430 -6.666 11.056 1.00 8.79 105 ALA B N 1
ATOM 2901 C CA . ALA B 1 105 ? 9.437 -7.307 10.218 1.00 9.30 105 ALA B CA 1
ATOM 2902 C C . ALA B 1 105 ? 9.967 -6.383 9.137 1.00 9.57 105 ALA B C 1
ATOM 2903 O O . ALA B 1 105 ? 11.173 -6.390 8.839 1.00 10.44 105 ALA B O 1
ATOM 2905 N N . ILE B 1 106 ? 9.100 -5.616 8.482 1.00 9.06 106 ILE B N 1
ATOM 2906 C CA . ILE B 1 106 ? 9.540 -4.733 7.407 1.00 9.68 106 ILE B CA 1
ATOM 2907 C C . ILE B 1 106 ? 10.158 -3.465 7.956 1.00 8.99 106 ILE B C 1
ATOM 2908 O O . ILE B 1 106 ? 11.245 -3.053 7.562 1.00 10.71 106 ILE B O 1
ATOM 2913 N N . ASN B 1 107 ? 9.438 -2.801 8.863 1.00 8.92 107 ASN B N 1
ATOM 2914 C CA . ASN B 1 107 ? 9.799 -1.446 9.227 1.00 8.47 107 ASN B CA 1
ATOM 2915 C C . ASN B 1 107 ? 10.994 -1.382 10.186 1.00 8.66 107 ASN B C 1
ATOM 2916 O O . ASN B 1 107 ? 11.675 -0.354 10.262 1.00 10.05 107 ASN B O 1
ATOM 2921 N N . PHE B 1 108 ? 11.177 -2.435 10.970 1.00 8.42 108 PHE B N 1
ATOM 2922 C CA . PHE B 1 108 ? 12.197 -2.427 12.043 1.00 7.98 108 PHE B CA 1
ATOM 2923 C C . PHE B 1 108 ? 13.221 -3.505 11.735 1.00 7.93 108 PHE B C 1
ATOM 2924 O O . PHE B 1 108 ? 14.376 -3.208 11.434 1.00 8.15 108 PHE B O 1
ATOM 2932 N N . THR B 1 109 ? 12.841 -4.753 11.841 1.00 8.13 109 THR B N 1
ATOM 2933 C CA . THR B 1 109 ? 13.761 -5.881 11.745 1.00 8.25 109 THR B CA 1
ATOM 2934 C C . THR B 1 109 ? 14.511 -5.832 10.425 1.00 8.34 109 THR B C 1
ATOM 2935 O O . THR B 1 109 ? 15.736 -5.989 10.346 1.00 9.06 109 THR B O 1
ATOM 2939 N N . GLY B 1 110 ? 13.781 -5.536 9.345 1.00 9.33 110 GLY B N 1
ATOM 2940 C CA . GLY B 1 110 ? 14.400 -5.560 8.025 1.00 10.10 110 GLY B CA 1
ATOM 2941 C C . GLY B 1 110 ? 15.439 -4.471 7.868 1.00 8.85 110 GLY B C 1
ATOM 2942 O O . GLY B 1 110 ? 16.491 -4.679 7.263 1.00 10.01 110 GLY B O 1
ATOM 2943 N N . LEU B 1 111 ? 15.169 -3.290 8.413 1.00 9.12 111 LEU B N 1
ATOM 2944 C CA . LEU B 1 111 ? 16.129 -2.196 8.352 1.00 9.01 111 LEU B CA 1
ATOM 2945 C C . LEU B 1 111 ? 17.386 -2.573 9.122 1.00 8.76 111 LEU B C 1
ATOM 2946 O O . LEU B 1 111 ? 18.520 -2.331 8.698 1.00 9.39 111 LEU B O 1
ATOM 2951 N N . VAL B 1 112 ? 17.193 -3.115 10.317 1.00 8.94 112 VAL B N 1
ATOM 2952 C CA . VAL B 1 112 ? 18.313 -3.593 11.120 1.00 9.01 112 VAL B CA 1
ATOM 2953 C C . VAL B 1 112 ? 19.126 -4.639 10.370 1.00 8.66 112 VAL B C 1
ATOM 2954 O O . VAL B 1 112 ? 20.370 -4.597 10.392 1.00 9.58 112 VAL B O 1
ATOM 2958 N N . ASN B 1 113 ? 18.463 -5.579 9.725 1.00 8.72 113 ASN B N 1
ATOM 2959 C CA . ASN B 1 113 ? 19.182 -6.645 9.038 1.00 8.85 113 ASN B CA 1
ATOM 2960 C C . ASN B 1 113 ? 19.918 -6.156 7.804 1.00 9.16 113 ASN B C 1
ATOM 2961 O O . ASN B 1 113 ? 21.020 -6.636 7.510 1.00 10.63 113 ASN B O 1
ATOM 2966 N N . THR B 1 114 ? 19.332 -5.250 7.018 1.00 9.41 114 THR B N 1
ATOM 2967 C CA . THR B 1 114 ? 20.081 -4.729 5.867 1.00 9.40 114 THR B CA 1
ATOM 2968 C C . THR B 1 114 ? 21.325 -3.982 6.329 1.00 9.51 114 THR B C 1
ATOM 2969 O O . THR B 1 114 ? 22.409 -4.089 5.743 1.00 10.10 114 THR B O 1
ATOM 2973 N N . THR B 1 115 ? 21.176 -3.242 7.421 1.00 9.12 115 THR B N 1
ATOM 2974 C CA . THR B 1 115 ? 22.297 -2.526 8.029 1.00 8.97 115 THR B CA 1
ATOM 2975 C C . THR B 1 115 ? 23.359 -3.518 8.478 1.00 9.39 115 THR B C 1
ATOM 2976 O O . THR B 1 115 ? 24.559 -3.365 8.206 1.00 10.25 115 THR B O 1
ATOM 2980 N N . THR B 1 116 ? 22.924 -4.542 9.207 1.00 9.92 116 THR B N 1
ATOM 2981 C CA . THR B 1 116 ? 23.832 -5.579 9.697 1.00 9.62 116 THR B CA 1
ATOM 2982 C C . THR B 1 116 ? 24.579 -6.225 8.543 1.00 10.28 116 THR B C 1
ATOM 2983 O O . THR B 1 116 ? 25.803 -6.422 8.587 1.00 12.05 116 THR B O 1
ATOM 2987 N N . ALA B 1 117 ? 23.875 -6.510 7.454 1.00 10.63 117 ALA B N 1
ATOM 2988 C CA . ALA B 1 117 ? 24.497 -7.104 6.271 1.00 10.72 117 ALA B CA 1
ATOM 2989 C C . ALA B 1 117 ? 25.540 -6.185 5.655 1.00 11.14 117 ALA B C 1
ATOM 2990 O O . ALA B 1 117 ? 26.649 -6.631 5.354 1.00 12.20 117 ALA B O 1
ATOM 2992 N N . ILE B 1 118 ? 25.225 -4.902 5.452 1.00 10.99 118 ILE B N 1
ATOM 2993 C CA . ILE B 1 118 ? 26.181 -4.044 4.772 1.00 10.66 118 ILE B CA 1
ATOM 2994 C C . ILE B 1 118 ? 27.405 -3.767 5.636 1.00 11.47 118 ILE B C 1
ATOM 2995 O O . ILE B 1 118 ? 28.492 -3.533 5.101 1.00 12.55 118 ILE B O 1
ATOM 3000 N N . LEU B 1 119 ? 27.272 -3.882 6.949 1.00 11.67 119 LEU B N 1
ATOM 3001 C CA . LEU B 1 119 ? 28.426 -3.735 7.827 1.00 13.39 119 LEU B CA 1
ATOM 3002 C C . LEU B 1 119 ? 29.475 -4.784 7.495 1.00 14.62 119 LEU B C 1
ATOM 3003 O O . LEU B 1 119 ? 30.653 -4.539 7.780 1.00 15.81 119 LEU B O 1
ATOM 3008 N N . ASP B 1 120 ? 29.076 -5.924 6.959 1.00 15.02 120 ASP B N 1
ATOM 3009 C CA . ASP B 1 120 ? 30.086 -6.915 6.575 1.00 17.38 120 ASP B CA 1
ATOM 3010 C C . ASP B 1 120 ? 31.059 -6.374 5.531 1.00 16.52 120 ASP B C 1
ATOM 3011 O O . ASP B 1 120 ? 32.187 -6.846 5.442 1.00 23.70 120 ASP B O 1
ATOM 3016 N N . PHE B 1 121 ? 30.625 -5.429 4.702 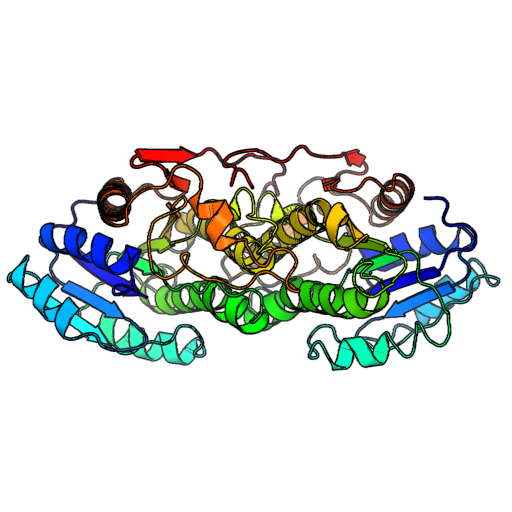1.00 15.24 121 PHE B N 1
ATOM 3017 C CA . PHE B 1 121 ? 31.422 -4.871 3.618 1.00 15.00 121 PHE B CA 1
ATOM 3018 C C . PHE B 1 121 ? 32.107 -3.566 3.972 1.00 16.12 121 PHE B C 1
ATOM 3019 O O . PHE B 1 121 ? 33.067 -3.116 3.334 1.00 19.34 121 PHE B O 1
ATOM 3027 N N . TRP B 1 122 ? 31.594 -2.918 5.015 1.00 12.85 122 TRP B N 1
ATOM 3028 C CA . TRP B 1 122 ? 32.036 -1.586 5.350 1.00 11.93 122 TRP B CA 1
ATOM 3029 C C . TRP B 1 122 ? 32.824 -1.514 6.652 1.00 11.56 122 TRP B C 1
ATOM 3030 O O . TRP B 1 122 ? 33.617 -0.584 6.808 1.00 12.86 122 TRP B O 1
ATOM 3041 N N . ASP B 1 123 ? 32.547 -2.413 7.589 1.00 12.23 123 ASP B N 1
ATOM 3042 C CA . ASP B 1 123 ? 33.106 -2.353 8.940 1.00 12.44 123 ASP B CA 1
ATOM 3043 C C . ASP B 1 123 ? 34.616 -2.171 8.879 1.00 11.96 123 ASP B C 1
ATOM 3044 O O . ASP B 1 123 ? 35.355 -2.988 8.334 1.00 14.31 123 ASP B O 1
ATOM 3049 N N . LYS B 1 124 ? 35.109 -1.078 9.438 1.00 12.56 124 LYS B N 1
ATOM 3050 C CA . LYS B 1 124 ? 36.542 -0.805 9.440 1.00 12.74 124 LYS B CA 1
ATOM 3051 C C . LYS B 1 124 ? 37.340 -1.802 10.255 1.00 14.96 124 LYS B C 1
ATOM 3052 O O . LYS B 1 124 ? 38.538 -2.004 9.994 1.00 17.76 124 LYS B O 1
ATOM 3058 N N . ARG B 1 125 ? 36.729 -2.489 11.206 1.00 14.93 125 ARG B N 1
ATOM 3059 C CA . ARG B 1 125 ? 37.434 -3.501 11.988 1.00 16.69 125 ARG B CA 1
ATOM 3060 C C . ARG B 1 125 ? 37.828 -4.718 11.159 1.00 21.96 125 ARG B C 1
ATOM 3061 O O . ARG B 1 125 ? 38.670 -5.517 11.571 1.00 29.68 125 ARG B O 1
ATOM 3069 N N . LYS B 1 126 ? 37.205 -4.894 9.992 1.00 20.43 126 LYS B N 1
ATOM 3070 C CA . LYS B 1 126 ? 37.528 -6.002 9.103 1.00 27.82 126 LYS B CA 1
ATOM 3071 C C . LYS B 1 126 ? 38.255 -5.486 7.864 1.00 26.71 126 LYS B C 1
ATOM 3072 O O . LYS B 1 126 ? 38.402 -6.230 6.892 1.00 36.97 126 LYS B O 1
ATOM 3078 N N . GLY B 1 127 ? 38.688 -4.238 7.911 1.00 22.12 127 GLY B N 1
ATOM 3079 C CA . GLY B 1 127 ? 39.420 -3.646 6.803 1.00 24.69 127 GLY B CA 1
ATOM 3080 C C . GLY B 1 127 ? 38.551 -2.936 5.788 1.00 20.63 127 GLY B C 1
ATOM 3081 O O . GLY B 1 127 ? 39.024 -2.558 4.710 1.00 29.02 127 GLY B O 1
ATOM 3082 N N . GLY B 1 128 ? 37.264 -2.762 6.076 1.00 16.91 128 GLY B N 1
ATOM 3083 C CA . GLY B 1 128 ? 36.389 -2.047 5.184 1.00 15.67 128 GLY B CA 1
ATOM 3084 C C . GLY B 1 128 ? 36.556 -0.542 5.239 1.00 13.71 128 GLY B C 1
ATOM 3085 O O . GLY B 1 128 ? 37.212 -0.001 6.128 1.00 15.27 128 GLY B O 1
ATOM 3086 N N . PRO B 1 129 ? 36.001 0.153 4.241 1.00 14.02 129 PRO B N 1
ATOM 3087 C CA . PRO B 1 129 ? 36.245 1.588 4.088 1.00 14.03 129 PRO B CA 1
ATOM 3088 C C . PRO B 1 129 ? 35.299 2.463 4.897 1.00 13.03 129 PRO B C 1
ATOM 3089 O O . PRO B 1 129 ? 35.382 3.692 4.779 1.00 14.84 129 PRO B O 1
ATOM 3093 N N . GLY B 1 130 ? 34.370 1.878 5.653 1.00 12.09 130 GLY B N 1
ATOM 3094 C CA . GLY B 1 130 ? 33.314 2.657 6.289 1.00 12.42 130 GLY B CA 1
ATOM 3095 C C . GLY B 1 130 ? 32.266 3.058 5.271 1.00 11.31 130 GLY B C 1
ATOM 3096 O O . GLY B 1 130 ? 32.319 2.632 4.118 1.00 12.46 130 GLY B O 1
ATOM 3097 N N . GLY B 1 131 ? 31.275 3.837 5.697 1.00 10.91 131 GLY B N 1
ATOM 3098 C CA . GLY B 1 131 ? 30.188 4.219 4.820 1.00 12.15 131 GLY B CA 1
ATOM 3099 C C . GLY B 1 131 ? 29.189 5.098 5.552 1.00 10.53 131 GLY B C 1
ATOM 3100 O O . GLY B 1 131 ? 29.475 5.580 6.643 1.00 10.34 131 GLY B O 1
ATOM 3101 N N . ILE B 1 132 ? 28.052 5.310 4.922 1.00 9.74 132 ILE B N 1
ATOM 3102 C CA . ILE B 1 132 ? 27.021 6.238 5.353 1.00 9.21 132 ILE B CA 1
ATOM 3103 C C . ILE B 1 132 ? 25.662 5.561 5.195 1.00 8.85 132 ILE B C 1
ATOM 3104 O O . ILE B 1 132 ? 25.367 5.065 4.111 1.00 10.08 132 ILE B O 1
ATOM 3109 N N . ILE B 1 133 ? 24.848 5.623 6.222 1.00 9.23 133 ILE B N 1
ATOM 3110 C CA . ILE B 1 133 ? 23.494 5.066 6.175 1.00 8.88 133 ILE B CA 1
ATOM 3111 C C . ILE B 1 133 ? 22.485 6.163 6.494 1.00 9.22 133 ILE B C 1
ATOM 3112 O O . ILE B 1 133 ? 22.537 6.769 7.558 1.00 9.73 133 ILE B O 1
ATOM 3117 N N . ALA B 1 134 ? 21.529 6.337 5.586 1.00 9.16 134 ALA B N 1
ATOM 3118 C CA . ALA B 1 134 ? 20.398 7.232 5.737 1.00 8.92 134 ALA B CA 1
ATOM 3119 C C . ALA B 1 134 ? 19.161 6.361 5.965 1.00 8.37 134 ALA B C 1
ATOM 3120 O O . ALA B 1 134 ? 18.776 5.593 5.078 1.00 9.39 134 ALA B O 1
ATOM 3122 N N . ASN B 1 135 ? 18.572 6.417 7.160 1.00 8.69 135 ASN B N 1
ATOM 3123 C CA . ASN B 1 135 ? 17.404 5.606 7.474 1.00 8.87 135 ASN B CA 1
ATOM 3124 C C . ASN B 1 135 ? 16.145 6.463 7.401 1.00 8.65 135 ASN B C 1
ATOM 3125 O O . ASN B 1 135 ? 16.037 7.485 8.092 1.00 9.35 135 ASN B O 1
ATOM 3130 N N . ILE B 1 136 ? 15.209 6.050 6.552 1.00 8.93 136 ILE B N 1
ATOM 3131 C CA . ILE B 1 136 ? 13.912 6.744 6.505 1.00 9.77 136 ILE B CA 1
ATOM 3132 C C . ILE B 1 136 ? 13.057 6.214 7.642 1.00 9.55 136 ILE B C 1
ATOM 3133 O O . ILE B 1 136 ? 12.600 5.075 7.616 1.00 11.08 136 ILE B O 1
ATOM 3138 N N . CYS B 1 137 ? 12.917 7.066 8.661 1.00 9.02 137 CYS B N 1
ATOM 3139 C CA . CYS B 1 137 ? 12.132 6.705 9.843 1.00 10.05 137 CYS B CA 1
ATOM 3140 C C . CYS B 1 137 ? 10.786 7.400 9.671 1.00 10.31 137 CYS B C 1
ATOM 3141 O O . CYS B 1 137 ? 10.050 7.048 8.740 1.00 12.03 137 CYS B O 1
ATOM 3144 N N . SER B 1 138 ? 10.407 8.344 10.515 1.00 9.82 138 SER B N 1
ATOM 3145 C CA . SER B 1 138 ? 9.103 8.991 10.485 1.00 9.69 138 SER B CA 1
ATOM 3146 C C . SER B 1 138 ? 8.980 9.894 11.717 1.00 8.96 138 SER B C 1
ATOM 3147 O O . SER B 1 138 ? 9.466 9.517 12.793 1.00 9.62 138 SER B O 1
ATOM 3150 N N . VAL B 1 139 ? 8.295 11.020 11.586 1.00 9.62 139 VAL B N 1
ATOM 3151 C CA . VAL B 1 139 ? 7.956 11.797 12.772 1.00 9.17 139 VAL B CA 1
ATOM 3152 C C . VAL B 1 139 ? 7.171 11.000 13.801 1.00 9.16 139 VAL B C 1
ATOM 3153 O O . VAL B 1 139 ? 7.178 11.338 14.993 1.00 9.33 139 VAL B O 1
ATOM 3157 N N . THR B 1 140 ? 6.479 9.943 13.359 1.00 8.86 140 THR B N 1
ATOM 3158 C CA . THR B 1 140 ? 5.730 9.107 14.293 1.00 8.64 140 THR B CA 1
ATOM 3159 C C . THR B 1 140 ? 6.643 8.373 15.278 1.00 8.70 140 THR B C 1
ATOM 3160 O O . THR B 1 140 ? 6.179 7.883 16.301 1.00 9.70 140 THR B O 1
ATOM 3164 N N . GLY B 1 141 ? 7.937 8.274 14.957 1.00 8.59 141 GLY B N 1
ATOM 3165 C CA . GLY B 1 141 ? 8.878 7.748 15.913 1.00 9.96 141 GLY B CA 1
ATOM 3166 C C . GLY B 1 141 ? 9.272 8.721 17.009 1.00 9.48 141 GLY B C 1
ATOM 3167 O O . GLY B 1 141 ? 9.915 8.297 17.978 1.00 12.29 141 GLY B O 1
ATOM 3168 N N . PHE B 1 142 ? 8.925 9.992 16.874 1.00 9.99 142 PHE B N 1
ATOM 3169 C CA . PHE B 1 142 ? 9.037 10.984 17.923 1.00 9.98 142 PHE B CA 1
ATOM 3170 C C . PHE B 1 142 ? 7.776 10.981 18.798 1.00 10.27 142 PHE B C 1
ATOM 3171 O O . PHE B 1 142 ? 7.837 10.947 20.024 1.00 11.85 142 PHE B O 1
ATOM 3179 N N . ASN B 1 143 ? 6.637 11.080 18.131 1.00 9.66 143 ASN B N 1
ATOM 3180 C CA . ASN B 1 143 ? 5.324 11.170 18.766 1.00 9.91 143 ASN B CA 1
ATOM 3181 C C . ASN B 1 143 ? 4.366 10.395 17.862 1.00 9.22 143 ASN B C 1
ATOM 3182 O O . ASN B 1 143 ? 4.234 10.734 16.694 1.00 10.34 143 ASN B O 1
ATOM 3187 N N . ALA B 1 144 ? 3.741 9.360 18.398 1.00 8.98 144 ALA B N 1
ATOM 3188 C CA . ALA B 1 144 ? 2.965 8.460 17.565 1.00 8.95 144 ALA B CA 1
ATOM 3189 C C . ALA B 1 144 ? 1.743 9.112 16.931 1.00 9.59 144 ALA B C 1
ATOM 3190 O O . ALA B 1 144 ? 1.166 10.056 17.467 1.00 10.41 144 ALA B O 1
ATOM 3192 N N . ILE B 1 145 ? 1.349 8.525 15.798 1.00 10.03 145 ILE B N 1
ATOM 3193 C CA . ILE B 1 145 ? -0.067 8.495 15.428 1.00 9.56 145 ILE B CA 1
ATOM 3194 C C . ILE B 1 145 ? -0.638 7.358 16.268 1.00 9.39 145 ILE B C 1
ATOM 3195 O O . ILE B 1 145 ? -0.385 6.191 15.967 1.00 9.19 145 ILE B O 1
ATOM 3200 N N . HIS B 1 146 ? -1.299 7.675 17.379 1.00 9.14 146 HIS B N 1
ATOM 3201 C CA . HIS B 1 146 ? -1.625 6.624 18.336 1.00 9.47 146 HIS B CA 1
ATOM 3202 C C . HIS B 1 146 ? -2.666 5.647 17.816 1.00 8.53 146 HIS B C 1
ATOM 3203 O O . HIS B 1 146 ? -2.805 4.574 18.400 1.00 9.55 146 HIS B O 1
ATOM 3210 N N . GLN B 1 147 ? -3.368 5.988 16.745 1.00 8.78 147 GLN B N 1
ATOM 3211 C CA . GLN B 1 147 ? -4.324 5.089 16.122 1.00 8.88 147 GLN B CA 1
ATOM 3212 C C . GLN B 1 147 ? -3.668 4.020 15.258 1.00 9.11 147 GLN B C 1
ATOM 3213 O O . GLN B 1 147 ? -4.299 3.004 14.931 1.00 9.73 147 GLN B O 1
ATOM 3219 N N . VAL B 1 148 ? -2.388 4.202 14.953 1.00 8.69 148 VAL B N 1
ATOM 3220 C CA . VAL B 1 148 ? -1.538 3.188 14.327 1.00 8.82 148 VAL B CA 1
ATOM 3221 C C . VAL B 1 148 ? -0.338 2.976 15.243 1.00 8.64 148 VAL B C 1
ATOM 3222 O O . VAL B 1 148 ? 0.808 3.331 14.944 1.00 9.12 148 VAL B O 1
ATOM 3226 N N . PRO B 1 149 ? -0.599 2.443 16.432 1.00 8.79 149 PRO B N 1
ATOM 3227 C CA . PRO B 1 149 ? 0.457 2.339 17.449 1.00 8.12 149 PRO B CA 1
ATOM 3228 C C . PRO B 1 149 ? 1.582 1.413 17.045 1.00 7.44 149 PRO B C 1
ATOM 3229 O O . PRO B 1 149 ? 2.702 1.553 17.546 1.00 7.93 149 PRO B O 1
ATOM 3233 N N . VAL B 1 150 ? 1.298 0.389 16.260 1.00 7.69 150 VAL B N 1
ATOM 3234 C CA . VAL B 1 150 ? 2.322 -0.580 15.918 1.00 7.70 150 VAL B CA 1
ATOM 3235 C C . VAL B 1 150 ? 3.270 0.036 14.886 1.00 8.00 150 VAL B C 1
ATOM 3236 O O . VAL B 1 150 ? 4.494 0.006 15.070 1.00 7.84 150 VAL B O 1
ATOM 3240 N N . TYR B 1 151 ? 2.696 0.592 13.815 1.00 8.14 151 TYR B N 1
ATOM 3241 C CA . TYR B 1 151 ? 3.490 1.399 12.895 1.00 7.84 151 TYR B CA 1
ATOM 3242 C C . TYR B 1 151 ? 4.359 2.398 13.637 1.00 7.08 151 TYR B C 1
ATOM 3243 O O . TYR B 1 151 ? 5.570 2.495 13.424 1.00 7.62 151 TYR B O 1
ATOM 3252 N N . SER B 1 152 ? 3.742 3.215 14.488 1.00 7.08 152 SER B N 1
ATOM 3253 C CA . SER B 1 152 ? 4.479 4.300 15.129 1.00 7.22 152 SER B CA 1
ATOM 3254 C C . SER B 1 152 ? 5.595 3.749 16.003 1.00 7.28 152 SER B C 1
ATOM 3255 O O . SER B 1 152 ? 6.705 4.286 16.026 1.00 8.02 152 SER B O 1
ATOM 3258 N N . ALA B 1 153 ? 5.325 2.664 16.714 1.00 7.31 153 ALA B N 1
ATOM 3259 C CA . ALA B 1 153 ? 6.317 2.031 17.583 1.00 7.05 153 ALA B CA 1
ATOM 3260 C C . ALA B 1 153 ? 7.477 1.493 16.751 1.00 6.52 153 ALA B C 1
ATOM 3261 O O . ALA B 1 153 ? 8.640 1.598 17.159 1.00 6.99 153 ALA B O 1
ATOM 3263 N N . SER B 1 154 ? 7.187 0.938 15.568 1.00 6.76 154 SER B N 1
ATOM 3264 C CA . SER B 1 154 ? 8.231 0.443 14.691 1.00 7.46 154 SER B CA 1
ATOM 3265 C C . SER B 1 154 ? 9.156 1.584 14.252 1.00 7.08 154 SER B C 1
ATOM 3266 O O . SER B 1 154 ? 10.358 1.392 14.085 1.00 7.67 154 SER B O 1
ATOM 3269 N N . LYS B 1 155 ? 8.566 2.765 14.061 1.00 6.97 155 LYS B N 1
ATOM 3270 C CA . LYS B 1 155 ? 9.334 3.948 13.692 1.00 7.29 155 LYS B CA 1
ATOM 3271 C C . LYS B 1 155 ? 10.125 4.508 14.857 1.00 6.96 155 LYS B C 1
ATOM 3272 O O . LYS B 1 155 ? 11.257 4.967 14.682 1.00 8.03 155 LYS B O 1
ATOM 3278 N N . ALA B 1 156 ? 9.580 4.464 16.079 1.00 7.80 156 ALA B N 1
ATOM 3279 C CA . ALA B 1 156 ? 10.361 4.834 17.255 1.00 7.14 156 ALA B CA 1
ATOM 3280 C C . ALA B 1 156 ? 11.594 3.943 17.357 1.00 7.20 156 ALA B C 1
ATOM 3281 O O . ALA B 1 156 ? 12.681 4.416 17.714 1.00 7.72 156 ALA B O 1
ATOM 3283 N N . ALA B 1 157 ? 11.414 2.667 17.069 1.00 6.85 157 ALA B N 1
ATOM 3284 C CA . ALA B 1 157 ? 12.521 1.727 17.108 1.00 6.77 157 ALA B CA 1
ATOM 3285 C C . ALA B 1 157 ? 13.639 2.128 16.145 1.00 7.45 157 ALA B C 1
ATOM 3286 O O . ALA B 1 157 ? 14.816 2.140 16.524 1.00 8.11 157 ALA B O 1
ATOM 3288 N N . VAL B 1 158 ? 13.302 2.468 14.898 1.00 7.39 158 VAL B N 1
ATOM 3289 C CA . VAL B 1 158 ? 14.345 2.822 13.944 1.00 7.26 158 VAL B CA 1
ATOM 3290 C C . VAL B 1 158 ? 14.930 4.199 14.180 1.00 7.64 158 VAL B C 1
ATOM 3291 O O . VAL B 1 158 ? 16.122 4.414 13.898 1.00 7.58 158 VAL B O 1
ATOM 3295 N N . VAL B 1 159 ? 14.201 5.146 14.751 1.00 7.21 159 VAL B N 1
ATOM 3296 C CA . VAL B 1 159 ? 14.835 6.389 15.199 1.00 7.79 159 VAL B CA 1
ATOM 3297 C C . VAL B 1 159 ? 15.926 6.084 16.224 1.00 7.92 159 VAL B C 1
ATOM 3298 O O . VAL B 1 159 ? 17.051 6.596 16.119 1.00 8.18 159 VAL B O 1
ATOM 3302 N N . SER B 1 160 ? 15.627 5.250 17.201 1.00 7.79 160 SER B N 1
ATOM 3303 C CA . SER B 1 160 ? 16.584 4.850 18.228 1.00 7.59 160 SER B CA 1
ATOM 3304 C C . SER B 1 160 ? 17.785 4.135 17.593 1.00 6.99 160 SER B C 1
ATOM 3305 O O . SER B 1 160 ? 18.936 4.483 17.858 1.00 7.76 160 SER B O 1
ATOM 3308 N N . PHE B 1 161 ? 17.494 3.124 16.792 1.00 6.90 161 PHE B N 1
ATOM 3309 C CA . PHE B 1 161 ? 18.557 2.342 16.149 1.00 7.00 161 PHE B CA 1
ATOM 3310 C C . PHE B 1 161 ? 19.523 3.246 15.401 1.00 7.12 161 PHE B C 1
ATOM 3311 O O . PHE B 1 161 ? 20.746 3.060 15.456 1.00 8.27 161 PHE B O 1
ATOM 3319 N N . THR B 1 162 ? 18.985 4.224 14.687 1.00 7.23 162 THR B N 1
ATOM 3320 C CA . THR B 1 162 ? 19.804 5.136 13.898 1.00 7.70 162 THR B CA 1
ATOM 3321 C C . THR B 1 162 ? 20.673 6.004 14.800 1.00 8.36 162 THR B C 1
ATOM 3322 O O . THR B 1 162 ? 21.860 6.231 14.530 1.00 9.28 162 THR B O 1
ATOM 3326 N N . ASN B 1 163 ? 20.090 6.497 15.883 1.00 7.98 163 ASN B N 1
ATOM 3327 C CA . ASN B 1 163 ? 20.901 7.227 16.859 1.00 8.77 163 ASN B CA 1
ATOM 3328 C C . ASN B 1 163 ? 22.083 6.437 17.351 1.00 8.23 163 ASN B C 1
ATOM 3329 O O . ASN B 1 163 ? 23.184 6.955 17.474 1.00 9.10 163 ASN B O 1
ATOM 3334 N N . SER B 1 164 ? 21.834 5.167 17.618 1.00 7.94 164 SER B N 1
ATOM 3335 C CA . SER B 1 164 ? 22.883 4.309 18.120 1.00 8.13 164 SER B CA 1
ATOM 3336 C C . SER B 1 164 ? 23.938 4.000 17.069 1.00 9.15 164 SER B C 1
ATOM 3337 O O . SER B 1 164 ? 25.125 4.016 17.371 1.00 9.54 164 SER B O 1
ATOM 3340 N N . LEU B 1 165 ? 23.510 3.777 15.821 1.00 8.54 165 LEU B N 1
ATOM 3341 C CA . LEU B 1 165 ? 24.482 3.577 14.753 1.00 9.28 165 LEU B CA 1
ATOM 3342 C C . LEU B 1 165 ? 25.445 4.751 14.686 1.00 9.33 165 LEU B C 1
ATOM 3343 O O . LEU B 1 165 ? 26.646 4.576 14.530 1.00 10.63 165 LEU B O 1
ATOM 3348 N N . ALA B 1 166 ? 24.911 5.962 14.750 1.00 8.90 166 ALA B N 1
ATOM 3349 C CA . ALA B 1 166 ? 25.784 7.131 14.665 1.00 9.74 166 ALA B CA 1
ATOM 3350 C C . ALA B 1 166 ? 26.803 7.135 15.793 1.00 10.28 166 ALA B C 1
ATOM 3351 O O . ALA B 1 166 ? 27.936 7.563 15.579 1.00 11.39 166 ALA B O 1
ATOM 3353 N N . LYS B 1 167 ? 26.374 6.755 16.989 1.00 9.48 167 LYS B N 1
ATOM 3354 C CA . LYS B 1 167 ? 27.284 6.755 18.133 1.00 10.21 167 LYS B CA 1
ATOM 3355 C C . LYS B 1 167 ? 28.334 5.654 18.012 1.00 10.61 167 LYS B C 1
ATOM 3356 O O . LYS B 1 167 ? 29.367 5.732 18.667 1.00 11.74 167 LYS B O 1
ATOM 3362 N N . LEU B 1 168 ? 28.057 4.629 17.209 1.00 9.69 168 LEU B N 1
ATOM 3363 C CA . LEU B 1 168 ? 28.991 3.547 16.952 1.00 10.22 168 LEU B CA 1
ATOM 3364 C C . LEU B 1 168 ? 29.979 3.833 15.825 1.00 10.34 168 LEU B C 1
ATOM 3365 O O . LEU B 1 168 ? 30.905 3.043 15.612 1.00 11.13 168 LEU B O 1
ATOM 3370 N N . ALA B 1 169 ? 29.790 4.918 15.090 1.00 10.13 169 ALA B N 1
ATOM 3371 C CA . ALA B 1 169 ? 30.680 5.282 13.993 1.00 10.04 169 ALA B CA 1
ATOM 3372 C C . ALA B 1 169 ? 32.156 5.226 14.347 1.00 10.70 169 ALA B C 1
ATOM 3373 O O . ALA B 1 169 ? 32.945 4.830 13.471 1.00 11.59 169 ALA B O 1
ATOM 3375 N N . PRO B 1 170 ? 32.603 5.643 15.524 1.00 11.03 170 PRO B N 1
ATOM 3376 C CA . PRO B 1 170 ? 34.041 5.524 15.830 1.00 12.23 170 PRO B CA 1
ATOM 3377 C C . PRO B 1 170 ? 34.572 4.101 15.772 1.00 11.68 170 PRO B C 1
ATOM 3378 O O . PRO B 1 170 ? 35.756 3.909 15.506 1.00 14.30 170 PRO B O 1
ATOM 3382 N N . ILE B 1 171 ? 33.725 3.118 16.020 1.00 11.70 171 ILE B N 1
ATOM 3383 C CA . ILE B 1 171 ? 34.081 1.714 16.063 1.00 12.20 171 ILE B CA 1
ATOM 3384 C C . ILE B 1 171 ? 33.971 1.078 14.689 1.00 12.53 171 ILE B C 1
ATOM 3385 O O . ILE B 1 171 ? 34.861 0.344 14.271 1.00 14.30 171 ILE B O 1
ATOM 3390 N N . THR B 1 172 ? 32.875 1.353 13.984 1.00 12.23 172 THR B N 1
ATOM 3391 C CA . THR B 1 172 ? 32.614 0.664 12.723 1.00 12.44 172 THR B CA 1
ATOM 3392 C C . THR B 1 172 ? 33.057 1.439 11.487 1.00 11.98 172 THR B C 1
ATOM 3393 O O . THR B 1 172 ? 33.150 0.828 10.402 1.00 12.37 172 THR B O 1
ATOM 3397 N N . GLY B 1 173 ? 33.208 2.755 11.584 1.00 11.67 173 GLY B N 1
ATOM 3398 C CA . GLY B 1 173 ? 33.436 3.609 10.432 1.00 12.03 173 GLY B CA 1
ATOM 3399 C C . GLY B 1 173 ? 32.253 3.985 9.588 1.00 11.05 173 GLY B C 1
ATOM 3400 O O . GLY B 1 173 ? 32.331 4.567 8.512 1.00 12.67 173 GLY B O 1
ATOM 3401 N N . VAL B 1 174 ? 31.036 3.798 9.983 1.00 12.80 174 VAL B N 1
ATOM 3402 C CA . VAL B 1 174 ? 29.758 3.818 9.370 1.00 10.29 174 VAL B CA 1
ATOM 3403 C C . VAL B 1 174 ? 28.955 4.871 10.151 1.00 10.21 174 VAL B C 1
ATOM 3404 O O . VAL B 1 174 ? 28.556 4.672 11.287 1.00 10.90 174 VAL B O 1
ATOM 3408 N N . THR B 1 175 ? 28.801 6.012 9.489 1.00 9.92 175 THR B N 1
ATOM 3409 C CA . THR B 1 175 ? 27.999 7.092 10.013 1.00 9.81 175 THR B CA 1
ATOM 3410 C C . THR B 1 175 ? 26.539 6.875 9.616 1.00 8.93 175 THR B C 1
ATOM 3411 O O . THR B 1 175 ? 26.216 6.099 8.716 1.00 10.28 175 THR B O 1
ATOM 3415 N N . ALA B 1 176 ? 25.629 7.559 10.287 1.00 9.11 176 ALA B N 1
ATOM 3416 C CA . ALA B 1 176 ? 24.210 7.380 10.024 1.00 8.80 176 ALA B CA 1
ATOM 3417 C C . ALA B 1 176 ? 23.425 8.598 10.484 1.00 8.89 176 ALA B C 1
ATOM 3418 O O . ALA B 1 176 ? 23.821 9.311 11.403 1.00 9.58 176 ALA B O 1
ATOM 3420 N N . TYR B 1 177 ? 22.278 8.793 9.869 1.00 8.59 177 TYR B N 1
ATOM 3421 C CA . TYR B 1 177 ? 21.336 9.830 10.273 1.00 8.72 177 TYR B CA 1
ATOM 3422 C C . TYR B 1 177 ? 19.932 9.382 9.864 1.00 8.01 177 TYR B C 1
ATOM 3423 O O . TYR B 1 177 ? 19.784 8.527 8.991 1.00 8.86 177 TYR B O 1
ATOM 3432 N N . SER B 1 178 ? 18.938 9.949 10.534 1.00 8.74 178 SER B N 1
ATOM 3433 C CA . SER B 1 178 ? 17.551 9.611 10.225 1.00 8.72 178 SER B CA 1
ATOM 3434 C C . SER B 1 178 ? 16.892 10.737 9.429 1.00 8.93 178 SER B C 1
ATOM 3435 O O . SER B 1 178 ? 17.145 11.917 9.646 1.00 9.28 178 SER B O 1
ATOM 3438 N N . ILE B 1 179 ? 16.048 10.297 8.507 1.00 8.52 179 ILE B N 1
ATOM 3439 C CA . ILE B 1 179 ? 15.185 11.175 7.732 1.00 9.56 179 ILE B CA 1
ATOM 3440 C C . ILE B 1 179 ? 13.754 10.904 8.174 1.00 9.28 179 ILE B C 1
ATOM 3441 O O . ILE B 1 179 ? 13.279 9.776 8.014 1.00 9.79 179 ILE B O 1
ATOM 3446 N N . ASN B 1 180 ? 13.080 11.902 8.720 1.00 8.98 180 ASN B N 1
ATOM 3447 C CA . ASN B 1 180 ? 11.789 11.688 9.379 1.00 9.50 180 ASN B CA 1
ATOM 3448 C C . ASN B 1 180 ? 10.728 12.576 8.749 1.00 9.35 180 ASN B C 1
ATOM 3449 O O . ASN B 1 180 ? 10.516 13.714 9.181 1.00 10.73 180 ASN B O 1
ATOM 3454 N N . PRO B 1 181 ? 10.077 12.090 7.707 1.00 9.83 181 PRO B N 1
ATOM 3455 C CA . PRO B 1 181 ? 9.036 12.906 7.076 1.00 11.23 181 PRO B CA 1
ATOM 3456 C C . PRO B 1 181 ? 7.813 13.044 7.981 1.00 10.93 181 PRO B C 1
ATOM 3457 O O . PRO B 1 181 ? 7.471 12.093 8.689 1.00 10.99 181 PRO B O 1
ATOM 3461 N N . GLY B 1 182 ? 7.204 14.216 7.921 1.00 12.11 182 GLY B N 1
ATOM 3462 C CA . GLY B 1 182 ? 5.838 14.403 8.376 1.00 11.94 182 GLY B CA 1
ATOM 3463 C C . GLY B 1 182 ? 4.863 13.894 7.338 1.00 11.79 182 GLY B C 1
ATOM 3464 O O . GLY B 1 182 ? 5.207 13.179 6.397 1.00 12.46 182 GLY B O 1
ATOM 3465 N N . ILE B 1 183 ? 3.608 14.278 7.529 1.00 12.47 183 ILE B N 1
ATOM 3466 C CA . ILE B 1 183 ? 2.5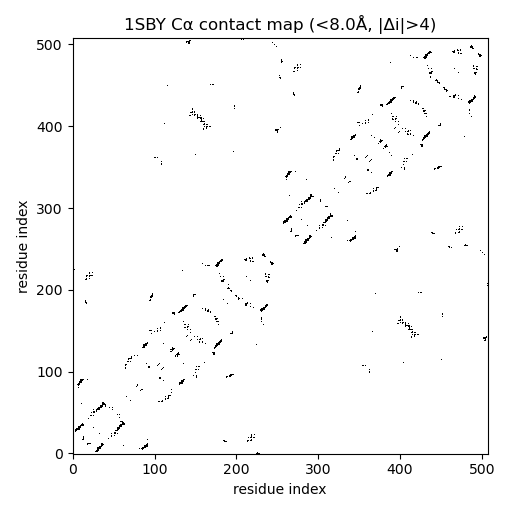77 13.790 6.623 1.00 11.99 183 ILE B CA 1
ATOM 3467 C C . ILE B 1 183 ? 2.743 14.403 5.244 1.00 12.41 183 ILE B C 1
ATOM 3468 O O . ILE B 1 183 ? 2.834 15.612 5.066 1.00 13.45 183 ILE B O 1
ATOM 3473 N N . THR B 1 184 ? 2.817 13.510 4.268 1.00 14.93 184 THR B N 1
ATOM 3474 C CA . THR B 1 184 ? 3.264 13.868 2.927 1.00 17.08 184 THR B CA 1
ATOM 3475 C C . THR B 1 184 ? 2.257 13.323 1.927 1.00 19.92 184 THR B C 1
ATOM 3476 O O . THR B 1 184 ? 1.874 12.159 1.972 1.00 25.76 184 THR B O 1
ATOM 3480 N N . ARG B 1 185 ? 1.802 14.175 1.002 1.00 22.49 185 ARG B N 1
ATOM 3481 C CA . ARG B 1 185 ? 0.777 13.576 0.110 1.00 30.98 185 ARG B CA 1
ATOM 3482 C C . ARG B 1 185 ? 1.368 12.584 -0.883 1.00 40.18 185 ARG B C 1
ATOM 3483 O O . ARG B 1 185 ? 1.987 12.964 -1.869 1.00 43.95 185 ARG B O 1
ATOM 3491 N N . THR B 1 186 ? 1.246 11.303 -0.544 1.00 55.72 186 THR B N 1
ATOM 3492 C CA . THR B 1 186 ? 1.709 10.058 -1.140 1.00 49.94 186 THR B CA 1
ATOM 3493 C C . THR B 1 186 ? 0.647 8.979 -0.948 1.00 52.55 186 THR B C 1
ATOM 3494 O O . THR B 1 186 ? -0.443 9.365 -0.469 1.00 78.03 186 THR B O 1
ATOM 3498 N N . PRO B 1 187 ? 0.737 7.706 -1.304 1.00 55.78 187 PRO B N 1
ATOM 3499 C CA . PRO B 1 187 ? -0.432 6.816 -1.157 1.00 57.59 187 PRO B CA 1
ATOM 3500 C C . PRO B 1 187 ? -0.435 5.898 0.053 1.00 50.83 187 PRO B C 1
ATOM 3501 O O . PRO B 1 187 ? -1.471 5.299 0.394 1.00 37.03 187 PRO B O 1
ATOM 3505 N N . LEU B 1 188 ? 0.666 5.775 0.778 1.00 31.02 188 LEU B N 1
ATOM 3506 C CA . LEU B 1 188 ? 0.742 4.985 2.006 1.00 30.73 188 LEU B CA 1
ATOM 3507 C C . LEU B 1 188 ? -0.348 5.412 2.991 1.00 54.08 188 LEU B C 1
ATOM 3508 O O . LEU B 1 188 ? -0.887 4.618 3.766 1.00 31.06 188 LEU B O 1
ATOM 3513 N N . VAL B 1 189 ? -0.598 6.712 2.928 1.00 42.09 189 VAL B N 1
ATOM 3514 C CA . VAL B 1 189 ? -1.572 7.438 3.719 1.00 38.69 189 VAL B CA 1
ATOM 3515 C C . VAL B 1 189 ? -2.926 7.513 3.018 1.00 42.45 189 VAL B C 1
ATOM 3516 O O . VAL B 1 189 ? -3.734 8.401 3.299 1.00 43.16 189 VAL B O 1
ATOM 3520 N N . HIS B 1 190 ? -3.201 6.568 2.116 1.00 41.66 190 HIS B N 1
ATOM 3521 C CA . HIS B 1 190 ? -4.398 6.571 1.286 1.00 55.93 190 HIS B CA 1
ATOM 3522 C C . HIS B 1 190 ? -5.646 6.127 2.042 1.00 54.34 190 HIS B C 1
ATOM 3523 O O . HIS B 1 190 ? -6.474 6.959 2.416 1.00 56.29 190 HIS B O 1
ATOM 3530 N N . THR B 1 191 ? -5.823 4.822 2.207 1.00 44.68 191 THR B N 1
ATOM 3531 C CA . THR B 1 191 ? -6.741 4.278 3.207 1.00 33.60 191 THR B CA 1
ATOM 3532 C C . THR B 1 191 ? -5.999 3.257 4.054 1.00 27.94 191 THR B C 1
ATOM 3533 O O . THR B 1 191 ? -5.377 2.321 3.542 1.00 32.11 191 THR B O 1
ATOM 3537 N N . PHE B 1 192 ? -5.981 3.419 5.389 1.00 16.85 192 PHE B N 1
ATOM 3538 C CA . PHE B 1 192 ? -5.171 2.394 6.045 1.00 15.51 192 PHE B CA 1
ATOM 3539 C C . PHE B 1 192 ? -5.854 1.846 7.283 1.00 14.55 192 PHE B C 1
ATOM 3540 O O . PHE B 1 192 ? -6.869 2.378 7.762 1.00 17.44 192 PHE B O 1
ATOM 3548 N N . ASN B 1 193 ? -5.301 0.711 7.727 1.00 13.15 193 ASN B N 1
ATOM 3549 C CA . ASN B 1 193 ? -5.888 -0.001 8.850 1.00 11.88 193 ASN B CA 1
ATOM 3550 C C . ASN B 1 193 ? -5.276 0.446 10.174 1.00 11.13 193 ASN B C 1
ATOM 3551 O O . ASN B 1 193 ? -4.060 0.369 10.357 1.00 13.02 193 ASN B O 1
ATOM 3556 N N . SER B 1 194 ? -6.154 0.822 11.090 1.00 10.60 194 SER B N 1
ATOM 3557 C CA . SER B 1 194 ? -5.791 1.124 12.461 1.00 10.00 194 SER B CA 1
ATOM 3558 C C . SER B 1 194 ? -5.797 -0.145 13.316 1.00 9.53 194 SER B C 1
ATOM 3559 O O . SER B 1 194 ? -6.448 -1.152 13.013 1.00 10.15 194 SER B O 1
ATOM 3562 N N . TRP B 1 195 ? -5.050 -0.080 14.413 1.00 9.13 195 TRP B N 1
ATOM 3563 C CA . TRP B 1 195 ? -4.958 -1.213 15.323 1.00 8.85 195 TRP B CA 1
ATOM 3564 C C . TRP B 1 195 ? -6.317 -1.499 15.947 1.00 9.31 195 TRP B C 1
ATOM 3565 O O . TRP B 1 195 ? -6.929 -0.573 16.509 1.00 9.99 195 TRP B O 1
ATOM 3576 N N . LEU B 1 196 ? -6.779 -2.740 15.806 1.00 9.59 196 LEU B N 1
ATOM 3577 C CA . LEU B 1 196 ? -8.085 -3.162 16.324 1.00 10.24 196 LEU B CA 1
ATOM 3578 C C . LEU B 1 196 ? -9.179 -2.197 15.902 1.00 9.89 196 LEU B C 1
ATOM 3579 O O . LEU B 1 196 ? -10.191 -2.060 16.609 1.00 12.01 196 LEU B O 1
ATOM 3584 N N . ASP B 1 197 ? -9.042 -1.597 14.726 1.00 10.14 197 ASP B N 1
ATOM 3585 C CA . ASP B 1 197 ? -10.039 -0.706 14.150 1.00 11.08 197 ASP B CA 1
ATOM 3586 C C . ASP B 1 197 ? -10.453 0.376 15.124 1.00 11.07 197 ASP B C 1
ATOM 3587 O O . ASP B 1 197 ? -11.589 0.852 15.129 1.00 12.04 197 ASP B O 1
ATOM 3592 N N . VAL B 1 198 ? -9.491 0.878 15.911 1.00 10.90 198 VAL B N 1
ATOM 3593 C CA . VAL B 1 198 ? -9.810 2.002 16.770 1.00 11.23 198 VAL B CA 1
ATOM 3594 C C . VAL B 1 198 ? -10.241 3.249 16.012 1.00 12.55 198 VAL B C 1
ATOM 3595 O O . VAL B 1 198 ? -10.984 4.067 16.555 1.00 14.79 198 VAL B O 1
ATOM 3599 N N . GLU B 1 199 ? -9.780 3.440 14.787 1.00 12.38 199 GLU B N 1
ATOM 3600 C CA . GLU B 1 199 ? -10.112 4.600 13.977 1.00 14.57 199 GLU B CA 1
ATOM 3601 C C . GLU B 1 199 ? -10.079 4.228 12.497 1.00 16.58 199 GLU B C 1
ATOM 3602 O O . GLU B 1 199 ? -9.046 4.230 11.854 1.00 17.23 199 GLU B O 1
ATOM 3608 N N . PRO B 1 200 ? -11.244 3.856 11.962 1.00 20.32 200 PRO B N 1
ATOM 3609 C CA . PRO B 1 200 ? -11.354 3.512 10.550 1.00 21.82 200 PRO B CA 1
ATOM 3610 C C . PRO B 1 200 ? -10.946 4.602 9.569 1.00 22.06 200 PRO B C 1
ATOM 3611 O O . PRO B 1 200 ? -10.701 4.258 8.406 1.00 24.91 200 PRO B O 1
ATOM 3615 N N . ARG B 1 201 ? -10.838 5.861 9.964 1.00 23.25 201 ARG B N 1
ATOM 3616 C CA . ARG B 1 201 ? -10.646 6.976 9.043 1.00 21.71 201 ARG B CA 1
ATOM 3617 C C . ARG B 1 201 ? -9.351 7.742 9.261 1.00 22.35 201 ARG B C 1
ATOM 3618 O O . ARG B 1 201 ? -9.266 8.947 9.015 1.00 20.51 201 ARG B O 1
ATOM 3626 N N . VAL B 1 202 ? -8.282 7.061 9.670 1.00 21.54 202 VAL B N 1
ATOM 3627 C CA A VAL B 1 202 ? -7.026 7.737 9.976 0.32 19.41 202 VAL B CA 1
ATOM 3628 C CA B VAL B 1 202 ? -7.034 7.749 9.976 0.68 19.47 202 VAL B CA 1
ATOM 3629 C C . VAL B 1 202 ? -6.503 8.575 8.816 1.00 18.86 202 VAL B C 1
ATOM 3630 O O . VAL B 1 202 ? -6.079 9.716 9.012 1.00 19.78 202 VAL B O 1
ATOM 3637 N N . ALA B 1 203 ? -6.522 8.030 7.605 1.00 18.47 203 ALA B N 1
ATOM 3638 C CA . ALA B 1 203 ? -5.963 8.769 6.470 1.00 19.77 203 ALA B CA 1
ATOM 3639 C C . ALA B 1 203 ? -6.711 10.082 6.251 1.00 17.59 203 ALA B C 1
ATOM 3640 O O . ALA B 1 203 ? -6.107 11.134 6.057 1.00 19.65 203 ALA B O 1
ATOM 3642 N N . GLU B 1 204 ? -8.031 9.994 6.172 1.00 19.67 204 GLU B N 1
ATOM 3643 C CA . GLU B 1 204 ? -8.929 11.131 6.002 1.00 23.49 204 GLU B CA 1
ATOM 3644 C C . GLU B 1 204 ? -8.670 12.175 7.076 1.00 20.79 204 GLU B C 1
ATOM 3645 O O . GLU B 1 204 ? -8.560 13.371 6.812 1.00 20.14 204 GLU B O 1
ATOM 3656 N N . LEU B 1 205 ? -8.538 11.706 8.313 1.00 18.47 205 LEU B N 1
ATOM 3657 C CA . LEU B 1 205 ? -8.274 12.620 9.424 1.00 17.74 205 LEU B CA 1
ATOM 3658 C C . LEU B 1 205 ? -6.914 13.281 9.315 1.00 18.36 205 LEU B C 1
ATOM 3659 O O . LEU B 1 205 ? -6.813 14.497 9.500 1.00 16.87 205 LEU B O 1
ATOM 3664 N N . LEU B 1 206 ? -5.867 12.529 8.967 1.00 18.49 206 LEU B N 1
ATOM 3665 C CA . LEU B 1 206 ? -4.523 13.100 8.863 1.00 19.25 206 LEU B CA 1
ATOM 3666 C C . LEU B 1 206 ? -4.498 14.216 7.828 1.00 19.62 206 LEU B C 1
ATOM 3667 O O . LEU B 1 206 ? -3.804 15.217 7.961 1.00 20.66 206 LEU B O 1
ATOM 3672 N N . LEU B 1 207 ? -5.230 13.980 6.744 1.00 20.23 207 LEU B N 1
ATOM 3673 C CA . LEU B 1 207 ? -5.213 14.935 5.648 1.00 21.69 207 LEU B CA 1
ATOM 3674 C C . LEU B 1 207 ? -6.173 16.093 5.880 1.00 20.88 207 LEU B C 1
ATOM 3675 O O . LEU B 1 207 ? -6.347 16.900 4.960 1.00 23.82 207 LEU B O 1
ATOM 3680 N N . SER B 1 208 ? -6.747 16.174 7.083 1.00 19.80 208 SER B N 1
ATOM 3681 C CA . SER B 1 208 ? -7.577 17.319 7.451 1.00 20.20 208 SER B CA 1
ATOM 3682 C C . SER B 1 208 ? -6.762 18.396 8.159 1.00 18.99 208 SER B C 1
ATOM 3683 O O . SER B 1 208 ? -7.290 19.267 8.858 1.00 19.68 208 SER B O 1
ATOM 3686 N N . HIS B 1 209 ? -5.448 18.289 8.050 1.00 20.48 209 HIS B N 1
ATOM 3687 C CA . HIS B 1 209 ? -4.492 19.164 8.721 1.00 20.29 209 HIS B CA 1
ATOM 3688 C C . HIS B 1 209 ? -3.400 19.524 7.722 1.00 21.09 209 HIS B C 1
ATOM 3689 O O . HIS B 1 209 ? -3.268 18.813 6.706 1.00 20.24 209 HIS B O 1
ATOM 3696 N N . PRO B 1 210 ? -2.677 20.619 7.929 1.00 22.07 210 PRO B N 1
ATOM 3697 C CA . PRO B 1 210 ? -1.584 20.940 6.997 1.00 21.83 210 PRO B CA 1
ATOM 3698 C C . PRO B 1 210 ? -0.614 19.779 6.827 1.00 21.09 210 PRO B C 1
ATOM 3699 O O . PRO B 1 210 ? -0.301 19.062 7.780 1.00 21.69 210 PRO B O 1
ATOM 3703 N N . THR B 1 211 ? -0.188 19.572 5.583 1.00 22.92 211 THR B N 1
ATOM 3704 C CA . THR B 1 211 ? 0.746 18.548 5.162 1.00 21.80 211 THR B CA 1
ATOM 3705 C C . THR B 1 211 ? 1.734 19.134 4.158 1.00 22.60 211 THR B C 1
ATOM 3706 O O . THR B 1 211 ? 1.802 20.343 3.965 1.00 29.21 211 THR B O 1
ATOM 3710 N N . GLN B 1 212 ? 2.526 18.305 3.503 1.00 18.71 212 GLN B N 1
ATOM 3711 C CA . GLN B 1 212 ? 3.483 18.822 2.526 1.00 18.59 212 GLN B CA 1
ATOM 3712 C C . GLN B 1 212 ? 3.399 17.931 1.289 1.00 21.54 212 GLN B C 1
ATOM 3713 O O . GLN B 1 212 ? 2.819 16.851 1.336 1.00 21.83 212 GLN B O 1
ATOM 3719 N N . THR B 1 213 ? 4.014 18.411 0.213 1.00 20.63 213 THR B N 1
ATOM 3720 C CA A THR B 1 213 ? 4.097 17.627 -1.030 0.57 21.21 213 THR B CA 1
ATOM 3721 C CA B THR B 1 213 ? 4.047 17.580 -0.988 0.43 20.77 213 THR B CA 1
ATOM 3722 C C . THR B 1 213 ? 5.248 16.651 -1.000 1.00 20.08 213 THR B C 1
ATOM 3723 O O . THR B 1 213 ? 6.265 16.829 -0.321 1.00 18.78 213 THR B O 1
ATOM 3730 N N . SER B 1 214 ? 5.137 15.567 -1.763 1.00 22.15 214 SER B N 1
ATOM 3731 C CA A SER B 1 214 ? 6.236 14.626 -1.948 0.44 19.38 214 SER B CA 1
ATOM 3732 C CA B SER B 1 214 ? 6.290 14.666 -1.822 0.56 20.40 214 SER B CA 1
ATOM 3733 C C . SER B 1 214 ? 7.442 15.308 -2.582 1.00 20.03 214 SER B C 1
ATOM 3734 O O . SER B 1 214 ? 8.591 14.960 -2.334 1.00 20.64 214 SER B O 1
ATOM 3739 N N . GLU B 1 215 ? 7.181 16.264 -3.469 1.00 20.05 215 GLU B N 1
ATOM 3740 C CA A GLU B 1 215 ? 8.249 17.006 -4.123 0.58 19.61 215 GLU B CA 1
ATOM 3741 C CA B GLU B 1 215 ? 8.260 16.993 -4.126 0.41 19.39 215 GLU B CA 1
ATOM 3742 C C . GLU B 1 215 ? 9.071 17.787 -3.105 1.00 17.59 215 GLU B C 1
ATOM 3743 O O . GLU B 1 215 ? 10.291 17.742 -3.123 1.00 17.76 215 GLU B O 1
ATOM 3754 N N . GLN B 1 216 ? 8.417 18.525 -2.236 1.00 18.47 216 GLN B N 1
ATOM 3755 C CA . GLN B 1 216 ? 9.008 19.267 -1.135 1.00 19.43 216 GLN B CA 1
ATOM 3756 C C . GLN B 1 216 ? 9.845 18.319 -0.284 1.00 17.19 216 GLN B C 1
ATOM 3757 O O . GLN B 1 216 ? 10.995 18.586 0.070 1.00 15.93 216 GLN B O 1
ATOM 3763 N N . CYS B 1 217 ? 9.232 17.196 0.093 1.00 15.76 217 CYS B N 1
ATOM 3764 C CA . CYS B 1 217 ? 9.941 16.234 0.924 1.00 15.03 217 CYS B CA 1
ATOM 3765 C C . CYS B 1 217 ? 11.191 15.702 0.241 1.00 13.56 217 CYS B C 1
ATOM 3766 O O . CYS B 1 217 ? 12.263 15.678 0.833 1.00 14.02 217 CYS B O 1
ATOM 3769 N N . GLY B 1 218 ? 11.110 15.353 -1.047 1.00 16.30 218 GLY B N 1
ATOM 3770 C CA . GLY B 1 218 ? 12.268 14.856 -1.766 1.00 14.90 218 GLY B CA 1
ATOM 3771 C C . GLY B 1 218 ? 13.393 15.862 -1.894 1.00 14.95 218 GLY B C 1
ATOM 3772 O O . GLY B 1 218 ? 14.582 15.545 -1.782 1.00 14.57 218 GLY B O 1
ATOM 3773 N N . GLN B 1 219 ? 13.032 17.121 -2.120 1.00 15.39 219 GLN B N 1
ATOM 3774 C CA A GLN B 1 219 ? 14.011 18.200 -2.155 0.28 16.46 219 GLN B CA 1
ATOM 3775 C CA B GLN B 1 219 ? 14.003 18.205 -2.151 0.71 16.32 219 GLN B CA 1
ATOM 3776 C C . GLN B 1 219 ? 14.757 18.325 -0.833 1.00 15.59 219 GLN B C 1
ATOM 3777 O O . GLN B 1 219 ? 15.974 18.450 -0.778 1.00 17.26 219 GLN B O 1
ATOM 3788 N N . ASN B 1 220 ? 14.025 18.282 0.274 1.00 13.34 220 ASN B N 1
ATOM 3789 C CA . ASN B 1 220 ? 14.667 18.386 1.580 1.00 13.52 220 ASN B CA 1
ATOM 3790 C C . ASN B 1 220 ? 15.460 17.135 1.925 1.00 11.98 220 ASN B C 1
ATOM 3791 O O . ASN B 1 220 ? 16.483 17.183 2.607 1.00 13.79 220 ASN B O 1
ATOM 3796 N N . PHE B 1 221 ? 14.987 15.984 1.459 1.00 12.17 221 PHE B N 1
ATOM 3797 C CA . PHE B 1 221 ? 15.703 14.726 1.675 1.00 11.53 221 PHE B CA 1
ATOM 3798 C C . PHE B 1 221 ? 17.098 14.840 1.070 1.00 12.62 221 PHE B C 1
ATOM 3799 O O . PHE B 1 221 ? 18.101 14.472 1.680 1.00 12.42 221 PHE B O 1
ATOM 3807 N N . VAL B 1 222 ? 17.170 15.330 -0.168 1.00 12.19 222 VAL B N 1
ATOM 3808 C CA . VAL B 1 222 ? 18.490 15.388 -0.798 1.00 13.18 222 VAL B CA 1
ATOM 3809 C C . VAL B 1 222 ? 19.344 16.438 -0.110 1.00 13.54 222 VAL B C 1
ATOM 3810 O O . VAL B 1 222 ? 20.543 16.234 0.080 1.00 14.27 222 VAL B O 1
ATOM 3814 N N . LYS B 1 223 ? 18.760 17.539 0.365 1.00 13.79 223 LYS B N 1
ATOM 3815 C CA . LYS B 1 223 ? 19.524 18.508 1.158 1.00 14.02 223 LYS B CA 1
ATOM 3816 C C . LYS B 1 223 ? 20.126 17.868 2.397 1.00 14.61 223 LYS B C 1
ATOM 3817 O O . LYS B 1 223 ? 21.278 18.111 2.740 1.00 13.71 223 LYS B O 1
ATOM 3828 N N . ALA B 1 224 ? 19.350 17.028 3.080 1.00 12.45 224 ALA B N 1
ATOM 3829 C CA . ALA B 1 224 ? 19.839 16.344 4.273 1.00 12.11 224 ALA B CA 1
ATOM 3830 C C . ALA B 1 224 ? 20.999 15.415 3.941 1.00 10.92 224 ALA B C 1
ATOM 3831 O O . ALA B 1 224 ? 21.987 15.296 4.669 1.00 12.11 224 ALA B O 1
ATOM 3833 N N . ILE B 1 225 ? 20.862 14.704 2.826 1.00 11.22 225 ILE B N 1
ATOM 3834 C CA . ILE B 1 225 ? 21.936 13.803 2.394 1.00 11.54 225 ILE B CA 1
ATOM 3835 C C . ILE B 1 225 ? 23.205 14.600 2.102 1.00 12.60 225 ILE B C 1
ATOM 3836 O O . ILE B 1 225 ? 24.305 14.253 2.542 1.00 12.68 225 ILE B O 1
ATOM 3841 N N . GLU B 1 226 ? 23.050 15.736 1.427 1.00 11.92 226 GLU B N 1
ATOM 3842 C CA . GLU B 1 226 ? 24.209 16.590 1.156 1.00 12.83 226 GLU B CA 1
ATOM 3843 C C . GLU B 1 226 ? 24.837 17.166 2.411 1.00 13.63 226 GLU B C 1
ATOM 3844 O O . GLU B 1 226 ? 26.063 17.324 2.459 1.00 14.77 226 GLU B O 1
ATOM 3850 N N . ALA B 1 227 ? 24.056 17.468 3.445 1.00 13.08 227 ALA B N 1
ATOM 3851 C CA . ALA B 1 227 ? 24.606 17.953 4.706 1.00 12.83 227 ALA B CA 1
ATOM 3852 C C . ALA B 1 227 ? 25.492 16.915 5.378 1.00 11.74 227 ALA B C 1
ATOM 3853 O O . ALA B 1 227 ? 26.475 17.258 6.036 1.00 13.84 227 ALA B O 1
ATOM 3855 N N . ASN B 1 228 ? 25.110 15.649 5.251 1.00 12.02 228 ASN B N 1
ATOM 3856 C CA . ASN B 1 228 ? 25.912 14.530 5.689 1.00 11.11 228 ASN B CA 1
ATOM 3857 C C . ASN B 1 228 ? 26.393 14.647 7.131 1.00 10.83 228 ASN B C 1
ATOM 3858 O O . ASN B 1 228 ? 27.590 14.583 7.431 1.00 12.98 228 ASN B O 1
ATOM 3863 N N . LYS B 1 229 ? 25.444 14.791 8.058 1.00 11.41 229 LYS B N 1
ATOM 3864 C CA . LYS B 1 229 ? 25.724 15.044 9.457 1.00 11.78 229 LYS B CA 1
ATOM 3865 C C . LYS B 1 229 ? 25.481 13.769 10.258 1.00 10.90 229 LYS B C 1
ATOM 3866 O O . LYS B 1 229 ? 24.344 13.335 10.449 1.00 10.95 229 LYS B O 1
ATOM 3872 N N . ASN B 1 230 ? 26.572 13.167 10.747 1.00 10.93 230 ASN B N 1
ATOM 3873 C CA . ASN B 1 230 ? 26.436 11.965 11.552 1.00 10.24 230 ASN B CA 1
ATOM 3874 C C . ASN B 1 230 ? 25.580 12.259 12.784 1.00 10.14 230 ASN B C 1
ATOM 3875 O O . ASN B 1 230 ? 25.806 13.240 13.500 1.00 11.53 230 ASN B O 1
ATOM 3880 N N . GLY B 1 231 ? 24.614 11.385 13.046 1.00 9.78 231 GLY B N 1
ATOM 3881 C CA . GLY B 1 231 ? 23.772 11.540 14.217 1.00 9.86 231 GLY B CA 1
ATOM 3882 C C . GLY B 1 231 ? 22.668 12.551 14.055 1.00 9.75 231 GLY B C 1
ATOM 3883 O O . GLY B 1 231 ? 21.870 12.735 14.993 1.00 10.72 231 GLY B O 1
ATOM 3884 N N . ALA B 1 232 ? 22.528 13.206 12.900 1.00 9.62 232 ALA B N 1
ATOM 3885 C CA . ALA B 1 232 ? 21.396 14.109 12.721 1.00 10.34 232 ALA B CA 1
ATOM 3886 C C . ALA B 1 232 ? 20.093 13.324 12.794 1.00 9.67 232 ALA B C 1
ATOM 3887 O O . ALA B 1 232 ? 19.987 12.176 12.344 1.00 9.58 232 ALA B O 1
ATOM 3889 N N . ILE B 1 233 ? 19.085 14.010 13.311 1.00 10.48 233 ILE B N 1
ATOM 3890 C CA . ILE B 1 233 ? 17.704 13.541 13.344 1.00 10.07 233 ILE B CA 1
ATOM 3891 C C . ILE B 1 233 ? 16.877 14.577 12.581 1.00 9.86 233 ILE B C 1
ATOM 3892 O O . ILE B 1 233 ? 16.497 15.608 13.121 1.00 11.16 233 ILE B O 1
ATOM 3897 N N . TRP B 1 234 ? 16.695 14.326 11.285 1.00 9.40 234 TRP B N 1
ATOM 3898 C CA . TRP B 1 234 ? 16.127 15.342 10.415 1.00 10.03 234 TRP B CA 1
ATOM 3899 C C . TRP B 1 234 ? 14.609 15.217 10.380 1.00 10.09 234 TRP B C 1
ATOM 3900 O O . TRP B 1 234 ? 14.078 14.128 10.079 1.00 10.07 234 TRP B O 1
ATOM 3911 N N . LYS B 1 235 ? 13.903 16.283 10.681 1.00 10.62 235 LYS B N 1
ATOM 3912 C CA . LYS B 1 235 ? 12.464 16.390 10.502 1.00 10.72 235 LYS B CA 1
ATOM 3913 C C . LYS B 1 235 ? 12.160 17.071 9.174 1.00 10.11 235 LYS B C 1
ATOM 3914 O O . LYS B 1 235 ? 12.660 18.171 8.904 1.00 12.70 235 LYS B O 1
ATOM 3920 N N . LEU B 1 236 ? 11.384 16.416 8.330 1.00 10.54 236 LEU B N 1
ATOM 3921 C CA . LEU B 1 236 ? 11.004 16.922 7.007 1.00 10.90 236 LEU B CA 1
ATOM 3922 C C . LEU B 1 236 ? 9.480 17.110 7.005 1.00 10.92 236 LEU B C 1
ATOM 3923 O O . LEU B 1 236 ? 8.742 16.189 6.645 1.00 11.25 236 LEU B O 1
ATOM 3928 N N . ASP B 1 237 ? 9.025 18.255 7.499 1.00 11.91 237 ASP B N 1
ATOM 3929 C CA . ASP B 1 237 ? 7.611 18.448 7.823 1.00 13.25 237 ASP B CA 1
ATOM 3930 C C . ASP B 1 237 ? 7.196 19.842 7.342 1.00 13.29 237 ASP B C 1
ATOM 3931 O O . ASP B 1 237 ? 7.963 20.792 7.518 1.00 15.28 237 ASP B O 1
ATOM 3936 N N . LEU B 1 238 ? 6.009 19.950 6.768 1.00 15.23 238 LEU B N 1
ATOM 3937 C CA . LEU B 1 238 ? 5.451 21.220 6.301 1.00 16.75 238 LEU B CA 1
ATOM 3938 C C . LEU B 1 238 ? 6.404 21.986 5.393 1.00 17.54 238 LEU B C 1
ATOM 3939 O O . LEU B 1 238 ? 6.505 23.210 5.381 1.00 20.22 238 LEU B O 1
ATOM 3944 N N . GLY B 1 239 ? 7.168 21.208 4.619 1.00 16.48 239 GLY B N 1
ATOM 3945 C CA . GLY B 1 239 ? 7.992 21.764 3.579 1.00 17.65 239 GLY B CA 1
ATOM 3946 C C . GLY B 1 239 ? 9.362 22.192 4.054 1.00 16.05 239 GLY B C 1
ATOM 3947 O O . GLY B 1 239 ? 10.108 22.719 3.223 1.00 18.28 239 GLY B O 1
ATOM 3948 N N . THR B 1 240 ? 9.703 22.008 5.324 1.00 16.20 240 THR B N 1
ATOM 3949 C CA . THR B 1 240 ? 10.984 22.477 5.828 1.00 15.61 240 THR B CA 1
ATOM 3950 C C . THR B 1 240 ? 11.888 21.300 6.185 1.00 13.55 240 THR B C 1
ATOM 3951 O O . THR B 1 240 ? 11.442 20.158 6.286 1.00 13.62 240 THR B O 1
ATOM 3955 N N . LEU B 1 241 ? 13.156 21.597 6.337 1.00 15.83 241 LEU B N 1
ATOM 3956 C CA . LEU B 1 241 ? 14.154 20.697 6.896 1.00 12.35 241 LEU B CA 1
ATOM 3957 C C . LEU B 1 241 ? 14.662 21.265 8.222 1.00 13.71 241 LEU B C 1
ATOM 3958 O O . LEU B 1 241 ? 15.172 22.395 8.253 1.00 16.64 241 LEU B O 1
ATOM 3963 N N . GLU B 1 242 ? 14.523 20.477 9.292 1.00 14.10 242 GLU B N 1
ATOM 3964 C CA . GLU B 1 242 ? 14.966 20.916 10.617 1.00 14.72 242 GLU B CA 1
ATOM 3965 C C . GLU B 1 242 ? 15.659 19.773 11.349 1.00 13.97 242 GLU B C 1
ATOM 3966 O O . GLU B 1 242 ? 15.105 18.667 11.400 1.00 15.78 242 GLU B O 1
ATOM 3972 N N . ALA B 1 243 ? 16.820 19.997 11.939 1.00 16.35 243 ALA B N 1
ATOM 3973 C CA . ALA B 1 243 ? 17.498 19.018 12.778 1.00 14.13 243 ALA B CA 1
ATOM 3974 C C . ALA B 1 243 ? 16.903 19.097 14.178 1.00 16.42 243 ALA B C 1
ATOM 3975 O O . ALA B 1 243 ? 16.876 20.140 14.837 1.00 24.29 243 ALA B O 1
ATOM 3977 N N . ILE B 1 244 ? 16.416 17.976 14.695 1.00 13.10 244 ILE B N 1
ATOM 3978 C CA A ILE B 1 244 ? 15.906 18.102 16.062 0.60 15.30 244 ILE B CA 1
ATOM 3979 C CA B ILE B 1 244 ? 15.856 17.924 16.041 0.40 13.96 244 ILE B CA 1
ATOM 3980 C C . ILE B 1 244 ? 16.906 17.600 17.091 1.00 15.06 244 ILE B C 1
ATOM 3981 O O . ILE B 1 244 ? 17.837 16.845 16.830 1.00 16.03 244 ILE B O 1
ATOM 3990 N N . GLU B 1 245 ? 16.740 18.147 18.289 1.00 14.00 245 GLU B N 1
ATOM 3991 C CA . GLU B 1 245 ? 17.591 17.788 19.418 1.00 16.91 245 GLU B CA 1
ATOM 3992 C C . GLU B 1 245 ? 16.870 16.738 20.256 1.00 15.01 245 GLU B C 1
ATOM 3993 O O . GLU B 1 245 ? 15.775 16.953 20.783 1.00 17.13 245 GLU B O 1
ATOM 4004 N N . TRP B 1 246 ? 17.502 15.573 20.340 1.00 15.38 246 TRP B N 1
ATOM 4005 C CA . TRP B 1 246 ? 16.935 14.483 21.117 1.00 14.06 246 TRP B CA 1
ATOM 4006 C C . TRP B 1 246 ? 16.983 14.785 22.603 1.00 13.87 246 TRP B C 1
ATOM 4007 O O . TRP B 1 246 ? 17.997 15.214 23.166 1.00 17.83 246 TRP B O 1
ATOM 4018 N N . THR B 1 247 ? 15.868 14.537 23.290 1.00 12.54 247 THR B N 1
ATOM 4019 C CA . THR B 1 247 ? 15.818 14.818 24.717 1.00 12.38 247 THR B CA 1
ATOM 4020 C C . THR B 1 247 ? 16.659 13.814 25.494 1.00 12.41 247 THR B C 1
ATOM 4021 O O . THR B 1 247 ? 16.564 12.602 25.268 1.00 13.30 247 THR B O 1
ATOM 4025 N N . LYS B 1 248 ? 17.446 14.346 26.417 1.00 14.36 248 LYS B N 1
ATOM 4026 C CA . LYS B 1 248 ? 18.263 13.493 27.271 1.00 15.61 248 LYS B CA 1
ATOM 4027 C C . LYS B 1 248 ? 17.579 13.213 28.591 1.00 15.62 248 LYS B C 1
ATOM 4028 O O . LYS B 1 248 ? 17.720 13.964 29.561 1.00 27.00 248 LYS B O 1
ATOM 4039 N N . HIS B 1 249 ? 16.857 12.116 28.636 1.00 12.85 249 HIS B N 1
ATOM 4040 C CA . HIS B 1 249 ? 16.177 11.690 29.850 1.00 13.16 249 HIS B CA 1
ATOM 4041 C C . HIS B 1 249 ? 17.055 10.820 30.742 1.00 14.57 249 HIS B C 1
ATOM 4042 O O . HIS B 1 249 ? 16.843 10.753 31.951 1.00 16.97 249 HIS B O 1
ATOM 4049 N N . TRP B 1 250 ? 18.002 10.115 30.157 1.00 12.59 250 TRP B N 1
ATOM 4050 C CA . TRP B 1 250 ? 18.854 9.142 30.829 1.00 12.52 250 TRP B CA 1
ATOM 4051 C C . TRP B 1 250 ? 20.154 9.016 30.024 1.00 13.26 250 TRP B C 1
ATOM 4052 O O . TRP B 1 250 ? 20.172 9.252 28.821 1.00 14.68 250 TRP B O 1
ATOM 4063 N N . ASP B 1 251 ? 21.198 8.624 30.740 1.00 13.52 251 ASP B N 1
ATOM 4064 C CA . ASP B 1 251 ? 22.483 8.383 30.109 1.00 13.82 251 ASP B CA 1
ATOM 4065 C C . ASP B 1 251 ? 23.138 7.153 30.720 1.00 14.29 251 ASP B C 1
ATOM 4066 O O . ASP B 1 251 ? 23.213 7.040 31.944 1.00 14.38 251 ASP B O 1
ATOM 4071 N N . SER B 1 252 ? 23.609 6.238 29.882 1.00 14.13 252 SER B N 1
ATOM 4072 C CA . SER B 1 252 ? 24.264 5.023 30.337 1.00 14.00 252 SER B CA 1
ATOM 4073 C C . SER B 1 252 ? 25.634 5.273 30.953 1.00 13.21 252 SER B C 1
ATOM 4074 O O . SER B 1 252 ? 26.186 4.401 31.639 1.00 16.60 252 SER B O 1
ATOM 4077 N N . HIS B 1 253 ? 26.226 6.415 30.616 1.00 14.88 253 HIS B N 1
ATOM 4078 C CA . HIS B 1 253 ? 27.565 6.795 30.998 1.00 14.89 253 HIS B CA 1
ATOM 4079 C C . HIS B 1 253 ? 28.656 6.038 30.236 1.00 15.22 253 HIS B C 1
ATOM 4080 O O . HIS B 1 253 ? 29.826 6.276 30.512 1.00 18.43 253 HIS B O 1
ATOM 4087 N N . ILE B 1 254 ? 28.276 5.199 29.293 1.00 16.10 254 ILE B N 1
ATOM 4088 C CA . ILE B 1 254 ? 29.226 4.440 28.492 1.00 15.03 254 ILE B CA 1
ATOM 4089 C C . ILE B 1 254 ? 29.030 4.704 27.004 1.00 16.50 254 ILE B C 1
ATOM 4090 O O . ILE B 1 254 ? 28.170 5.513 26.638 1.00 18.94 254 ILE B O 1
#

Organism: Drosophila lebanonensis (NCBI:txid7225)

Nearest PDB structures (foldseek):
  1a4u-assembly1_A  TM=9.972E-01  e=3.993E-50  Scaptodrosophila lebanonensis
  3rj9-assembly3_E  TM=9.983E-01  e=4.572E-49  Scaptodrosophila lebanonensis
  1mg5-assembly1_B  TM=9.964E-01  e=6.863E-46  Drosophila melanogaster
  8cwl-assembly1_B  TM=8.820E-01  e=1.768E-20  Homo sapiens
  2gdz-assembly1_A-2  TM=8.496E-01  e=1.694E-19  Homo sapiens

CATH classification: 3.40.50.720